Protein AF-0000000080305704 (afdb_homodimer)

Organism: Piscinibacter sakaiensis (NCBI:txid1547922)

Foldseek 3Di:
DVLLVLLQLLQQLLLLLLLLLLLLLLQLLLQLLQAGALLLLLLLLQLLLQLLQCCQVVVDQVVSLVRLLVSLLVLLVVLLCCCAVVVDQSNVSSVVSNVCSLPVQQVVLCVPPVPRSKGDFGDPSNAFFFPPLVVLVVQCPDPDNSVSVSSNPGRHGPSSVVSVVVLVVSLCCLPPDPLNVLSSCSLAPVQVSVVVVHDSSVSSSVSSSSSSNSSSSSSNSCCRPPNRMRDRSSCLCSSVQSVLLCQCLLSRSVSSSVSSSVLSSLLSVLVVCQVPFDPVVVPTDGDDPNVSSCVSVVVVVVCVVPPRDDRDGHPSHSPHDDDDD/DVLLVLLQLLQQLLLLLLLLLLLLLLQLLLQLLQAGALQLLLLLQQLLLQLLQCCQVVVDQVVSLVRLLVSLLVLLVVLLCCCAVVVDQSNVSSVVSNVCSLPVQQVCLCVPPVPRSKGDFGDPSNAFFFPPLVVLVVQCPDPPNSVSCSSNPGRHGPSSVVSVVVLVVSLCCLPPDPLNVLSSCSLAPVQVSVVVPHDSSVSSSVSSSSSSNSSSSSSNSCCRPPNRMRDRSSCLCSSVQSVLLCQCLLSRSVSSSVSSSVLSSLLSVLVVCQPPFDPVVVPTDGDDPNVSSCVSVVVVVVCVVPPRDDRDGHPSHSPHDDDDD

Nearest PDB structures (foldseek):
  5b58-assembly1_B  TM=4.638E-01  e=6.611E-03  Burkholderia cenocepacia J2315
  8e6n-assembly1_A  TM=1.672E-01  e=6.232E-02  Deinococcus radiodurans
  2x79-assembly1_A  TM=1.258E-01  e=1.318E+00  Microbacterium maritypicum
  7xa9-assembly1_B  TM=1.347E-01  e=3.232E+00  Arabidopsis thaliana
  2nq2-assembly1_A  TM=6.054E-01  e=7.126E-05  Haemophilus influenzae

Structure (mmCIF, N/CA/C/O backbone):
data_AF-0000000080305704-model_v1
#
loop_
_entity.id
_entity.type
_entity.pdbx_description
1 polymer 'Putative nucleoside ABC transporter, permease 2 component'
#
loop_
_atom_site.group_PDB
_atom_site.id
_atom_site.type_symbol
_atom_site.label_atom_id
_atom_site.label_alt_id
_atom_site.label_comp_id
_atom_site.label_asym_id
_atom_site.label_entity_id
_atom_site.label_seq_id
_atom_site.pdbx_PDB_ins_code
_atom_site.Cartn_x
_atom_site.Cartn_y
_atom_site.Cartn_z
_atom_site.occupancy
_atom_site.B_iso_or_equiv
_atom_site.auth_seq_id
_atom_site.auth_comp_id
_atom_site.auth_asym_id
_atom_site.auth_atom_id
_atom_site.pdbx_PDB_model_num
ATOM 1 N N . MET A 1 1 ? -8.251 -38.904 7.932 1 53.98 1 MET A N 1
ATOM 2 C CA . MET A 1 1 ? -8.855 -37.586 8.109 1 53.98 1 MET A CA 1
ATOM 3 C C . MET A 1 1 ? -7.79 -36.495 8.1 1 53.98 1 MET A C 1
ATOM 5 O O . MET A 1 1 ? -7.934 -35.486 7.406 1 53.98 1 MET A O 1
ATOM 9 N N . ASP A 1 2 ? -6.71 -36.961 8.618 1 75.29 2 ASP A N 1
ATOM 10 C CA . ASP A 1 2 ? -5.647 -35.976 8.79 1 75.29 2 ASP A CA 1
ATOM 11 C C . ASP A 1 2 ? -4.896 -35.744 7.48 1 75.29 2 ASP A C 1
ATOM 13 O O . ASP A 1 2 ? -4.572 -34.605 7.138 1 75.29 2 ASP A O 1
ATOM 17 N N . GLU A 1 3 ? -4.881 -36.857 6.797 1 76.14 3 GLU A N 1
ATOM 18 C CA . GLU A 1 3 ? -4.158 -36.739 5.534 1 76.14 3 GLU A CA 1
ATOM 19 C C . GLU A 1 3 ? -4.94 -35.903 4.526 1 76.14 3 GLU A C 1
ATOM 21 O O . GLU A 1 3 ? -4.354 -35.133 3.762 1 76.14 3 GLU A O 1
ATOM 26 N N . VAL A 1 4 ? -6.151 -36.173 4.593 1 77.43 4 VAL A N 1
ATOM 27 C CA . VAL A 1 4 ? -7.028 -35.448 3.68 1 77.43 4 VAL A CA 1
ATOM 28 C C . VAL A 1 4 ? -7.005 -33.958 4.015 1 77.43 4 VAL A C 1
ATOM 30 O O . VAL A 1 4 ? -7.009 -33.113 3.117 1 77.43 4 VAL A O 1
ATOM 33 N N . LEU A 1 5 ? -6.973 -33.754 5.243 1 80.57 5 LEU A N 1
ATOM 34 C CA . LEU A 1 5 ? -6.938 -32.363 5.681 1 80.57 5 LEU A CA 1
ATOM 35 C C . LEU A 1 5 ? -5.648 -31.684 5.232 1 80.57 5 LEU A C 1
ATOM 37 O O . LEU A 1 5 ? -5.672 -30.541 4.77 1 80.57 5 LEU A O 1
ATOM 41 N N . VAL A 1 6 ? -4.622 -32.371 5.405 1 81.9 6 VAL A N 1
ATOM 42 C CA . VAL A 1 6 ? -3.328 -31.827 5.007 1 81.9 6 VAL A CA 1
ATOM 43 C C . VAL A 1 6 ? -3.292 -31.636 3.492 1 81.9 6 VAL A C 1
ATOM 45 O O . VAL A 1 6 ? -2.808 -30.613 3.001 1 81.9 6 VAL A O 1
ATOM 48 N N . GLY A 1 7 ? -3.743 -32.631 2.782 1 85.46 7 GLY A N 1
ATOM 49 C CA . GLY A 1 7 ? -3.779 -32.53 1.332 1 85.46 7 GLY A CA 1
ATOM 50 C C . GLY A 1 7 ? -4.62 -31.37 0.835 1 85.46 7 GLY A C 1
ATOM 51 O O . GLY A 1 7 ? -4.237 -30.679 -0.111 1 85.46 7 GLY A O 1
ATOM 52 N N . THR A 1 8 ? -5.702 -31.257 1.476 1 86.2 8 THR A N 1
ATOM 53 C CA . THR A 1 8 ? -6.614 -30.187 1.086 1 86.2 8 THR A CA 1
ATOM 54 C C . THR A 1 8 ? -6.011 -28.821 1.399 1 86.2 8 THR A C 1
ATOM 56 O O . THR A 1 8 ? -6.215 -27.86 0.654 1 86.2 8 THR A O 1
ATOM 59 N N . LEU A 1 9 ? -5.3 -28.733 2.512 1 88.53 9 LEU A N 1
ATOM 60 C CA . LEU A 1 9 ? -4.663 -27.475 2.884 1 88.53 9 LEU A CA 1
ATOM 61 C C . LEU A 1 9 ? -3.547 -27.121 1.907 1 88.53 9 LEU A C 1
ATOM 63 O O . LEU A 1 9 ? -3.391 -25.956 1.532 1 88.53 9 LEU A O 1
ATOM 67 N N . VAL A 1 10 ? -2.796 -28.087 1.522 1 90.92 10 VAL A N 1
ATOM 68 C CA . VAL A 1 10 ? -1.722 -27.865 0.56 1 90.92 10 VAL A CA 1
ATOM 69 C C . VAL A 1 10 ? -2.311 -27.462 -0.79 1 90.92 10 VAL A C 1
ATOM 71 O O . VAL A 1 10 ? -1.799 -26.556 -1.452 1 90.92 10 VAL A O 1
ATOM 74 N N . ALA A 1 11 ? -3.338 -28.127 -1.157 1 90.84 11 ALA A N 1
ATOM 75 C CA . ALA A 1 11 ? -3.994 -27.817 -2.424 1 90.84 11 ALA A CA 1
ATOM 76 C C . ALA A 1 11 ? -4.541 -26.392 -2.425 1 90.84 11 ALA A C 1
ATOM 78 O O . ALA A 1 11 ? -4.412 -25.671 -3.417 1 90.84 11 ALA A O 1
ATOM 79 N N . SER A 1 12 ? -5.153 -26.055 -1.34 1 90.45 12 SER A N 1
ATOM 80 C CA . SER A 1 12 ? -5.693 -24.705 -1.216 1 90.45 12 SER A CA 1
ATOM 81 C C . SER A 1 12 ? -4.581 -23.662 -1.223 1 90.45 12 SER A C 1
ATOM 83 O O . SER A 1 12 ? -4.735 -22.587 -1.807 1 90.45 12 SER A O 1
ATOM 85 N N . THR A 1 13 ? -3.512 -23.941 -0.551 1 93.15 13 THR A N 1
ATOM 86 C CA . THR A 1 13 ? -2.363 -23.043 -0.514 1 93.15 13 THR A CA 1
ATOM 87 C C . THR A 1 13 ? -1.827 -22.791 -1.92 1 93.15 13 THR A C 1
ATOM 89 O O . THR A 1 13 ? -1.554 -21.647 -2.29 1 93.15 13 THR A O 1
ATOM 92 N N . LEU A 1 14 ? -1.713 -23.838 -2.688 1 93.94 14 LEU A N 1
ATOM 93 C CA . LEU A 1 14 ? -1.197 -23.711 -4.047 1 93.94 14 LEU A CA 1
ATOM 94 C C . LEU A 1 14 ? -2.135 -22.874 -4.909 1 93.94 14 LEU A C 1
ATOM 96 O O . LEU A 1 14 ? -1.686 -22.003 -5.658 1 93.94 14 LEU A O 1
ATOM 100 N N . ARG A 1 15 ? -3.378 -23.074 -4.765 1 92.25 15 ARG A N 1
ATOM 101 C CA . ARG A 1 15 ? -4.362 -22.365 -5.577 1 92.25 15 ARG A CA 1
ATOM 102 C C . ARG A 1 15 ? -4.384 -20.879 -5.237 1 92.25 15 ARG A C 1
ATOM 104 O O . ARG A 1 15 ? -4.397 -20.032 -6.133 1 92.25 15 ARG A O 1
ATOM 111 N N . VAL A 1 16 ? -4.342 -20.584 -3.976 1 91.16 16 VAL A N 1
ATOM 112 C CA . VAL A 1 16 ? -4.475 -19.203 -3.523 1 91.16 16 VAL A CA 1
ATOM 113 C C . VAL A 1 16 ? -3.175 -18.445 -3.786 1 91.16 16 VAL A C 1
ATOM 115 O O . VAL A 1 16 ? -3.179 -17.218 -3.909 1 91.16 16 VAL A O 1
ATOM 118 N N . SER A 1 17 ? -2.068 -19.167 -3.974 1 96.45 17 SER A N 1
ATOM 119 C CA . SER A 1 17 ? -0.759 -18.546 -4.149 1 96.45 17 SER A CA 1
ATOM 120 C C . SER A 1 17 ? -0.513 -18.176 -5.608 1 96.45 17 SER A C 1
ATOM 122 O O . SER A 1 17 ? 0.421 -17.434 -5.917 1 96.45 17 SER A O 1
ATOM 124 N N . VAL A 1 18 ? -1.333 -18.604 -6.515 1 97.24 18 VAL A N 1
ATOM 125 C CA . VAL A 1 18 ? -1.077 -18.46 -7.945 1 97.24 18 VAL A CA 1
ATOM 126 C C . VAL A 1 18 ? -0.957 -16.981 -8.302 1 97.24 18 VAL A C 1
ATOM 128 O O . VAL A 1 18 ? 0.049 -16.554 -8.875 1 97.24 18 VAL A O 1
ATOM 131 N N . PRO A 1 19 ? -1.97 -16.153 -7.933 1 97.75 19 PRO A N 1
ATOM 132 C CA . PRO A 1 19 ? -1.82 -14.74 -8.289 1 97.75 19 PRO A CA 1
ATOM 133 C C . PRO A 1 19 ? -0.631 -14.08 -7.594 1 97.75 19 PRO A C 1
ATOM 135 O O . PRO A 1 19 ? -0 -13.184 -8.16 1 97.75 19 PRO A O 1
ATOM 138 N N . LEU A 1 20 ? -0.279 -14.502 -6.436 1 97.64 20 LEU A N 1
ATOM 139 C CA . LEU A 1 20 ? 0.857 -13.956 -5.702 1 97.64 20 LEU A CA 1
ATOM 140 C C . LEU A 1 20 ? 2.17 -14.304 -6.396 1 97.64 20 LEU A C 1
ATOM 142 O O . LEU A 1 20 ? 3.034 -13.442 -6.568 1 97.64 20 LEU A O 1
ATOM 146 N N . ILE A 1 21 ? 2.299 -15.59 -6.747 1 98.73 21 ILE A N 1
ATOM 147 C CA . ILE A 1 21 ? 3.53 -16.07 -7.365 1 98.73 21 ILE A CA 1
ATOM 148 C C . ILE A 1 21 ? 3.774 -15.326 -8.677 1 98.73 21 ILE A C 1
ATOM 150 O O . ILE A 1 21 ? 4.87 -14.812 -8.912 1 98.73 21 ILE A O 1
ATOM 154 N N . LEU A 1 22 ? 2.768 -15.25 -9.524 1 98.85 22 LEU A N 1
ATOM 155 C CA . LEU A 1 22 ? 2.907 -14.623 -10.834 1 98.85 22 LEU A CA 1
ATOM 156 C C . LEU A 1 22 ? 3.191 -13.131 -10.695 1 98.85 22 LEU A C 1
ATOM 158 O O . LEU A 1 22 ? 4.05 -12.59 -11.395 1 98.85 22 LEU A O 1
ATOM 162 N N . CYS A 1 23 ? 2.495 -12.495 -9.797 1 98.62 23 CYS A N 1
ATOM 163 C CA . CYS A 1 23 ? 2.704 -11.068 -9.582 1 98.62 23 CYS A CA 1
ATOM 164 C C . CYS A 1 23 ? 4.068 -10.804 -8.957 1 98.62 23 CYS A C 1
ATOM 166 O O . CYS A 1 23 ? 4.727 -9.816 -9.288 1 98.62 23 CYS A O 1
ATOM 168 N N . ALA A 1 24 ? 4.49 -11.651 -8.022 1 98.63 24 ALA A N 1
ATOM 169 C CA . ALA A 1 24 ? 5.809 -11.507 -7.412 1 98.63 24 ALA A CA 1
ATOM 170 C C . ALA A 1 24 ? 6.914 -11.66 -8.452 1 98.63 24 ALA A C 1
ATOM 172 O O . ALA A 1 24 ? 7.912 -10.935 -8.418 1 98.63 24 ALA A O 1
ATOM 173 N N . LEU A 1 25 ? 6.781 -12.618 -9.317 1 98.89 25 LEU A N 1
ATOM 174 C CA . LEU A 1 25 ? 7.75 -12.807 -10.391 1 98.89 25 LEU A CA 1
ATOM 175 C C . LEU A 1 25 ? 7.788 -11.59 -11.31 1 98.89 25 LEU A C 1
ATOM 177 O O . LEU A 1 25 ? 8.85 -11.222 -11.816 1 98.89 25 LEU A O 1
ATOM 181 N N . ALA A 1 26 ? 6.563 -11.007 -11.578 1 98.86 26 ALA A N 1
ATOM 182 C CA . ALA A 1 26 ? 6.508 -9.762 -12.341 1 98.86 26 ALA A CA 1
ATOM 183 C C . ALA A 1 26 ? 7.356 -8.678 -11.683 1 98.86 26 ALA A C 1
ATOM 185 O O . ALA A 1 26 ? 8.105 -7.969 -12.361 1 98.86 26 ALA A O 1
ATOM 186 N N . GLY A 1 27 ? 7.251 -8.562 -10.407 1 98.31 27 GLY A N 1
ATOM 187 C CA . GLY A 1 27 ? 8.046 -7.601 -9.659 1 98.31 27 GLY A CA 1
ATOM 188 C C . GLY A 1 27 ? 9.533 -7.902 -9.693 1 98.31 27 GLY A C 1
ATOM 189 O O . GLY A 1 27 ? 10.352 -6.991 -9.833 1 98.31 27 GLY A O 1
ATOM 190 N N . VAL A 1 28 ? 9.907 -9.177 -9.584 1 98.56 28 VAL A N 1
ATOM 191 C CA . VAL A 1 28 ? 11.308 -9.583 -9.599 1 98.56 28 VAL A CA 1
ATOM 192 C C . VAL A 1 28 ? 11.961 -9.14 -10.907 1 98.56 28 VAL A C 1
ATOM 194 O O . VAL A 1 28 ? 13.054 -8.57 -10.9 1 98.56 28 VAL A O 1
ATOM 197 N N . LEU A 1 29 ? 11.298 -9.32 -11.968 1 98.62 29 LEU A N 1
ATOM 198 C CA . LEU A 1 29 ? 11.865 -9.024 -13.279 1 98.62 29 LEU A CA 1
ATOM 199 C C . LEU A 1 29 ? 12.094 -7.526 -13.447 1 98.62 29 LEU A C 1
ATOM 201 O O . LEU A 1 29 ? 13.176 -7.101 -13.861 1 98.62 29 LEU A O 1
ATOM 205 N N . CYS A 1 30 ? 11.109 -6.718 -13.12 1 97.59 30 CYS A N 1
ATOM 206 C CA . CYS A 1 30 ? 11.259 -5.291 -13.384 1 97.59 30 CYS A CA 1
ATOM 207 C C . CYS A 1 30 ? 12.187 -4.643 -12.364 1 97.59 30 CYS A C 1
ATOM 209 O O . CYS A 1 30 ? 12.974 -3.759 -12.709 1 97.59 30 CYS A O 1
ATOM 211 N N . GLU A 1 31 ? 12.144 -5.143 -11.131 1 97.14 31 GLU A N 1
ATOM 212 C CA . GLU A 1 31 ? 12.993 -4.508 -10.127 1 97.14 31 GLU A CA 1
ATOM 213 C C . GLU A 1 31 ? 14.447 -4.942 -10.281 1 97.14 31 GLU A C 1
ATOM 215 O O . GLU A 1 31 ? 15.365 -4.169 -9.996 1 97.14 31 GLU A O 1
ATOM 220 N N . ARG A 1 32 ? 14.699 -6.143 -10.764 1 97.82 32 ARG A N 1
ATOM 221 C CA . ARG A 1 32 ? 16.066 -6.562 -11.056 1 97.82 32 ARG A CA 1
ATOM 222 C C . ARG A 1 32 ? 16.663 -5.733 -12.189 1 97.82 32 ARG A C 1
ATOM 224 O O . ARG A 1 32 ? 17.885 -5.627 -12.31 1 97.82 32 ARG A O 1
ATOM 231 N N . ALA A 1 33 ? 15.784 -5.153 -12.991 1 97.78 33 ALA A N 1
ATOM 232 C CA . ALA A 1 33 ? 16.239 -4.294 -14.081 1 97.78 33 ALA A CA 1
ATOM 233 C C . ALA A 1 33 ? 16.415 -2.854 -13.607 1 97.78 33 ALA A C 1
ATOM 235 O O . ALA A 1 33 ? 16.945 -2.014 -14.339 1 97.78 33 ALA A O 1
ATOM 236 N N . GLY A 1 34 ? 15.939 -2.591 -12.409 1 96.48 34 GLY A N 1
ATOM 237 C CA . GLY A 1 34 ? 16.141 -1.266 -11.844 1 96.48 34 GLY A CA 1
ATOM 238 C C . GLY A 1 34 ? 14.881 -0.421 -11.841 1 96.48 34 GLY A C 1
ATOM 239 O O . GLY A 1 34 ? 14.936 0.783 -11.579 1 96.48 34 GLY A O 1
ATOM 240 N N . VAL A 1 35 ? 13.713 -1.021 -12.112 1 96.64 35 VAL A N 1
ATOM 241 C CA . VAL A 1 35 ? 12.469 -0.262 -12.184 1 96.64 35 VAL A CA 1
ATOM 242 C C . VAL A 1 35 ? 11.523 -0.714 -11.073 1 96.64 35 VAL A C 1
ATOM 244 O O . VAL A 1 35 ? 11.148 -1.887 -11.007 1 96.64 35 VAL A O 1
ATOM 247 N N . ILE A 1 36 ? 11.163 0.194 -10.145 1 95.77 36 ILE A N 1
ATOM 248 C CA . ILE A 1 36 ? 10.194 -0.105 -9.095 1 95.77 36 ILE A CA 1
ATOM 249 C C . ILE A 1 36 ? 8.784 -0.104 -9.68 1 95.77 36 ILE A C 1
ATOM 251 O O . ILE A 1 36 ? 8.424 0.789 -10.45 1 95.77 36 ILE A O 1
ATOM 255 N N . ASP A 1 37 ? 8.02 -1.106 -9.395 1 96.43 37 ASP A N 1
ATOM 256 C CA . ASP A 1 37 ? 6.643 -1.126 -9.88 1 96.43 37 ASP A CA 1
ATOM 257 C C . ASP A 1 37 ? 5.661 -1.346 -8.732 1 96.43 37 ASP A C 1
ATOM 259 O O . ASP A 1 37 ? 5.268 -2.481 -8.453 1 96.43 37 ASP A O 1
ATOM 263 N N . LEU A 1 38 ? 5.12 -0.298 -8.163 1 95.7 38 LEU A N 1
ATOM 264 C CA . LEU A 1 38 ? 4.097 -0.394 -7.127 1 95.7 38 LEU A CA 1
ATOM 265 C C . LEU A 1 38 ? 2.708 -0.516 -7.745 1 95.7 38 LEU A C 1
ATOM 267 O O . LEU A 1 38 ? 1.707 -0.568 -7.027 1 95.7 38 LEU A O 1
ATOM 271 N N . GLY A 1 39 ? 2.631 -0.557 -9.06 1 97.29 39 GLY A N 1
ATOM 272 C CA . GLY A 1 39 ? 1.365 -0.662 -9.767 1 97.29 39 GLY A CA 1
ATOM 273 C C . GLY A 1 39 ? 0.908 -2.095 -9.962 1 97.29 39 GLY A C 1
ATOM 274 O O . GLY A 1 39 ? -0.076 -2.349 -10.659 1 97.29 39 GLY A O 1
ATOM 275 N N . LEU A 1 40 ? 1.633 -3.044 -9.359 1 98.42 40 LEU A N 1
ATOM 276 C CA . LEU A 1 40 ? 1.289 -4.456 -9.49 1 98.42 40 LEU A CA 1
ATOM 277 C C . LEU A 1 40 ? -0.179 -4.692 -9.151 1 98.42 40 LEU A C 1
ATOM 279 O O . LEU A 1 40 ? -0.875 -5.423 -9.859 1 98.42 40 LEU A O 1
ATOM 283 N N . GLU A 1 41 ? -0.619 -4.084 -8.08 1 97.2 41 GLU A N 1
ATOM 284 C CA . GLU A 1 41 ? -2.003 -4.197 -7.63 1 97.2 41 GLU A CA 1
ATOM 285 C C . GLU A 1 41 ? -2.974 -3.724 -8.708 1 97.2 41 GLU A C 1
ATOM 287 O O . GLU A 1 41 ? -3.949 -4.412 -9.018 1 97.2 41 GLU A O 1
ATOM 292 N N . GLY A 1 42 ? -2.728 -2.549 -9.271 1 97.71 42 GLY A N 1
ATOM 293 C CA . GLY A 1 42 ? -3.594 -1.978 -10.291 1 97.71 42 GLY A CA 1
ATOM 294 C C . GLY A 1 42 ? -3.573 -2.754 -11.594 1 97.71 42 GLY A C 1
ATOM 295 O O . GLY A 1 42 ? -4.604 -2.894 -12.256 1 97.71 42 GLY A O 1
ATOM 296 N N . LYS A 1 43 ? -2.419 -3.205 -11.991 1 98.68 43 LYS A N 1
ATOM 297 C CA . LYS A 1 43 ? -2.306 -3.989 -13.217 1 98.68 43 LYS A CA 1
ATOM 298 C C . LYS A 1 43 ? -3.056 -5.313 -13.095 1 98.68 43 LYS A C 1
ATOM 300 O O . LYS A 1 43 ? -3.746 -5.73 -14.027 1 98.68 43 LYS A O 1
ATOM 305 N N . MET A 1 44 ? -2.901 -5.94 -11.95 1 98.69 44 MET A N 1
ATOM 306 C CA . MET A 1 44 ? -3.628 -7.184 -11.715 1 98.69 44 MET A CA 1
ATOM 307 C C . MET A 1 44 ? -5.134 -6.953 -11.776 1 98.69 44 MET A C 1
ATOM 309 O O . MET A 1 44 ? -5.861 -7.734 -12.393 1 98.69 44 MET A O 1
ATOM 313 N N . LEU A 1 45 ? -5.62 -5.882 -11.155 1 98.35 45 LEU A N 1
ATOM 314 C CA . LEU A 1 45 ? -7.04 -5.549 -11.118 1 98.35 45 LEU A CA 1
ATOM 315 C C . LEU A 1 45 ? -7.565 -5.252 -12.519 1 98.35 45 LEU A C 1
ATOM 317 O O . LEU A 1 45 ? -8.64 -5.723 -12.896 1 98.35 45 LEU A O 1
ATOM 321 N N . SER A 1 46 ? -6.82 -4.477 -13.276 1 98.63 46 SER A N 1
ATOM 322 C CA . SER A 1 46 ? -7.229 -4.1 -14.625 1 98.63 46 SER A CA 1
ATOM 323 C C . SER A 1 46 ? -7.326 -5.32 -15.534 1 98.63 46 SER A C 1
ATOM 325 O O . SER A 1 46 ? -8.24 -5.417 -16.356 1 98.63 46 SER A O 1
ATOM 327 N N . THR A 1 47 ? -6.385 -6.168 -15.413 1 98.84 47 THR A N 1
ATOM 328 C CA . THR A 1 47 ? -6.353 -7.327 -16.299 1 98.84 47 THR A CA 1
ATOM 329 C C . THR A 1 47 ? -7.417 -8.344 -15.897 1 98.84 47 THR A C 1
ATOM 331 O O . THR A 1 47 ? -7.983 -9.029 -16.751 1 98.84 47 THR A O 1
ATOM 334 N N . ALA A 1 48 ? -7.711 -8.482 -14.568 1 98.78 48 ALA A N 1
ATOM 335 C CA . ALA A 1 48 ? -8.853 -9.284 -14.139 1 98.78 48 ALA A CA 1
ATOM 336 C C . ALA A 1 48 ? -10.147 -8.778 -14.77 1 98.78 48 ALA A C 1
ATOM 338 O O . ALA A 1 48 ? -10.956 -9.568 -15.262 1 98.78 48 ALA A O 1
ATOM 339 N N . PHE A 1 49 ? -10.347 -7.453 -14.765 1 98.75 49 PHE A N 1
ATOM 340 C CA . PHE A 1 49 ? -11.54 -6.855 -15.352 1 98.75 49 PHE A CA 1
ATOM 341 C C . PHE A 1 49 ? -11.602 -7.127 -16.85 1 98.75 49 PHE A C 1
ATOM 343 O O . PHE A 1 49 ? -12.657 -7.481 -17.38 1 98.75 49 PHE A O 1
ATOM 350 N N . ALA A 1 50 ? -10.45 -6.89 -17.518 1 98.72 50 ALA A N 1
ATOM 351 C CA . ALA A 1 50 ? -10.402 -7.088 -18.964 1 98.72 50 ALA A CA 1
ATOM 352 C C . ALA A 1 50 ? -10.755 -8.526 -19.333 1 98.72 50 ALA A C 1
ATOM 354 O O . ALA A 1 50 ? -11.547 -8.762 -20.249 1 98.72 50 ALA A O 1
ATOM 355 N N . ALA A 1 51 ? -10.169 -9.494 -18.675 1 98.37 51 ALA A N 1
ATOM 356 C CA . ALA A 1 51 ? -10.433 -10.905 -18.942 1 98.37 51 ALA A CA 1
ATOM 357 C C . ALA A 1 51 ? -11.9 -11.245 -18.692 1 98.37 51 ALA A C 1
ATOM 359 O O . ALA A 1 51 ? -12.528 -11.94 -19.495 1 98.37 51 ALA A O 1
ATOM 360 N N . ALA A 1 52 ? -12.464 -10.786 -17.552 1 98.37 52 ALA A N 1
ATOM 361 C CA . ALA A 1 52 ? -13.846 -11.086 -17.189 1 98.37 52 ALA A CA 1
ATOM 362 C C . ALA A 1 52 ? -14.823 -10.444 -18.17 1 98.37 52 ALA A C 1
ATOM 364 O O . ALA A 1 52 ? -15.804 -11.069 -18.578 1 98.37 52 ALA A O 1
ATOM 365 N N . ALA A 1 53 ? -14.574 -9.171 -18.504 1 98.18 53 ALA A N 1
ATOM 366 C CA . ALA A 1 53 ? -15.466 -8.444 -19.404 1 98.18 53 ALA A CA 1
ATOM 367 C C . ALA A 1 53 ? -15.502 -9.093 -20.784 1 98.18 53 ALA A C 1
ATOM 369 O O . ALA A 1 53 ? -16.578 -9.334 -21.336 1 98.18 53 ALA A O 1
ATOM 370 N N . VAL A 1 54 ? -14.33 -9.364 -21.312 1 97.97 54 VAL A N 1
ATOM 371 C CA . VAL A 1 54 ? -14.249 -9.936 -22.652 1 97.97 54 VAL A CA 1
ATOM 372 C C . VAL A 1 54 ? -14.762 -11.375 -22.632 1 97.97 54 VAL A C 1
ATOM 374 O O . VAL A 1 54 ? -15.454 -11.807 -23.557 1 97.97 54 VAL A O 1
ATOM 377 N N . GLY A 1 55 ? -14.41 -12.15 -21.609 1 97.11 55 GLY A N 1
ATOM 378 C CA . GLY A 1 55 ? -14.914 -13.508 -21.478 1 97.11 55 GLY A CA 1
ATOM 379 C C . GLY A 1 55 ? -16.426 -13.576 -21.383 1 97.11 55 GLY A C 1
ATOM 380 O O . GLY A 1 55 ? -17.046 -14.494 -21.924 1 97.11 55 GLY A O 1
ATOM 381 N N . ALA A 1 56 ? -16.993 -12.643 -20.67 1 96.5 56 ALA A N 1
ATOM 382 C CA . ALA A 1 56 ? -18.442 -12.623 -20.487 1 96.5 56 ALA A CA 1
ATOM 383 C C . ALA A 1 56 ? -19.157 -12.317 -21.8 1 96.5 56 ALA A C 1
ATOM 385 O O . ALA A 1 56 ? -20.239 -12.848 -22.063 1 96.5 56 ALA A O 1
ATOM 386 N N . VAL A 1 57 ? -18.582 -11.435 -22.596 1 96.4 57 VAL A N 1
ATOM 387 C CA . VAL A 1 57 ? -19.245 -10.974 -23.811 1 96.4 57 VAL A CA 1
ATOM 388 C C . VAL A 1 57 ? -18.976 -11.954 -24.951 1 96.4 57 VAL A C 1
ATOM 390 O O . VAL A 1 57 ? -19.881 -12.283 -25.721 1 96.4 57 VAL A O 1
ATOM 393 N N . THR A 1 58 ? -17.757 -12.47 -25.032 1 96.64 58 THR A N 1
ATOM 394 C CA . THR A 1 58 ? -17.375 -13.261 -26.197 1 96.64 58 THR A CA 1
ATOM 395 C C . THR A 1 58 ? -17.463 -14.753 -25.89 1 96.64 58 THR A C 1
ATOM 397 O O . THR A 1 58 ? -17.458 -15.581 -26.803 1 96.64 58 THR A O 1
ATOM 400 N N . GLN A 1 59 ? -17.439 -15.123 -24.692 1 96.14 59 GLN A N 1
ATOM 401 C CA . GLN A 1 59 ? -17.451 -16.514 -24.25 1 96.14 59 GLN A CA 1
ATOM 402 C C . GLN A 1 59 ? -16.249 -17.277 -24.801 1 96.14 59 GLN A C 1
ATOM 404 O O . GLN A 1 59 ? -16.35 -18.467 -25.107 1 96.14 59 GLN A O 1
ATOM 409 N N . SER A 1 60 ? -15.228 -16.586 -25.053 1 96.8 60 SER A N 1
ATOM 410 C CA . SER A 1 60 ? -14.011 -17.174 -25.605 1 96.8 60 SER A CA 1
ATOM 411 C C . SER A 1 60 ? -12.841 -17.032 -24.638 1 96.8 60 SER A C 1
ATOM 413 O O . SER A 1 60 ? -12.422 -15.917 -24.32 1 96.8 60 SER A O 1
ATOM 415 N N . LEU A 1 61 ? -12.266 -18.15 -24.253 1 95.54 61 LEU A N 1
ATOM 416 C CA . LEU A 1 61 ? -11.134 -18.166 -23.332 1 95.54 61 LEU A CA 1
ATOM 417 C C . LEU A 1 61 ? -9.898 -17.552 -23.98 1 95.54 61 LEU A C 1
ATOM 419 O O . LEU A 1 61 ? -9.236 -16.702 -23.381 1 95.54 61 LEU A O 1
ATOM 423 N N . PRO A 1 62 ? -9.539 -17.893 -25.255 1 96.7 62 PRO A N 1
ATOM 424 C CA . PRO A 1 62 ? -8.349 -17.313 -25.881 1 96.7 62 PRO A CA 1
ATOM 425 C C . PRO A 1 62 ? -8.442 -15.796 -26.031 1 96.7 62 PRO A C 1
ATOM 427 O O . PRO A 1 62 ? -7.445 -15.092 -25.851 1 96.7 62 PRO A O 1
ATOM 430 N N . LEU A 1 63 ? -9.647 -15.294 -26.322 1 97.8 63 LEU A N 1
ATOM 431 C CA . LEU A 1 63 ? -9.804 -13.852 -26.477 1 97.8 63 LEU A CA 1
ATOM 432 C C . LEU A 1 63 ? -9.699 -13.146 -25.13 1 97.8 63 LEU A C 1
ATOM 434 O O . LEU A 1 63 ? -9.137 -12.052 -25.04 1 97.8 63 LEU A O 1
ATOM 438 N N . ALA A 1 64 ? -10.317 -13.748 -24.108 1 97.61 64 ALA A N 1
ATOM 439 C CA . ALA A 1 64 ? -10.207 -13.193 -22.761 1 97.61 64 ALA A CA 1
ATOM 440 C C . ALA A 1 64 ? -8.748 -13.089 -22.327 1 97.61 64 ALA A C 1
ATOM 442 O O . ALA A 1 64 ? -8.324 -12.059 -21.797 1 97.61 64 ALA A O 1
ATOM 443 N N . LEU A 1 65 ? -7.979 -14.114 -22.588 1 97.46 65 LEU A N 1
ATOM 444 C CA . LEU A 1 65 ? -6.571 -14.142 -22.205 1 97.46 65 LEU A CA 1
ATOM 445 C C . LEU A 1 65 ? -5.762 -13.154 -23.039 1 97.46 65 LEU A C 1
ATOM 447 O O . LEU A 1 65 ? -4.884 -12.465 -22.514 1 97.46 65 LEU A O 1
ATOM 451 N N . ALA A 1 66 ? -6.013 -13.08 -24.331 1 98.51 66 ALA A N 1
ATOM 452 C CA . ALA A 1 66 ? -5.287 -12.186 -25.229 1 98.51 66 ALA A CA 1
ATOM 453 C C . ALA A 1 66 ? -5.48 -10.727 -24.825 1 98.51 66 ALA A C 1
ATOM 455 O O . ALA A 1 66 ? -4.526 -9.944 -24.828 1 98.51 66 ALA A O 1
ATOM 456 N N . VAL A 1 67 ? -6.74 -10.367 -24.481 1 98.65 67 VAL A N 1
ATOM 457 C CA . VAL A 1 67 ? -7.023 -8.982 -24.121 1 98.65 67 VAL A CA 1
ATOM 458 C C . VAL A 1 67 ? -6.41 -8.666 -22.758 1 98.65 67 VAL A C 1
ATOM 460 O O . VAL A 1 67 ? -5.909 -7.561 -22.537 1 98.65 67 VAL A O 1
ATOM 463 N N . ALA A 1 68 ? -6.507 -9.605 -21.805 1 98.65 68 ALA A N 1
ATOM 464 C CA . ALA A 1 68 ? -5.85 -9.416 -20.514 1 98.65 68 ALA A CA 1
ATOM 465 C C . ALA A 1 68 ? -4.356 -9.165 -20.691 1 98.65 68 ALA A C 1
ATOM 467 O O . ALA A 1 68 ? -3.791 -8.268 -20.06 1 98.65 68 ALA A O 1
ATOM 468 N N . LEU A 1 69 ? -3.72 -9.991 -21.561 1 98.81 69 LEU A N 1
ATOM 469 C CA . LEU A 1 69 ? -2.294 -9.836 -21.824 1 98.81 69 LEU A CA 1
ATOM 470 C C . LEU A 1 69 ? -2.002 -8.479 -22.456 1 98.81 69 LEU A C 1
ATOM 472 O O . LEU A 1 69 ? -1.041 -7.806 -22.078 1 98.81 69 LEU A O 1
ATOM 476 N N . ALA A 1 70 ? -2.768 -8.07 -23.391 1 98.87 70 ALA A N 1
ATOM 477 C CA . ALA A 1 70 ? -2.59 -6.788 -24.067 1 98.87 70 ALA A CA 1
ATOM 478 C C . ALA A 1 70 ? -2.706 -5.627 -23.083 1 98.87 70 ALA A C 1
ATOM 480 O O . ALA A 1 70 ? -1.913 -4.684 -23.129 1 98.87 70 ALA A O 1
ATOM 481 N N . VAL A 1 71 ? -3.724 -5.667 -22.187 1 98.86 71 VAL A N 1
ATOM 482 C CA . VAL A 1 71 ? -3.947 -4.606 -21.21 1 98.86 71 VAL A CA 1
ATOM 483 C C . VAL A 1 71 ? -2.787 -4.565 -20.218 1 98.86 71 VAL A C 1
ATOM 485 O O . VAL A 1 71 ? -2.299 -3.488 -19.868 1 98.86 71 VAL A O 1
ATOM 488 N N . GLY A 1 72 ? -2.366 -5.761 -19.727 1 98.82 72 GLY A N 1
ATOM 489 C CA . GLY A 1 72 ? -1.238 -5.823 -18.811 1 98.82 72 GLY A CA 1
ATOM 490 C C . GLY A 1 72 ? 0.039 -5.25 -19.396 1 98.82 72 GLY A C 1
ATOM 491 O O . GLY A 1 72 ? 0.722 -4.455 -18.747 1 98.82 72 GLY A O 1
ATOM 492 N N . ILE A 1 73 ? 0.36 -5.609 -20.602 1 98.84 73 ILE A N 1
ATOM 493 C CA . ILE A 1 73 ? 1.561 -5.133 -21.279 1 98.84 73 ILE A CA 1
ATOM 494 C C . ILE A 1 73 ? 1.437 -3.636 -21.557 1 98.84 73 ILE A C 1
ATOM 496 O O . ILE A 1 73 ? 2.397 -2.884 -21.375 1 98.84 73 ILE A O 1
ATOM 500 N N . ALA A 1 74 ? 0.298 -3.182 -21.96 1 98.73 74 ALA A N 1
ATOM 501 C CA . ALA A 1 74 ? 0.075 -1.766 -22.238 1 98.73 74 ALA A CA 1
ATOM 502 C C . ALA A 1 74 ? 0.295 -0.92 -20.987 1 98.73 74 ALA A C 1
ATOM 504 O O . ALA A 1 74 ? 0.913 0.145 -21.051 1 98.73 74 ALA A O 1
ATOM 505 N N . LEU A 1 75 ? -0.264 -1.339 -19.885 1 98.41 75 LEU A N 1
ATOM 506 C CA . LEU A 1 75 ? -0.114 -0.588 -18.643 1 98.41 75 LEU A CA 1
ATOM 507 C C . LEU A 1 75 ? 1.342 -0.575 -18.189 1 98.41 75 LEU A C 1
ATOM 509 O O . LEU A 1 75 ? 1.816 0.421 -17.638 1 98.41 75 LEU A O 1
ATOM 513 N N . SER A 1 76 ? 2.003 -1.695 -18.384 1 98.63 76 SER A N 1
ATOM 514 C CA . SER A 1 76 ? 3.417 -1.74 -18.027 1 98.63 76 SER A CA 1
ATOM 515 C C . SER A 1 76 ? 4.246 -0.841 -18.938 1 98.63 76 SER A C 1
ATOM 517 O O . SER A 1 76 ? 5.23 -0.241 -18.499 1 98.63 76 SER A O 1
ATOM 519 N N . LEU A 1 77 ? 3.916 -0.796 -20.183 1 97.96 77 LEU A N 1
ATOM 520 C CA . LEU A 1 77 ? 4.606 0.099 -21.105 1 97.96 77 LEU A CA 1
ATOM 521 C C . LEU A 1 77 ? 4.33 1.557 -20.756 1 97.96 77 LEU A C 1
ATOM 523 O O . LEU A 1 77 ? 5.195 2.418 -20.935 1 97.96 77 LEU A O 1
ATOM 527 N N . LEU A 1 78 ? 3.135 1.822 -20.304 1 96.82 78 LEU A N 1
ATOM 528 C CA . LEU A 1 78 ? 2.826 3.159 -19.808 1 96.82 78 LEU A CA 1
ATOM 529 C C . LEU A 1 78 ? 3.716 3.518 -18.622 1 96.82 78 LEU A C 1
ATOM 531 O O . LEU A 1 78 ? 4.215 4.642 -18.533 1 96.82 78 LEU A O 1
ATOM 535 N N . HIS A 1 79 ? 3.821 2.572 -17.765 1 96.15 79 HIS A N 1
ATOM 536 C CA . HIS A 1 79 ? 4.722 2.736 -16.63 1 96.15 79 HIS A CA 1
ATOM 537 C C . HIS A 1 79 ? 6.144 3.035 -17.094 1 96.15 79 HIS A C 1
ATOM 539 O O . HIS A 1 79 ? 6.796 3.94 -16.569 1 96.15 79 HIS A O 1
ATOM 545 N N . GLY A 1 80 ? 6.616 2.286 -18.074 1 95.59 80 GLY A N 1
ATOM 546 C CA . GLY A 1 80 ? 7.94 2.5 -18.637 1 95.59 80 GLY A CA 1
ATOM 547 C C . GLY A 1 80 ? 8.08 3.836 -19.341 1 95.59 80 GLY A C 1
ATOM 548 O O . GLY A 1 80 ? 9.094 4.521 -19.187 1 95.59 80 GLY A O 1
ATOM 549 N N . TYR A 1 81 ? 7.135 4.173 -20.065 1 95.02 81 TYR A N 1
ATOM 550 C CA . TYR A 1 81 ? 7.165 5.442 -20.784 1 95.02 81 TYR A CA 1
ATOM 551 C C . TYR A 1 81 ? 7.32 6.612 -19.821 1 95.02 81 TYR A C 1
ATOM 553 O O . TYR A 1 81 ? 8.149 7.499 -20.04 1 95.02 81 TYR A O 1
ATOM 561 N N . ALA A 1 82 ? 6.593 6.526 -18.772 1 92.71 82 ALA A N 1
ATOM 562 C CA . ALA A 1 82 ? 6.577 7.638 -17.824 1 92.71 82 ALA A CA 1
ATOM 563 C C . ALA A 1 82 ? 7.827 7.631 -16.949 1 92.71 82 ALA A C 1
ATOM 565 O O . ALA A 1 82 ? 8.378 8.688 -16.634 1 92.71 82 ALA A O 1
ATOM 566 N N . CYS A 1 83 ? 8.324 6.481 -16.571 1 92.19 83 CYS A N 1
ATOM 567 C CA . CYS A 1 83 ? 9.347 6.411 -15.533 1 92.19 83 CYS A CA 1
ATOM 568 C C . CYS A 1 83 ? 10.721 6.149 -16.139 1 92.19 83 CYS A C 1
ATOM 570 O O . CYS A 1 83 ? 11.735 6.602 -15.605 1 92.19 83 CYS A O 1
ATOM 572 N N . VAL A 1 84 ? 10.752 5.366 -17.199 1 92.43 84 VAL A N 1
ATOM 573 C CA . VAL A 1 84 ? 12.032 5.006 -17.799 1 92.43 84 VAL A CA 1
ATOM 574 C C . VAL A 1 84 ? 12.431 6.055 -18.835 1 92.43 84 VAL A C 1
ATOM 576 O O . VAL A 1 84 ? 13.565 6.539 -18.833 1 92.43 84 VAL A O 1
ATOM 579 N N . SER A 1 85 ? 11.522 6.396 -19.64 1 91.94 85 SER A N 1
ATOM 580 C CA . SER A 1 85 ? 11.826 7.342 -20.709 1 91.94 85 SER A CA 1
ATOM 581 C C . SER A 1 85 ? 11.757 8.781 -20.209 1 91.94 85 SER A C 1
ATOM 583 O O . SER A 1 85 ? 12.601 9.607 -20.562 1 91.94 85 SER A O 1
ATOM 585 N N . HIS A 1 86 ? 10.785 9.096 -19.359 1 89.45 86 HIS A N 1
ATOM 586 C CA . HIS A 1 86 ? 10.587 10.486 -18.964 1 89.45 86 HIS A CA 1
ATOM 587 C C . HIS A 1 86 ? 11.02 10.715 -17.52 1 89.45 86 HIS A C 1
ATOM 589 O O . HIS A 1 86 ? 10.779 11.787 -16.958 1 89.45 86 HIS A O 1
ATOM 595 N N . ARG A 1 87 ? 11.526 9.738 -16.853 1 89.48 87 ARG A N 1
ATOM 596 C CA . ARG A 1 87 ? 12.2 9.815 -15.56 1 89.48 87 ARG A CA 1
ATOM 597 C C . ARG A 1 87 ? 11.242 10.281 -14.47 1 89.48 87 ARG A C 1
ATOM 599 O O . ARG A 1 87 ? 11.621 11.064 -13.596 1 89.48 87 ARG A O 1
ATOM 606 N N . GLY A 1 88 ? 9.958 9.898 -14.689 1 88.07 88 GLY A N 1
ATOM 607 C CA . GLY A 1 88 ? 8.989 10.18 -13.641 1 88.07 88 GLY A CA 1
ATOM 608 C C . GLY A 1 88 ? 9.194 9.337 -12.397 1 88.07 88 GLY A C 1
ATOM 609 O O . GLY A 1 88 ? 9.945 8.36 -12.419 1 88.07 88 GLY A O 1
ATOM 610 N N . ASP A 1 89 ? 8.604 9.796 -11.328 1 90.26 89 ASP A N 1
ATOM 611 C CA . ASP A 1 89 ? 8.692 9.048 -10.077 1 90.26 89 ASP A CA 1
ATOM 612 C C . ASP A 1 89 ? 7.952 7.717 -10.18 1 90.26 89 ASP A C 1
ATOM 614 O O . ASP A 1 89 ? 6.745 7.689 -10.431 1 90.26 89 ASP A O 1
ATOM 618 N N . GLN A 1 90 ? 8.625 6.686 -10.019 1 92.57 90 GLN A N 1
ATOM 619 C CA . GLN A 1 90 ? 8.109 5.34 -10.245 1 92.57 90 GLN A CA 1
ATOM 620 C C . GLN A 1 90 ? 7.085 4.957 -9.181 1 92.57 90 GLN A C 1
ATOM 622 O O . GLN A 1 90 ? 6.12 4.246 -9.469 1 92.57 90 GLN A O 1
ATOM 627 N N . VAL A 1 91 ? 7.242 5.375 -7.981 1 90.22 91 VAL A N 1
ATOM 628 C CA . VAL A 1 91 ? 6.342 5.069 -6.875 1 90.22 91 VAL A CA 1
ATOM 629 C C . VAL A 1 91 ? 4.991 5.742 -7.107 1 90.22 91 VAL A C 1
ATOM 631 O O . VAL A 1 91 ? 3.943 5.103 -6.988 1 90.22 91 VAL A O 1
ATOM 634 N N . VAL A 1 92 ? 5.037 7.001 -7.438 1 89.31 92 VAL A N 1
ATOM 635 C CA . VAL A 1 92 ? 3.828 7.79 -7.652 1 89.31 92 VAL A CA 1
ATOM 636 C C . VAL A 1 92 ? 3.039 7.217 -8.827 1 89.31 92 VAL A C 1
ATOM 638 O O . VAL A 1 92 ? 1.813 7.094 -8.759 1 89.31 92 VAL A O 1
ATOM 641 N N . LEU A 1 93 ? 3.767 6.919 -9.874 1 92.98 93 LEU A N 1
ATOM 642 C CA . LEU A 1 93 ? 3.073 6.386 -11.041 1 92.98 93 LEU A CA 1
ATOM 643 C C . LEU A 1 93 ? 2.414 5.049 -10.718 1 92.98 93 LEU A C 1
ATOM 645 O O . LEU A 1 93 ? 1.284 4.791 -11.14 1 92.98 93 LEU A O 1
ATOM 649 N N . GLY A 1 94 ? 3.15 4.174 -10.093 1 94.99 94 GLY A N 1
ATOM 650 C CA . GLY 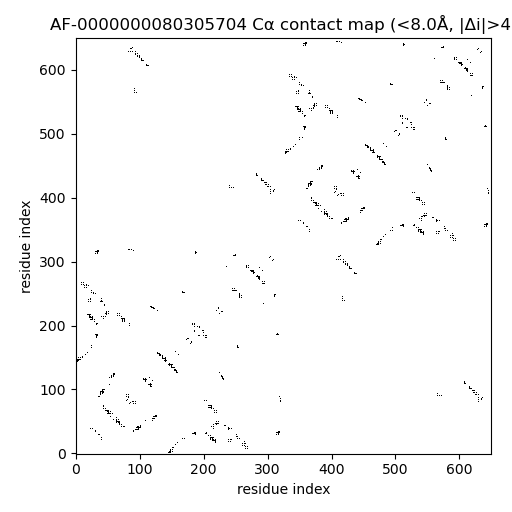A 1 94 ? 2.573 2.895 -9.712 1 94.99 94 GLY A CA 1
ATOM 651 C C . GLY A 1 94 ? 1.291 3.033 -8.912 1 94.99 94 GLY A C 1
ATOM 652 O O . GLY A 1 94 ? 0.305 2.347 -9.187 1 94.99 94 GLY A O 1
ATOM 653 N N . MET A 1 95 ? 1.322 3.92 -7.934 1 92.9 95 MET A N 1
ATOM 654 C CA . MET A 1 95 ? 0.144 4.136 -7.098 1 92.9 95 MET A CA 1
ATOM 655 C C . MET A 1 95 ? -0.988 4.762 -7.905 1 92.9 95 MET A C 1
ATOM 657 O O . MET A 1 95 ? -2.158 4.435 -7.698 1 92.9 95 MET A O 1
ATOM 661 N N . ALA A 1 96 ? -0.632 5.691 -8.772 1 93.05 96 ALA A N 1
ATOM 662 C CA . ALA A 1 96 ? -1.634 6.326 -9.624 1 93.05 96 ALA A CA 1
ATOM 663 C C . ALA A 1 96 ? -2.33 5.298 -10.511 1 93.05 96 ALA A C 1
ATOM 665 O O . ALA A 1 96 ? -3.548 5.355 -10.7 1 93.05 96 ALA A O 1
ATOM 666 N N . ILE A 1 97 ? -1.521 4.403 -11.064 1 96.05 97 ILE A N 1
ATOM 667 C CA . ILE A 1 97 ? -2.09 3.341 -11.887 1 96.05 97 ILE A CA 1
ATOM 668 C C . ILE A 1 97 ? -3.059 2.505 -11.054 1 96.05 97 ILE A C 1
ATOM 670 O O . ILE A 1 97 ? -4.149 2.163 -11.517 1 96.05 97 ILE A O 1
ATOM 674 N N . THR A 1 98 ? -2.697 2.202 -9.899 1 95.74 98 THR A N 1
ATOM 675 C CA . THR A 1 98 ? -3.513 1.367 -9.024 1 95.74 98 THR A CA 1
ATOM 676 C C . THR A 1 98 ? -4.828 2.063 -8.685 1 95.74 98 THR A C 1
ATOM 678 O O .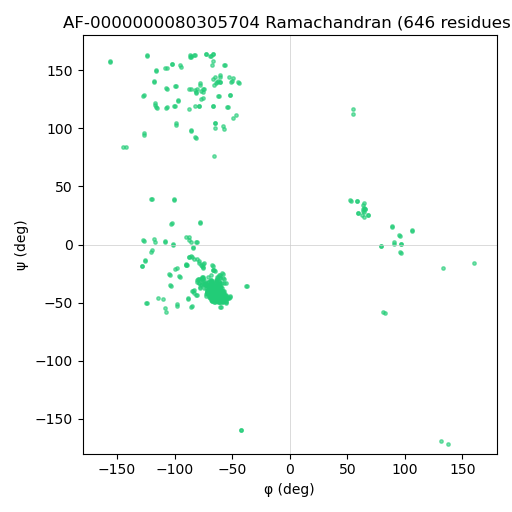 THR A 1 98 ? -5.898 1.46 -8.781 1 95.74 98 THR A O 1
ATOM 681 N N . MET A 1 99 ? -4.784 3.318 -8.291 1 92.12 99 MET A N 1
ATOM 682 C CA . MET A 1 99 ? -5.991 4.043 -7.907 1 92.12 99 MET A CA 1
ATOM 683 C C . MET A 1 99 ? -6.878 4.306 -9.12 1 92.12 99 MET A C 1
ATOM 685 O O . MET A 1 99 ? -8.105 4.305 -9.008 1 92.12 99 MET A O 1
ATOM 689 N N . THR A 1 100 ? -6.292 4.591 -10.27 1 93.53 100 THR A N 1
ATOM 690 C CA . THR A 1 100 ? -7.058 4.747 -11.501 1 93.53 100 THR A CA 1
ATOM 691 C C . THR A 1 100 ? -7.774 3.448 -11.861 1 93.53 100 THR A C 1
ATOM 693 O O . THR A 1 100 ? -8.938 3.467 -12.266 1 93.53 100 THR A O 1
ATOM 696 N N . ALA A 1 101 ? -7.044 2.333 -11.705 1 96.09 101 ALA A N 1
ATOM 697 C CA . ALA A 1 101 ? -7.635 1.029 -11.996 1 96.09 101 ALA A CA 1
ATOM 698 C C . ALA A 1 101 ? -8.827 0.752 -11.085 1 96.09 101 ALA A C 1
ATOM 700 O O . ALA A 1 101 ? -9.853 0.234 -11.535 1 96.09 101 ALA A O 1
ATOM 701 N N . ALA A 1 102 ? -8.742 1.036 -9.837 1 92.69 102 ALA A N 1
ATOM 702 C CA . ALA A 1 102 ? -9.808 0.807 -8.865 1 92.69 102 ALA A CA 1
ATOM 703 C C . ALA A 1 102 ? -11.084 1.541 -9.267 1 92.69 102 ALA A C 1
ATOM 705 O O . ALA A 1 102 ? -12.186 1.004 -9.131 1 92.69 102 ALA A O 1
ATOM 706 N N . GLY A 1 103 ? -10.966 2.769 -9.74 1 90.08 103 GLY A N 1
ATOM 707 C CA . GLY A 1 103 ? -12.121 3.55 -10.153 1 90.08 103 GLY A CA 1
ATOM 708 C C . GLY A 1 103 ? -12.606 3.206 -11.548 1 90.08 103 GLY A C 1
ATOM 709 O O . GLY A 1 103 ? -13.809 3.064 -11.776 1 90.08 103 GLY A O 1
ATOM 710 N N . LEU A 1 104 ? -11.683 3.063 -12.463 1 93.07 104 LEU A N 1
ATOM 711 C CA . LEU A 1 104 ? -12.02 2.877 -13.871 1 93.07 104 LEU A CA 1
ATOM 712 C C . LEU A 1 104 ? -12.719 1.54 -14.091 1 93.07 104 LEU A C 1
ATOM 714 O O . LEU A 1 104 ? -13.644 1.443 -14.901 1 93.07 104 LEU A O 1
ATOM 718 N N . THR A 1 105 ? -12.293 0.493 -13.425 1 95.71 105 THR A N 1
ATOM 719 C CA . THR A 1 105 ? -12.912 -0.814 -13.613 1 95.71 105 THR A CA 1
ATOM 720 C C . THR A 1 105 ? -14.356 -0.805 -13.119 1 95.71 105 THR A C 1
ATOM 722 O O . THR A 1 105 ? -15.235 -1.403 -13.743 1 95.71 105 THR A O 1
ATOM 725 N N . VAL A 1 106 ? -14.647 -0.098 -12.071 1 92.33 106 VAL A N 1
ATOM 726 C CA . VAL A 1 106 ? -16.004 -0.007 -11.543 1 92.33 106 VAL A CA 1
ATOM 727 C C . VAL A 1 106 ? -16.884 0.783 -12.509 1 92.33 106 VAL A C 1
ATOM 729 O O . VAL A 1 106 ? -18.007 0.373 -12.812 1 92.33 106 VAL A O 1
ATOM 732 N N . VAL A 1 107 ? -16.362 1.899 -12.986 1 89.59 107 VAL A N 1
ATOM 733 C CA . VAL A 1 107 ? -17.117 2.769 -13.882 1 89.59 107 VAL A CA 1
ATOM 734 C C . VAL A 1 107 ? -17.444 2.021 -15.172 1 89.59 107 VAL A C 1
ATOM 736 O O . VAL A 1 107 ? -18.575 2.08 -15.661 1 89.59 107 VAL A O 1
ATOM 739 N N . LEU A 1 108 ? -16.465 1.323 -15.716 1 93.23 108 LEU A N 1
ATOM 740 C CA . LEU A 1 108 ? -16.69 0.569 -16.944 1 93.23 108 LEU A CA 1
ATOM 741 C C . LEU A 1 108 ? -17.639 -0.6 -16.698 1 93.23 108 LEU A C 1
ATOM 743 O O . LEU A 1 108 ? -18.467 -0.923 -17.553 1 93.23 108 LEU A O 1
ATOM 747 N N . GLY A 1 109 ? -17.491 -1.245 -15.583 1 93.9 109 GLY A N 1
ATOM 748 C CA . GLY A 1 109 ? -18.415 -2.309 -15.224 1 93.9 109 GLY A CA 1
ATOM 749 C C . GLY A 1 109 ? -19.858 -1.847 -15.153 1 93.9 109 GLY A C 1
ATOM 750 O O . GLY A 1 109 ? -20.757 -2.519 -15.663 1 93.9 109 GLY A O 1
ATOM 751 N N . ILE A 1 110 ? -20.067 -0.756 -14.506 1 90.91 110 ILE A N 1
ATOM 752 C CA . ILE A 1 110 ? -21.405 -0.185 -14.4 1 90.91 110 ILE A CA 1
ATOM 753 C C . ILE A 1 110 ? -21.914 0.197 -15.788 1 90.91 110 ILE A C 1
ATOM 755 O O . ILE A 1 110 ? -23.052 -0.114 -16.147 1 90.91 110 ILE A O 1
ATOM 759 N N . ALA A 1 111 ? -21.08 0.848 -16.533 1 89.12 111 ALA A N 1
ATOM 760 C CA . ALA A 1 111 ? -21.476 1.356 -17.844 1 89.12 111 ALA A CA 1
ATOM 761 C C . ALA A 1 111 ? -21.79 0.212 -18.804 1 89.12 111 ALA A C 1
ATOM 763 O O . ALA A 1 111 ? -22.713 0.31 -19.616 1 89.12 111 ALA A O 1
ATOM 764 N N . TRP A 1 112 ? -21.035 -0.885 -18.691 1 93.65 112 TRP A N 1
ATOM 765 C CA . TRP A 1 112 ? -21.135 -1.929 -19.706 1 93.65 112 TRP A CA 1
ATOM 766 C C . TRP A 1 112 ? -22.095 -3.028 -19.264 1 93.65 112 TRP A C 1
ATOM 768 O O . TRP A 1 112 ? -22.734 -3.675 -20.097 1 93.65 112 TRP A O 1
ATOM 778 N N . PHE A 1 113 ? -22.238 -3.212 -17.957 1 94.81 113 PHE A N 1
ATOM 779 C CA . PHE A 1 113 ? -22.966 -4.406 -17.543 1 94.81 113 PHE A CA 1
ATOM 780 C C . PHE A 1 113 ? -24.077 -4.05 -16.563 1 94.81 113 PHE A C 1
ATOM 782 O O . PHE A 1 113 ? -24.97 -4.861 -16.307 1 94.81 113 PHE A O 1
ATOM 789 N N . GLN A 1 114 ? -24.072 -2.882 -15.9 1 90.82 114 GLN A N 1
ATOM 790 C CA . GLN A 1 114 ? -25.115 -2.399 -15.001 1 90.82 114 GLN A CA 1
ATOM 791 C C . GLN A 1 114 ? -25.347 -3.377 -13.853 1 90.82 114 GLN A C 1
ATOM 793 O O . GLN A 1 114 ? -26.49 -3.713 -13.537 1 90.82 114 GLN A O 1
ATOM 798 N N . LEU A 1 115 ? -24.237 -3.984 -13.359 1 92.41 115 LEU A N 1
ATOM 799 C CA . LEU A 1 115 ? -24.272 -4.921 -12.241 1 92.41 115 LEU A CA 1
ATOM 800 C C . LEU A 1 115 ? -23.415 -4.418 -11.084 1 92.41 115 LEU A C 1
ATOM 802 O O . LEU A 1 115 ? -22.604 -5.167 -10.535 1 92.41 115 LEU A O 1
ATOM 806 N N . GLY A 1 116 ? -23.492 -3.012 -10.874 1 87.37 116 GLY A N 1
ATOM 807 C CA . GLY A 1 116 ? -22.794 -2.45 -9.728 1 87.37 116 GLY A CA 1
ATOM 808 C C . GLY A 1 116 ? -21.284 -2.525 -9.853 1 87.37 116 GLY A C 1
ATOM 809 O O . GLY A 1 116 ? -20.579 -2.661 -8.851 1 87.37 116 GLY A O 1
ATOM 810 N N . GLY A 1 117 ? -20.732 -2.573 -11.024 1 91.58 117 GLY A N 1
ATOM 811 C CA . GLY A 1 117 ? -19.3 -2.633 -11.272 1 91.58 117 GLY A CA 1
ATOM 812 C C . GLY A 1 117 ? -18.792 -4.046 -11.489 1 91.58 117 GLY A C 1
ATOM 813 O O . GLY A 1 117 ? -17.62 -4.245 -11.816 1 91.58 117 GLY A O 1
ATOM 814 N N . GLN A 1 118 ? -19.691 -5.032 -11.297 1 95.59 118 GLN A N 1
ATOM 815 C CA . GLN A 1 118 ? -19.354 -6.432 -11.533 1 95.59 118 GLN A CA 1
ATOM 816 C C . GLN A 1 118 ? -19.572 -6.812 -12.995 1 95.59 118 GLN A C 1
ATOM 818 O O . GLN A 1 118 ? -20.209 -6.07 -13.746 1 95.59 118 GLN A O 1
ATOM 823 N N . THR A 1 119 ? -18.977 -7.878 -13.405 1 97.19 119 THR A N 1
ATOM 824 C CA . THR A 1 119 ? -19.253 -8.456 -14.716 1 97.19 119 THR A CA 1
ATOM 825 C C . THR A 1 119 ? -20.159 -9.677 -14.589 1 97.19 119 THR A C 1
ATOM 827 O O . THR A 1 119 ? -20.29 -10.249 -13.505 1 97.19 119 THR A O 1
ATOM 830 N N . PRO A 1 120 ? -20.893 -9.992 -15.686 1 96.92 120 PRO A N 1
ATOM 831 C CA . PRO A 1 120 ? -21.656 -11.242 -15.648 1 96.92 120 PRO A CA 1
ATOM 832 C C . PRO A 1 120 ? -20.777 -12.462 -15.378 1 96.92 120 PRO A C 1
ATOM 834 O O . PRO A 1 120 ? -19.579 -12.442 -15.674 1 96.92 120 PRO A O 1
ATOM 837 N N . PRO A 1 121 ? -21.405 -13.465 -14.827 1 95.84 121 PRO A N 1
ATOM 838 C CA . PRO A 1 121 ? -20.632 -14.688 -14.599 1 95.84 121 PRO A CA 1
ATOM 839 C C . PRO A 1 121 ? -20.088 -15.292 -15.892 1 95.84 121 PRO A C 1
ATOM 841 O O . PRO A 1 121 ? -20.769 -15.275 -16.92 1 95.84 121 PRO A O 1
ATOM 844 N N . LEU A 1 122 ? -18.87 -15.763 -15.776 1 95.82 122 LEU A N 1
ATOM 845 C CA . LEU A 1 122 ? -18.245 -16.432 -16.912 1 95.82 122 LEU A CA 1
ATOM 846 C C . LEU A 1 122 ? -18.82 -17.831 -17.103 1 95.82 122 LEU A C 1
ATOM 848 O O . LEU A 1 122 ? -19.023 -18.561 -16.13 1 95.82 122 LEU A O 1
ATOM 852 N N . PRO A 1 123 ? -19.139 -18.147 -18.356 1 91.95 123 PRO A N 1
ATOM 853 C CA . PRO A 1 123 ? -19.584 -19.517 -18.621 1 91.95 123 PRO A CA 1
ATOM 854 C C . PRO A 1 123 ? -18.476 -20.548 -18.416 1 91.95 123 PRO A C 1
ATOM 856 O O . PRO A 1 123 ? -17.296 -20.191 -18.374 1 91.95 123 PRO A O 1
ATOM 859 N N . ASP A 1 124 ? -18.843 -21.77 -18.319 1 87.29 124 ASP A N 1
ATOM 860 C CA . ASP A 1 124 ? -17.9 -22.854 -18.062 1 87.29 124 ASP A CA 1
ATOM 861 C C . ASP A 1 124 ? -16.86 -22.954 -19.176 1 87.29 124 ASP A C 1
ATOM 863 O O . ASP A 1 124 ? -15.711 -23.323 -18.928 1 87.29 124 ASP A O 1
ATOM 867 N N . ALA A 1 125 ? -17.209 -22.572 -20.333 1 83.02 125 ALA A N 1
ATOM 868 C CA . ALA A 1 125 ? -16.331 -22.66 -21.497 1 83.02 125 ALA A CA 1
ATOM 869 C C . ALA A 1 125 ? -15.132 -21.728 -21.352 1 83.02 125 ALA A C 1
ATOM 871 O O . ALA A 1 125 ? -14.097 -21.933 -21.991 1 83.02 125 ALA A O 1
ATOM 872 N N . VAL A 1 126 ? -15.3 -20.768 -20.537 1 85.19 126 VAL A N 1
ATOM 873 C CA . VAL A 1 126 ? -14.243 -19.774 -20.382 1 85.19 126 VAL A CA 1
ATOM 874 C C . VAL A 1 126 ? -13.446 -20.06 -19.112 1 85.19 126 VAL A C 1
ATOM 876 O O . VAL A 1 126 ? -12.394 -19.459 -18.883 1 85.19 126 VAL A O 1
ATOM 879 N N . ARG A 1 127 ? -13.79 -21.013 -18.486 1 83.5 127 ARG A N 1
ATOM 880 C CA . ARG A 1 127 ? -13.061 -21.365 -17.271 1 83.5 127 ARG A CA 1
ATOM 881 C C . ARG A 1 127 ? -11.987 -22.408 -17.559 1 83.5 127 ARG A C 1
ATOM 883 O O . ARG A 1 127 ? -12.081 -23.148 -18.54 1 83.5 127 ARG A O 1
ATOM 890 N N . LEU A 1 128 ? -10.969 -22.4 -16.71 1 82.35 128 LEU A N 1
ATOM 891 C CA . LEU A 1 128 ? -9.872 -23.336 -16.928 1 82.35 128 LEU A CA 1
ATOM 892 C C . LEU A 1 128 ? -10.16 -24.677 -16.262 1 82.35 128 LEU A C 1
ATOM 894 O O . LEU A 1 128 ? -10.629 -24.72 -15.122 1 82.35 128 LEU A O 1
ATOM 898 N N . ASP A 1 129 ? -9.933 -25.656 -16.989 1 75.85 129 ASP A N 1
ATOM 899 C CA . ASP A 1 129 ? -10.216 -27.008 -16.515 1 75.85 129 ASP A CA 1
ATOM 900 C C . ASP A 1 129 ? -9.078 -27.535 -15.645 1 75.85 129 ASP A C 1
ATOM 902 O O . ASP A 1 129 ? -7.963 -27.009 -15.686 1 75.85 129 ASP A O 1
ATOM 906 N N . ARG A 1 130 ? -9.425 -28.579 -14.91 1 79.81 130 ARG A N 1
ATOM 907 C CA . ARG A 1 130 ? -8.446 -29.26 -14.069 1 79.81 130 ARG A CA 1
ATOM 908 C C . ARG A 1 130 ? -7.555 -30.178 -14.899 1 79.81 130 ARG A C 1
ATOM 910 O O . ARG A 1 130 ? -8.015 -30.793 -15.863 1 79.81 130 ARG A O 1
ATOM 917 N N . TRP A 1 131 ? -6.288 -30.129 -14.535 1 77.26 131 TRP A N 1
ATOM 918 C CA . TRP A 1 131 ? -5.317 -30.957 -15.243 1 77.26 131 TRP A CA 1
ATOM 919 C C . TRP A 1 131 ? -4.85 -32.115 -14.368 1 77.26 131 TRP A C 1
ATOM 921 O O . TRP A 1 131 ? -4.89 -32.029 -13.139 1 77.26 131 TRP A O 1
ATOM 931 N N . PHE A 1 132 ? -4.428 -33.329 -15.046 1 75.72 132 PHE A N 1
ATOM 932 C CA . PHE A 1 132 ? -3.755 -34.487 -14.469 1 75.72 132 PHE A CA 1
ATOM 933 C C . PHE A 1 132 ? -4.651 -35.182 -13.451 1 75.72 132 PHE A C 1
ATOM 935 O O . PHE A 1 132 ? -4.171 -35.677 -12.429 1 75.72 132 PHE A O 1
ATOM 942 N N . VAL A 1 133 ? -5.856 -35.082 -13.611 1 75.74 133 VAL A N 1
ATOM 943 C CA . VAL A 1 133 ? -6.816 -35.726 -12.72 1 75.74 133 VAL A CA 1
ATOM 944 C C . VAL A 1 133 ? -6.575 -37.233 -12.702 1 75.74 133 VAL A C 1
ATOM 946 O O . VAL A 1 133 ? -6.608 -37.861 -11.641 1 75.74 133 VAL A O 1
ATOM 949 N N . GLY A 1 134 ? -6.338 -37.694 -13.861 1 71.14 134 GLY A N 1
ATOM 950 C CA . GLY A 1 134 ? -6.099 -39.124 -13.972 1 71.14 134 GLY A CA 1
ATOM 951 C C . GLY A 1 134 ? -4.872 -39.584 -13.208 1 71.14 134 GLY A C 1
ATOM 952 O O . GLY A 1 134 ? -4.914 -40.599 -12.51 1 71.14 134 GLY A O 1
ATOM 953 N N . ALA A 1 135 ? -3.817 -38.904 -13.346 1 75.57 135 ALA A N 1
ATOM 954 C CA . ALA A 1 135 ? -2.596 -39.233 -12.615 1 75.57 135 ALA A CA 1
ATOM 955 C C . ALA A 1 135 ? -2.822 -39.156 -11.107 1 75.57 135 ALA A C 1
ATOM 957 O O . ALA A 1 135 ? -2.232 -39.925 -10.345 1 75.57 135 ALA A O 1
ATOM 958 N N . GLY A 1 136 ? -3.591 -38.243 -10.76 1 77.88 136 GLY A N 1
ATOM 959 C CA . GLY A 1 136 ? -3.94 -38.121 -9.353 1 77.88 136 GLY A CA 1
ATOM 960 C C . GLY A 1 136 ? -4.632 -39.352 -8.801 1 77.88 136 GLY A C 1
ATOM 961 O O . GLY A 1 136 ? -4.383 -39.752 -7.662 1 77.88 136 GLY A O 1
ATOM 962 N N . GLU A 1 137 ? -5.481 -39.874 -9.511 1 75.62 137 GLU A N 1
ATOM 963 C CA . GLU A 1 137 ? -6.196 -41.076 -9.093 1 75.62 137 GLU A CA 1
ATOM 964 C C . GLU A 1 137 ? -5.236 -42.245 -8.883 1 75.62 137 GLU A C 1
ATOM 966 O O . GLU A 1 137 ? -5.439 -43.068 -7.989 1 75.62 137 GLU A O 1
ATOM 971 N N . VAL A 1 138 ? -4.242 -42.304 -9.713 1 75.1 138 VAL A N 1
ATOM 972 C CA . VAL A 1 138 ? -3.252 -43.369 -9.59 1 75.1 138 VAL A CA 1
ATOM 973 C C . VAL A 1 138 ? -2.448 -43.182 -8.306 1 75.1 138 VAL A C 1
ATOM 975 O O . VAL A 1 138 ? -2.209 -44.142 -7.57 1 75.1 138 VAL A O 1
ATOM 978 N N . VAL A 1 139 ? -2.102 -42.033 -8.08 1 79.1 139 VAL A N 1
ATOM 979 C CA . VAL A 1 139 ? -1.273 -41.726 -6.918 1 79.1 139 VAL A CA 1
ATOM 980 C C . VAL A 1 139 ? -2.093 -41.889 -5.641 1 79.1 139 VAL A C 1
ATOM 982 O O . VAL A 1 139 ? -1.558 -42.268 -4.596 1 79.1 139 VAL A O 1
ATOM 985 N N . ALA A 1 140 ? -3.289 -41.596 -5.816 1 77.72 140 ALA A N 1
ATOM 986 C CA . ALA A 1 140 ? -4.17 -41.722 -4.657 1 77.72 140 ALA A CA 1
ATOM 987 C C . ALA A 1 140 ? -4.16 -43.148 -4.113 1 77.72 140 ALA A C 1
ATOM 989 O O . ALA A 1 140 ? -4.456 -43.372 -2.937 1 77.72 140 ALA A O 1
ATOM 990 N N . GLY A 1 141 ? -3.88 -43.94 -4.899 1 73.49 141 GLY A N 1
ATOM 991 C CA . GLY A 1 141 ? -3.878 -45.343 -4.516 1 73.49 141 GLY A CA 1
ATOM 992 C C . GLY A 1 141 ? -2.635 -45.749 -3.747 1 73.49 141 GLY A C 1
ATOM 993 O O . GLY A 1 141 ? -2.602 -46.815 -3.128 1 73.49 141 GLY A O 1
ATOM 994 N N . TRP A 1 142 ? -1.668 -44.949 -3.804 1 75.28 142 TRP A N 1
ATOM 995 C CA . TRP A 1 142 ? -0.456 -45.254 -3.051 1 75.28 142 TRP A CA 1
ATOM 996 C C . TRP A 1 142 ? -0.731 -45.247 -1.551 1 75.28 142 TRP A C 1
ATOM 998 O O . TRP A 1 142 ? -1.517 -44.433 -1.061 1 75.28 142 TRP A O 1
ATOM 1008 N N . PRO A 1 143 ? -0.147 -46.204 -0.846 1 73.08 143 PRO A N 1
ATOM 1009 C CA . PRO A 1 143 ? -0.4 -46.31 0.593 1 73.08 143 PRO A CA 1
ATOM 1010 C C . PRO A 1 143 ? 0.169 -45.132 1.38 1 73.08 143 PRO A C 1
ATOM 1012 O O . PRO A 1 143 ? 1.224 -44.6 1.026 1 73.08 143 PRO A O 1
ATOM 1015 N N . LEU A 1 144 ? -0.502 -44.649 2.42 1 68.14 144 LEU A N 1
ATOM 1016 C CA . LEU A 1 144 ? -0.119 -43.727 3.483 1 68.14 144 LEU A CA 1
ATOM 1017 C C . LEU A 1 144 ? -0.241 -42.28 3.017 1 68.14 144 LEU A C 1
ATOM 1019 O O . LEU A 1 144 ? -0.97 -41.488 3.619 1 68.14 144 LEU A O 1
ATOM 1023 N N . VAL A 1 145 ? 0.472 -42.01 1.995 1 73.71 145 VAL A N 1
ATOM 1024 C CA . VAL A 1 145 ? 0.564 -40.586 1.69 1 73.71 145 VAL A CA 1
ATOM 1025 C C . VAL A 1 145 ? -0.042 -40.312 0.315 1 73.71 145 VAL A C 1
ATOM 1027 O O . VAL A 1 145 ? -0.114 -39.16 -0.121 1 73.71 145 VAL A O 1
ATOM 1030 N N . GLY A 1 146 ? -0.582 -41.33 -0.254 1 74.91 146 GLY A N 1
ATOM 1031 C CA . GLY A 1 146 ? -1.048 -41.217 -1.626 1 74.91 146 GLY A CA 1
ATOM 1032 C C . GLY A 1 146 ? -2.222 -40.268 -1.781 1 74.91 146 GLY A C 1
ATOM 1033 O O . GLY A 1 146 ? -2.27 -39.48 -2.728 1 74.91 146 GLY A O 1
ATOM 1034 N N . ARG A 1 147 ? -3.112 -40.454 -0.925 1 78.24 147 ARG A N 1
ATOM 1035 C CA . ARG A 1 147 ? -4.3 -39.61 -1.012 1 78.24 147 ARG A CA 1
ATOM 1036 C C . ARG A 1 147 ? -3.944 -38.142 -0.801 1 78.24 147 ARG A C 1
ATOM 1038 O O . ARG A 1 147 ? -4.448 -37.268 -1.51 1 78.24 147 ARG A O 1
ATOM 1045 N N . ALA A 1 148 ? -3.137 -37.922 0.072 1 82.12 148 ALA A N 1
ATOM 1046 C CA . ALA A 1 148 ? -2.718 -36.554 0.364 1 82.12 148 ALA A CA 1
ATOM 1047 C C . ALA A 1 148 ? -1.962 -35.949 -0.815 1 82.12 148 ALA A C 1
ATOM 1049 O O . ALA A 1 148 ? -2.17 -34.784 -1.163 1 82.12 148 ALA A O 1
ATOM 1050 N N . LEU A 1 149 ? -1.174 -36.714 -1.323 1 82.29 149 LEU A N 1
ATOM 1051 C CA . LEU A 1 149 ? -0.369 -36.258 -2.452 1 82.29 149 LEU A CA 1
ATOM 1052 C C . LEU A 1 149 ? -1.243 -36.012 -3.677 1 82.29 149 LEU A C 1
ATOM 1054 O O . LEU A 1 149 ? -1.01 -35.063 -4.43 1 82.29 149 LEU A O 1
ATOM 1058 N N . SER A 1 150 ? -2.119 -36.894 -3.833 1 81.67 150 SER A N 1
ATOM 1059 C CA . SER A 1 150 ? -3.034 -36.752 -4.961 1 81.67 150 SER A CA 1
ATOM 1060 C C . SER A 1 150 ? -3.823 -35.45 -4.871 1 81.67 150 SER A C 1
ATOM 1062 O O . SER A 1 150 ? -3.914 -34.704 -5.849 1 81.67 150 SER A O 1
ATOM 1064 N N . ILE A 1 151 ? -4.306 -35.193 -3.772 1 80.22 151 ILE A N 1
ATOM 1065 C CA . ILE A 1 151 ? -5.126 -34.005 -3.562 1 80.22 151 ILE A CA 1
ATOM 1066 C C . ILE A 1 151 ? -4.251 -32.756 -3.629 1 80.22 151 ILE A C 1
ATOM 1068 O O . ILE A 1 151 ? -4.668 -31.726 -4.166 1 80.22 151 ILE A O 1
ATOM 1072 N N . ALA A 1 152 ? -3.096 -32.874 -3.154 1 83.48 152 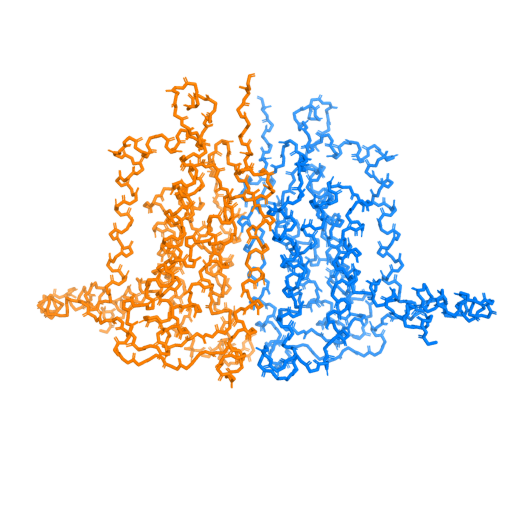ALA A N 1
ATOM 1073 C CA . ALA A 1 152 ? -2.197 -31.734 -2.997 1 83.48 152 ALA A CA 1
ATOM 1074 C C . ALA A 1 152 ? -1.65 -31.277 -4.347 1 83.48 152 ALA A C 1
ATOM 1076 O O . ALA A 1 152 ? -1.479 -30.078 -4.581 1 83.48 152 ALA A O 1
ATOM 1077 N N . PHE A 1 153 ? -1.456 -32.191 -5.213 1 85.88 153 PHE A N 1
ATOM 1078 C CA . PHE A 1 153 ? -0.633 -31.798 -6.351 1 85.88 153 PHE A CA 1
ATOM 1079 C C . PHE A 1 153 ? -1.354 -32.08 -7.664 1 85.88 153 PHE A C 1
ATOM 1081 O O . PHE A 1 153 ? -0.952 -31.583 -8.718 1 85.88 153 PHE A O 1
ATOM 1088 N N . PHE A 1 154 ? -2.402 -32.85 -7.595 1 82.16 154 PHE A N 1
ATOM 1089 C CA . PHE A 1 154 ? -3.066 -33.232 -8.836 1 82.16 154 PHE A CA 1
ATOM 1090 C C . PHE A 1 154 ? -4.484 -32.677 -8.884 1 82.16 154 PHE A C 1
ATOM 1092 O O . PHE A 1 154 ? -5.072 -32.37 -7.845 1 82.16 154 PHE A O 1
ATOM 1099 N N . GLY A 1 155 ? -4.989 -32.383 -10.091 1 83.16 155 GLY A N 1
ATOM 1100 C CA . GLY A 1 155 ? -6.344 -31.884 -10.263 1 83.16 155 GLY A CA 1
ATOM 1101 C C . GLY A 1 155 ? -6.436 -30.371 -10.189 1 83.16 155 GLY A C 1
ATOM 1102 O O . GLY A 1 155 ? -7.517 -29.819 -9.977 1 83.16 155 GLY A O 1
ATOM 1103 N N . HIS A 1 156 ? -5.24 -29.777 -10.319 1 87.89 156 HIS A N 1
ATOM 1104 C CA . HIS A 1 156 ? -5.236 -28.318 -10.34 1 87.89 156 HIS A CA 1
ATOM 1105 C C . HIS A 1 156 ? -5.458 -27.786 -11.751 1 87.89 156 HIS A C 1
ATOM 1107 O O . HIS A 1 156 ? -5.353 -28.535 -12.725 1 87.89 156 HIS A O 1
ATOM 1113 N N . THR A 1 157 ? -5.804 -26.577 -11.786 1 88.43 157 THR A N 1
ATOM 1114 C CA . THR A 1 157 ? -5.969 -25.93 -13.083 1 88.43 157 THR A CA 1
ATOM 1115 C C . THR A 1 157 ? -4.613 -25.668 -13.733 1 88.43 157 THR A C 1
ATOM 1117 O O . THR A 1 157 ? -3.578 -25.726 -13.066 1 88.43 157 THR A O 1
ATOM 1120 N N . ALA A 1 158 ? -4.583 -25.381 -15.048 1 89.64 158 ALA A N 1
ATOM 1121 C CA . ALA A 1 158 ? -3.381 -25.127 -15.837 1 89.64 158 ALA A CA 1
ATOM 1122 C C . ALA A 1 158 ? -2.58 -23.964 -15.257 1 89.64 158 ALA A C 1
ATOM 1124 O O . ALA A 1 158 ? -1.348 -23.959 -15.318 1 89.64 158 ALA A O 1
ATOM 1125 N N . LEU A 1 159 ? -3.261 -23.021 -14.604 1 91.55 159 LEU A N 1
ATOM 1126 C CA . LEU A 1 159 ? -2.585 -21.816 -14.137 1 91.55 159 LEU A CA 1
ATOM 1127 C C . LEU A 1 159 ? -1.753 -22.107 -12.892 1 91.55 159 LEU A C 1
ATOM 1129 O O . LEU A 1 159 ? -0.734 -21.455 -12.655 1 91.55 159 LEU A O 1
ATOM 1133 N N . VAL A 1 160 ? -2.167 -23.084 -12.143 1 92.92 160 VAL A N 1
ATOM 1134 C CA . VAL A 1 160 ? -1.368 -23.474 -10.986 1 92.92 160 VAL A CA 1
ATOM 1135 C C . VAL A 1 160 ? -0.027 -24.037 -11.45 1 92.92 160 VAL A C 1
ATOM 1137 O O . VAL A 1 160 ? 1.028 -23.629 -10.958 1 92.92 160 VAL A O 1
ATOM 1140 N N . TYR A 1 161 ? -0.055 -24.936 -12.421 1 93.82 161 TYR A N 1
ATOM 1141 C CA . TYR A 1 161 ? 1.163 -25.539 -12.951 1 93.82 161 TYR A CA 1
ATOM 1142 C C . TYR A 1 161 ? 2.007 -24.505 -13.687 1 93.82 161 TYR A C 1
ATOM 1144 O O . TYR A 1 161 ? 3.236 -24.514 -13.588 1 93.82 161 TYR A O 1
ATOM 1152 N N . LEU A 1 162 ? 1.323 -23.65 -14.388 1 95.32 162 LEU A N 1
ATOM 1153 C CA . LEU A 1 162 ? 2.026 -22.607 -15.127 1 95.32 162 LEU A CA 1
ATOM 1154 C C . LEU A 1 162 ? 2.77 -21.675 -14.177 1 95.32 162 LEU A C 1
ATOM 1156 O O . LEU A 1 162 ? 3.86 -21.196 -14.498 1 95.32 162 LEU A O 1
ATOM 1160 N N . SER A 1 163 ? 2.098 -21.341 -13.06 1 96.91 163 SER A N 1
ATOM 1161 C CA . SER A 1 163 ? 2.752 -20.463 -12.096 1 96.91 163 SER A CA 1
ATOM 1162 C C . SER A 1 163 ? 4.031 -21.093 -11.553 1 96.91 163 SER A C 1
ATOM 1164 O O . SER A 1 163 ? 5.035 -20.403 -11.36 1 96.91 163 SER A O 1
ATOM 1166 N N . LEU A 1 164 ? 4.063 -22.424 -11.325 1 96.82 164 LEU A N 1
ATOM 1167 C CA . LEU A 1 164 ? 5.249 -23.119 -10.838 1 96.82 164 LEU A CA 1
ATOM 1168 C C . LEU A 1 164 ? 6.311 -23.21 -11.928 1 96.82 164 LEU A C 1
ATOM 1170 O O . LEU A 1 164 ? 7.502 -23.037 -11.656 1 96.82 164 LEU A O 1
ATOM 1174 N N . VAL A 1 165 ? 5.917 -23.453 -13.133 1 97.72 165 VAL A N 1
ATOM 1175 C CA . VAL A 1 165 ? 6.831 -23.496 -14.269 1 97.72 165 VAL A CA 1
ATOM 1176 C C . VAL A 1 165 ? 7.433 -22.113 -14.502 1 97.72 165 VAL A C 1
ATOM 1178 O O . VAL A 1 165 ? 8.6 -21.993 -14.884 1 97.72 165 VAL A O 1
ATOM 1181 N N . ALA A 1 166 ? 6.568 -21.11 -14.264 1 98.63 166 ALA A N 1
ATOM 1182 C CA . ALA A 1 166 ? 7.039 -19.739 -14.442 1 98.63 166 ALA A CA 1
ATOM 1183 C C . ALA A 1 166 ? 8.18 -19.422 -13.479 1 98.63 166 ALA A C 1
ATOM 1185 O O . ALA A 1 166 ? 9.095 -18.667 -13.818 1 98.63 166 ALA A O 1
ATOM 1186 N N . VAL A 1 167 ? 8.096 -19.974 -12.296 1 98.81 167 VAL A N 1
ATOM 1187 C CA . VAL A 1 167 ? 9.176 -19.766 -11.337 1 98.81 167 VAL A CA 1
ATOM 1188 C C . VAL A 1 167 ? 10.481 -20.328 -11.897 1 98.81 167 VAL A C 1
ATOM 1190 O O . VAL A 1 167 ? 11.515 -19.656 -11.872 1 98.81 167 VAL A O 1
ATOM 1193 N N . ALA A 1 168 ? 10.428 -21.571 -12.386 1 98.56 168 ALA A N 1
ATOM 1194 C CA . ALA A 1 168 ? 11.602 -22.207 -12.979 1 98.56 168 ALA A CA 1
ATOM 1195 C C . ALA A 1 168 ? 12.069 -21.448 -14.217 1 98.56 168 ALA A C 1
ATOM 1197 O O . ALA A 1 168 ? 13.272 -21.283 -14.434 1 98.56 168 ALA A O 1
ATOM 1198 N N . ALA A 1 169 ? 11.173 -21.008 -14.999 1 98.69 169 ALA A N 1
ATOM 1199 C CA . ALA A 1 169 ? 11.493 -20.301 -16.237 1 98.69 169 ALA A CA 1
ATOM 1200 C C . ALA A 1 169 ? 12.159 -18.96 -15.945 1 98.69 169 ALA A C 1
ATOM 1202 O O . ALA A 1 169 ? 13.136 -18.59 -16.6 1 98.69 169 ALA A O 1
ATOM 1203 N N . VAL A 1 170 ? 11.6 -18.198 -15.024 1 9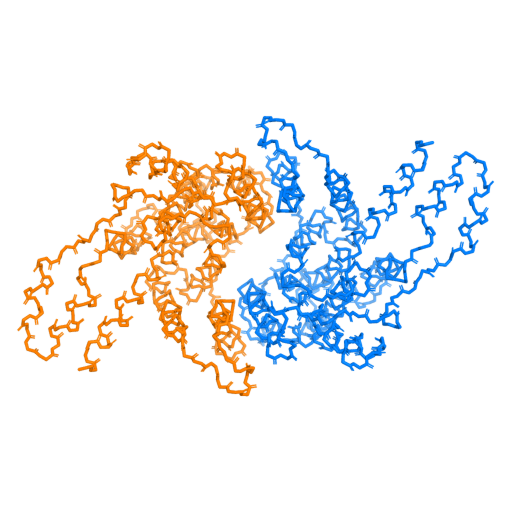8.82 170 VAL A N 1
ATOM 1204 C CA . VAL A 1 170 ? 12.168 -16.897 -14.689 1 98.82 170 VAL A CA 1
ATOM 1205 C C . VAL A 1 170 ? 13.534 -17.083 -14.031 1 98.82 170 VAL A C 1
ATOM 1207 O O . VAL A 1 170 ? 14.455 -16.298 -14.266 1 98.82 170 VAL A O 1
ATOM 1210 N N . TRP A 1 171 ? 13.636 -18.152 -13.158 1 98.65 171 TRP A N 1
ATOM 1211 C CA . TRP A 1 171 ? 14.934 -18.466 -12.57 1 98.65 171 TRP A CA 1
ATOM 1212 C C . TRP A 1 171 ? 15.966 -18.76 -13.654 1 98.65 171 TRP A C 1
ATOM 1214 O O . TRP A 1 171 ? 17.086 -18.246 -13.609 1 98.65 171 TRP A O 1
ATOM 1224 N N . TRP A 1 172 ? 15.611 -19.606 -14.589 1 98.59 172 TRP A N 1
ATOM 1225 C CA . TRP A 1 172 ? 16.501 -19.947 -15.694 1 98.59 172 TRP A CA 1
ATOM 1226 C C . TRP A 1 172 ? 16.835 -18.712 -16.524 1 98.59 172 TRP A C 1
ATOM 1228 O O . TRP A 1 172 ? 17.992 -18.5 -16.895 1 98.59 172 TRP A O 1
ATOM 1238 N N . LEU A 1 173 ? 15.846 -17.887 -16.826 1 98.59 173 LEU A N 1
ATOM 1239 C CA . LEU A 1 173 ? 16.022 -16.677 -17.623 1 98.59 173 LEU A CA 1
ATOM 1240 C C . LEU A 1 173 ? 17.009 -15.726 -16.954 1 98.59 173 LEU A C 1
ATOM 1242 O O . LEU A 1 173 ? 17.904 -15.19 -17.612 1 98.59 173 LEU A O 1
ATOM 1246 N N . LEU A 1 174 ? 16.927 -15.536 -15.661 1 98.29 174 LEU A N 1
ATOM 1247 C CA . LEU A 1 174 ? 17.702 -14.539 -14.93 1 98.29 174 LEU A CA 1
ATOM 1248 C C . LEU A 1 174 ? 19.124 -15.033 -14.682 1 98.29 174 LEU A C 1
ATOM 1250 O O . LEU A 1 174 ? 20.064 -14.236 -14.643 1 98.29 174 LEU A O 1
ATOM 1254 N N . TYR A 1 175 ? 19.297 -16.41 -14.56 1 98.11 175 TYR A N 1
ATOM 1255 C CA . TYR A 1 175 ? 20.58 -16.847 -14.02 1 98.11 175 TYR A CA 1
ATOM 1256 C C . TYR A 1 175 ? 21.314 -17.74 -15.013 1 98.11 175 TYR A C 1
ATOM 1258 O O . TYR A 1 175 ? 22.485 -18.071 -14.812 1 98.11 175 TYR A O 1
ATOM 1266 N N . ARG A 1 176 ? 20.636 -18.061 -16.095 1 98.18 176 ARG A N 1
ATOM 1267 C CA . ARG A 1 176 ? 21.284 -18.992 -17.013 1 98.18 176 ARG A CA 1
ATOM 1268 C C . ARG A 1 176 ? 21.33 -18.423 -18.427 1 98.18 176 ARG A C 1
ATOM 1270 O O . ARG A 1 176 ? 21.799 -19.087 -19.354 1 98.18 176 ARG A O 1
ATOM 1277 N N . THR A 1 177 ? 20.873 -17.193 -18.693 1 98.34 177 THR A N 1
ATOM 1278 C CA . THR A 1 177 ? 20.881 -16.619 -20.034 1 98.34 177 THR A CA 1
ATOM 1279 C C . THR A 1 177 ? 21.641 -15.296 -20.051 1 98.34 177 THR A C 1
ATOM 1281 O O . THR A 1 177 ? 21.853 -14.682 -19.003 1 98.34 177 THR A O 1
ATOM 1284 N N . ARG A 1 178 ? 22.023 -14.868 -21.275 1 97.47 178 ARG A N 1
ATOM 1285 C CA . ARG A 1 178 ? 22.693 -13.585 -21.466 1 97.47 178 ARG A CA 1
ATOM 1286 C C . ARG A 1 178 ? 21.749 -12.425 -21.165 1 97.47 178 ARG A C 1
ATOM 1288 O O . ARG A 1 178 ? 22.169 -11.4 -20.623 1 97.47 178 ARG A O 1
ATOM 1295 N N . PHE A 1 179 ? 20.519 -12.661 -21.517 1 97.82 179 PHE A N 1
ATOM 1296 C CA . PHE A 1 179 ? 19.504 -11.647 -21.257 1 97.82 179 PHE A CA 1
ATOM 1297 C C . PHE A 1 179 ? 19.392 -11.363 -19.764 1 97.82 179 PHE A C 1
ATOM 1299 O O . PHE A 1 179 ? 19.359 -10.203 -19.348 1 97.82 179 PHE A O 1
ATOM 1306 N N . GLY A 1 180 ? 19.367 -12.449 -18.975 1 98.15 180 GLY A N 1
ATOM 1307 C CA . GLY A 1 180 ? 19.261 -12.312 -17.532 1 98.15 180 GLY A CA 1
ATOM 1308 C C . GLY A 1 180 ? 20.466 -11.636 -16.906 1 98.15 180 GLY A C 1
ATOM 1309 O O . GLY A 1 180 ? 20.325 -10.838 -15.978 1 98.15 180 GLY A O 1
ATOM 1310 N N . LEU A 1 181 ? 21.645 -11.926 -17.393 1 97.92 181 LEU A N 1
ATOM 1311 C CA . LEU A 1 181 ? 22.864 -11.298 -16.894 1 97.92 181 LEU A CA 1
ATOM 1312 C C . LEU A 1 181 ? 22.848 -9.796 -17.154 1 97.92 181 LEU A C 1
ATOM 1314 O O . LEU A 1 181 ? 23.163 -9.004 -16.263 1 97.92 181 LEU A O 1
ATOM 1318 N N . ARG A 1 182 ? 22.456 -9.469 -18.359 1 98.11 182 ARG A N 1
ATOM 1319 C CA . ARG A 1 182 ? 22.406 -8.058 -18.727 1 98.11 182 ARG A CA 1
ATOM 1320 C C . ARG A 1 182 ? 21.34 -7.32 -17.924 1 98.11 182 ARG A C 1
ATOM 1322 O O . ARG A 1 182 ? 21.54 -6.17 -17.526 1 98.11 182 ARG A O 1
ATOM 1329 N N . LEU A 1 183 ? 20.275 -7.999 -17.691 1 98.1 183 LEU A N 1
ATOM 1330 C CA . LEU A 1 183 ? 19.171 -7.405 -16.944 1 98.1 183 LEU A CA 1
ATOM 1331 C C . LEU A 1 183 ? 19.58 -7.122 -15.503 1 98.1 183 LEU A C 1
ATOM 1333 O O . LEU A 1 183 ? 19.352 -6.023 -14.993 1 98.1 183 LEU A O 1
ATOM 1337 N N . ARG A 1 184 ? 20.15 -8.075 -14.845 1 97.86 184 ARG A N 1
ATOM 1338 C CA . ARG A 1 184 ? 20.597 -7.911 -13.466 1 97.86 184 ARG A CA 1
ATOM 1339 C C . ARG A 1 184 ? 21.7 -6.862 -13.368 1 97.86 184 ARG A C 1
ATOM 1341 O O . ARG A 1 184 ? 21.749 -6.093 -12.406 1 97.86 184 ARG A O 1
ATOM 1348 N N . ALA A 1 185 ? 22.598 -6.784 -14.363 1 97.55 185 ALA A N 1
ATOM 1349 C CA . ALA A 1 185 ? 23.656 -5.778 -14.398 1 97.55 185 ALA A CA 1
ATOM 1350 C C . ALA A 1 185 ? 23.073 -4.373 -14.52 1 97.55 185 ALA A C 1
ATOM 1352 O O . ALA A 1 185 ? 23.592 -3.425 -13.926 1 97.55 185 ALA A O 1
ATOM 1353 N N . ALA A 1 186 ? 21.972 -4.324 -15.316 1 96.73 186 ALA A N 1
ATOM 1354 C CA . ALA A 1 186 ? 21.322 -3.03 -15.506 1 96.73 186 ALA A CA 1
ATOM 1355 C C . ALA A 1 186 ? 20.737 -2.513 -14.195 1 96.73 186 ALA A C 1
ATOM 1357 O O . ALA A 1 186 ? 20.662 -1.302 -13.976 1 96.73 186 ALA A O 1
ATOM 1358 N N . GLY A 1 187 ? 20.27 -3.445 -13.351 1 96.22 187 GLY A N 1
ATOM 1359 C CA . GLY A 1 187 ? 19.738 -3.055 -12.055 1 96.22 187 GLY A CA 1
ATOM 1360 C C . GLY A 1 187 ? 20.818 -2.723 -11.043 1 96.22 187 GLY A C 1
ATOM 1361 O O . GLY A 1 187 ? 20.563 -2.02 -10.063 1 96.22 187 GLY A O 1
ATOM 1362 N N . GLU A 1 188 ? 22.102 -3.175 -11.307 1 95.95 188 GLU A N 1
ATOM 1363 C CA . GLU A 1 188 ? 23.204 -2.942 -10.378 1 95.95 188 GLU A CA 1
ATOM 1364 C C . GLU A 1 188 ? 24.041 -1.739 -10.805 1 95.95 188 GLU A C 1
ATOM 1366 O O . GLU A 1 188 ? 24.34 -0.864 -9.99 1 95.95 188 GLU A O 1
ATOM 1371 N N . ASN A 1 189 ? 24.477 -1.79 -12.089 1 95.67 189 ASN A N 1
ATOM 1372 C CA . ASN A 1 189 ? 25.32 -0.735 -12.641 1 95.67 189 ASN A CA 1
ATOM 1373 C C . ASN A 1 189 ? 24.965 -0.437 -14.095 1 95.67 189 ASN A C 1
ATOM 1375 O O . ASN A 1 189 ? 25.661 -0.877 -15.011 1 95.67 189 ASN A O 1
ATOM 1379 N N . PRO A 1 190 ? 23.954 0.411 -14.228 1 95.82 190 PRO A N 1
ATOM 1380 C CA . PRO A 1 190 ? 23.514 0.697 -15.596 1 95.82 190 PRO A CA 1
ATOM 1381 C C . PRO A 1 190 ? 24.606 1.348 -16.443 1 95.82 190 PRO A C 1
ATOM 1383 O O . PRO A 1 190 ? 24.655 1.141 -17.658 1 95.82 190 PRO A O 1
ATOM 1386 N N . ALA A 1 191 ? 25.454 2.105 -15.857 1 94.3 191 ALA A N 1
ATOM 1387 C CA . ALA A 1 191 ? 26.532 2.764 -16.59 1 94.3 191 ALA A CA 1
ATOM 1388 C C . ALA A 1 191 ? 27.474 1.74 -17.218 1 94.3 191 ALA A C 1
ATOM 1390 O O . ALA A 1 191 ? 27.935 1.922 -18.347 1 94.3 191 ALA A O 1
ATOM 1391 N N . MET A 1 192 ? 27.785 0.765 -16.501 1 94.91 192 MET A N 1
ATOM 1392 C CA . MET A 1 192 ? 28.666 -0.288 -16.999 1 94.91 192 MET A CA 1
ATOM 1393 C C . MET A 1 192 ? 28.016 -1.038 -18.157 1 94.91 192 MET A C 1
ATOM 1395 O O . MET A 1 192 ? 28.696 -1.429 -19.108 1 94.91 192 MET A O 1
ATOM 1399 N N . VAL A 1 193 ? 26.733 -1.251 -18.064 1 96.03 193 VAL A N 1
ATOM 1400 C CA . VAL A 1 193 ? 25.992 -1.938 -19.116 1 96.03 193 VAL A CA 1
ATOM 1401 C C . VAL A 1 193 ? 26.002 -1.096 -20.39 1 96.03 193 VAL A C 1
ATOM 1403 O O . VAL A 1 193 ? 26.215 -1.62 -21.486 1 96.03 193 VAL A O 1
ATOM 1406 N N . ASP A 1 194 ? 25.795 0.122 -20.224 1 94.55 194 ASP A N 1
ATOM 1407 C CA . ASP A 1 194 ? 25.822 1.036 -21.362 1 94.55 194 ASP A CA 1
ATOM 1408 C C . ASP A 1 194 ? 27.213 1.092 -21.99 1 94.55 194 ASP A C 1
ATOM 1410 O O . ASP A 1 194 ? 27.346 1.144 -23.214 1 94.55 194 ASP A O 1
ATOM 1414 N N . ALA A 1 195 ? 28.196 1.092 -21.244 1 94.66 195 ALA A N 1
ATOM 1415 C CA . ALA A 1 195 ? 29.578 1.123 -21.718 1 94.66 195 ALA A CA 1
ATOM 1416 C C . ALA A 1 195 ? 29.91 -0.131 -22.521 1 94.66 195 ALA A C 1
ATOM 1418 O O . ALA A 1 195 ? 30.746 -0.093 -23.427 1 94.66 195 ALA A O 1
ATOM 1419 N N . ALA A 1 196 ? 29.255 -1.145 -22.211 1 95.91 196 ALA A N 1
ATOM 1420 C CA . ALA A 1 196 ? 29.48 -2.406 -22.913 1 95.91 196 ALA A CA 1
ATOM 1421 C C . ALA A 1 196 ? 28.675 -2.464 -24.208 1 95.91 196 ALA A C 1
ATOM 1423 O O . ALA A 1 196 ? 28.685 -3.48 -24.907 1 95.91 196 ALA A O 1
ATOM 1424 N N . GLY A 1 197 ? 27.866 -1.432 -24.506 1 95.03 197 GLY A N 1
ATOM 1425 C CA . GLY A 1 197 ? 27.168 -1.328 -25.778 1 95.03 197 GLY A CA 1
ATOM 1426 C C . GLY A 1 197 ? 25.751 -1.865 -25.727 1 95.03 197 GLY A C 1
ATOM 1427 O O . GLY A 1 197 ? 25.117 -2.061 -26.766 1 95.03 197 GLY A O 1
ATOM 1428 N N . VAL A 1 198 ? 25.315 -2.169 -24.598 1 96.48 198 VAL A N 1
ATOM 1429 C CA . VAL A 1 198 ? 23.959 -2.688 -24.447 1 96.48 198 VAL A CA 1
ATOM 1430 C C . VAL A 1 198 ? 23.029 -1.571 -23.978 1 96.48 198 VAL A C 1
ATOM 1432 O O . VAL A 1 198 ? 23.381 -0.793 -23.089 1 96.48 198 VAL A O 1
ATOM 1435 N N . SER A 1 199 ? 21.853 -1.5 -24.572 1 96.81 199 SER A N 1
ATOM 1436 C CA . SER A 1 199 ? 20.914 -0.437 -24.227 1 96.81 199 SER A CA 1
ATOM 1437 C C . SER A 1 199 ? 20.185 -0.746 -22.924 1 96.81 199 SER A C 1
ATOM 1439 O O . SER A 1 199 ? 19.41 -1.701 -22.851 1 96.81 199 SER A O 1
ATOM 1441 N N . VAL A 1 200 ? 20.372 0.124 -21.981 1 97.01 200 VAL A N 1
ATOM 1442 C CA . VAL A 1 200 ? 19.705 -0.015 -20.69 1 97.01 200 VAL A CA 1
ATOM 1443 C C . VAL A 1 200 ? 18.201 0.181 -20.863 1 97.01 200 VAL A C 1
ATOM 1445 O O . VAL A 1 200 ? 17.402 -0.545 -20.266 1 97.01 200 VAL A O 1
ATOM 1448 N N . LEU A 1 201 ? 17.805 1.092 -21.745 1 96.46 201 LEU A N 1
ATOM 1449 C CA . LEU A 1 201 ? 16.4 1.385 -22.001 1 96.46 201 LEU A CA 1
ATOM 1450 C C . LEU A 1 201 ? 15.679 0.158 -22.548 1 96.46 201 LEU A C 1
ATOM 1452 O O . LEU A 1 201 ? 14.581 -0.176 -22.096 1 96.46 201 LEU A O 1
ATOM 1456 N N . ARG A 1 202 ? 16.28 -0.495 -23.44 1 97.27 202 ARG A N 1
ATOM 1457 C CA . ARG A 1 202 ? 15.658 -1.662 -24.058 1 97.27 202 ARG A CA 1
ATOM 1458 C C . ARG A 1 202 ? 15.5 -2.796 -23.051 1 97.27 202 ARG A C 1
ATOM 1460 O O . ARG A 1 202 ? 14.496 -3.512 -23.067 1 97.27 202 ARG A O 1
ATOM 1467 N N . LEU A 1 203 ? 16.509 -2.939 -22.217 1 98.02 203 LEU A N 1
ATOM 1468 C CA . LEU A 1 203 ? 16.447 -3.989 -21.206 1 98.02 203 LEU A CA 1
ATOM 1469 C C . LEU A 1 203 ? 15.322 -3.721 -20.212 1 98.02 203 LEU A C 1
ATOM 1471 O O . LEU A 1 203 ? 14.585 -4.638 -19.841 1 98.02 203 LEU A O 1
ATOM 1475 N N . ARG A 1 204 ? 15.154 -2.49 -19.813 1 98.14 204 ARG A N 1
ATOM 1476 C CA . ARG A 1 204 ? 14.119 -2.132 -18.849 1 98.14 204 ARG A CA 1
ATOM 1477 C C . ARG A 1 204 ? 12.729 -2.278 -19.459 1 98.14 204 ARG A C 1
ATOM 1479 O O . ARG A 1 204 ? 11.803 -2.755 -18.799 1 98.14 204 ARG A O 1
ATOM 1486 N N . TYR A 1 205 ? 12.633 -1.919 -20.721 1 98.31 205 TYR A N 1
ATOM 1487 C CA . TYR A 1 205 ? 11.342 -2.086 -21.379 1 98.31 205 TYR A CA 1
ATOM 1488 C C . TYR A 1 205 ? 11.018 -3.562 -21.577 1 98.31 205 TYR A C 1
ATOM 1490 O O . TYR A 1 205 ? 9.857 -3.967 -21.484 1 98.31 205 TYR A O 1
ATOM 1498 N N . ALA A 1 206 ? 12.018 -4.346 -21.887 1 98.62 206 ALA A N 1
ATOM 1499 C CA . ALA A 1 206 ? 11.801 -5.785 -22.009 1 98.62 206 ALA A CA 1
ATOM 1500 C C . ALA A 1 206 ? 11.329 -6.383 -20.686 1 98.62 206 ALA A C 1
ATOM 1502 O O . ALA A 1 206 ? 10.421 -7.217 -20.663 1 98.62 206 ALA A O 1
ATOM 1503 N N . ALA A 1 207 ? 11.972 -5.962 -19.629 1 98.62 207 ALA A N 1
ATOM 1504 C CA . ALA A 1 207 ? 11.567 -6.417 -18.301 1 98.62 207 ALA A CA 1
ATOM 1505 C C . ALA A 1 207 ? 10.129 -6.009 -17.995 1 98.62 207 ALA A C 1
ATOM 1507 O O . ALA A 1 207 ? 9.365 -6.788 -17.42 1 98.62 207 ALA A O 1
ATOM 1508 N N . LEU A 1 208 ? 9.753 -4.841 -18.412 1 98.6 208 LEU A N 1
ATOM 1509 C CA . LEU A 1 208 ? 8.415 -4.323 -18.149 1 98.6 208 LEU A CA 1
ATOM 1510 C C . LEU A 1 208 ? 7.372 -5.063 -18.98 1 98.6 208 LEU A C 1
ATOM 1512 O O . LEU A 1 208 ? 6.241 -5.26 -18.531 1 98.6 208 LEU A O 1
ATOM 1516 N N . MET A 1 209 ? 7.726 -5.455 -20.185 1 98.7 209 MET A N 1
ATOM 1517 C CA . MET A 1 209 ? 6.803 -6.242 -20.997 1 98.7 209 MET A CA 1
ATOM 1518 C C . MET A 1 209 ? 6.529 -7.596 -20.351 1 98.7 209 MET A C 1
ATOM 1520 O O . MET A 1 209 ? 5.383 -8.048 -20.308 1 98.7 209 MET A O 1
ATOM 1524 N N . LEU A 1 210 ? 7.593 -8.21 -19.852 1 98.8 210 LEU A N 1
ATOM 1525 C CA . LEU A 1 210 ? 7.428 -9.477 -19.146 1 98.8 210 LEU A CA 1
ATOM 1526 C C . LEU A 1 210 ? 6.628 -9.283 -17.862 1 98.8 210 LEU A C 1
ATOM 1528 O O . LEU A 1 210 ? 5.795 -10.122 -17.512 1 98.8 210 LEU A O 1
ATOM 1532 N N . ASN A 1 211 ? 6.893 -8.165 -17.176 1 98.73 211 ASN A N 1
ATOM 1533 C CA . ASN A 1 211 ? 6.138 -7.763 -15.995 1 98.73 211 ASN A CA 1
ATOM 1534 C C . ASN A 1 211 ? 4.642 -7.684 -16.285 1 98.73 211 ASN A C 1
ATOM 1536 O O . ASN A 1 211 ? 3.833 -8.27 -15.563 1 98.73 211 ASN A O 1
ATOM 1540 N N . GLY A 1 212 ? 4.292 -6.998 -17.346 1 98.78 212 GLY A N 1
ATOM 1541 C CA . GLY A 1 212 ? 2.896 -6.86 -17.73 1 98.78 212 GLY A CA 1
ATOM 1542 C C . GLY A 1 212 ? 2.232 -8.185 -18.055 1 98.78 212 GLY A C 1
ATOM 1543 O O . GLY A 1 212 ? 1.071 -8.405 -17.705 1 98.78 212 GLY A O 1
ATOM 1544 N N . GLY A 1 213 ? 2.96 -9.018 -18.771 1 98.77 213 GLY A N 1
ATOM 1545 C CA . GLY A 1 213 ? 2.44 -10.335 -19.104 1 98.77 213 GLY A CA 1
ATOM 1546 C C . GLY A 1 213 ? 2.133 -11.181 -17.883 1 98.77 213 GLY A C 1
ATOM 1547 O O . GLY A 1 213 ? 1.082 -11.82 -17.812 1 98.77 213 GLY A O 1
ATOM 1548 N N . LEU A 1 214 ? 3.043 -11.213 -16.96 1 98.86 214 LEU A N 1
ATOM 1549 C CA . LEU A 1 214 ? 2.859 -12.017 -15.757 1 98.86 214 LEU A CA 1
ATOM 1550 C C . LEU A 1 214 ? 1.744 -11.446 -14.887 1 98.86 214 LEU A C 1
ATOM 1552 O O . LEU A 1 214 ? 0.98 -12.197 -14.277 1 98.86 214 LEU A O 1
ATOM 1556 N N . CYS A 1 215 ? 1.584 -10.108 -14.79 1 98.77 215 CYS A N 1
ATOM 1557 C CA . CYS A 1 215 ? 0.484 -9.492 -14.058 1 98.77 215 CYS A CA 1
ATOM 1558 C C . CYS A 1 215 ? -0.859 -9.861 -14.677 1 98.77 215 CYS A C 1
ATOM 1560 O O . CYS A 1 215 ? -1.849 -10.035 -13.965 1 98.77 215 CYS A O 1
ATOM 1562 N N . ALA A 1 216 ? -0.827 -9.893 -16.022 1 98.78 216 ALA A N 1
ATOM 1563 C CA . ALA A 1 216 ? -2.055 -10.255 -16.727 1 98.78 216 ALA A CA 1
ATOM 1564 C C . ALA A 1 216 ? -2.505 -11.665 -16.356 1 98.78 216 ALA A C 1
ATOM 1566 O O . ALA A 1 216 ? -3.696 -11.906 -16.143 1 98.78 216 ALA A O 1
ATOM 1567 N N . LEU A 1 217 ? -1.566 -12.597 -16.286 1 98.31 217 LEU A N 1
ATOM 1568 C CA . LEU A 1 217 ? -1.89 -13.967 -15.903 1 98.31 217 LEU A CA 1
ATOM 1569 C C . LEU A 1 217 ? -2.36 -14.03 -14.453 1 98.31 217 LEU A C 1
ATOM 1571 O O . LEU A 1 217 ? -3.244 -14.82 -14.116 1 98.31 217 LEU A O 1
ATOM 1575 N N . ALA A 1 218 ? -1.755 -13.222 -13.599 1 98.6 218 ALA A N 1
ATOM 1576 C CA . ALA A 1 218 ? -2.186 -13.143 -12.206 1 98.6 218 ALA A CA 1
ATOM 1577 C C . ALA A 1 218 ? -3.633 -12.667 -12.106 1 98.6 218 ALA A C 1
ATOM 1579 O O . ALA A 1 218 ? -4.437 -13.254 -11.378 1 98.6 218 ALA A O 1
ATOM 1580 N N . GLY A 1 219 ? -3.954 -11.62 -12.816 1 98.37 219 GLY A N 1
ATOM 1581 C CA . GLY A 1 219 ? -5.32 -11.119 -12.824 1 98.37 219 GLY A CA 1
ATOM 1582 C C . GLY A 1 219 ? -6.314 -12.104 -13.41 1 98.37 219 GLY A C 1
ATOM 1583 O O . GLY A 1 219 ? -7.415 -12.271 -12.881 1 98.37 219 GLY A O 1
ATOM 1584 N N . ALA A 1 220 ? -5.925 -12.711 -14.508 1 96.87 220 ALA A N 1
ATOM 1585 C CA . ALA A 1 220 ? -6.78 -13.705 -15.153 1 96.87 220 ALA A CA 1
ATOM 1586 C C . ALA A 1 220 ? -7.09 -14.86 -14.205 1 96.87 220 ALA A C 1
ATOM 1588 O O . ALA A 1 220 ? -8.187 -15.422 -14.24 1 96.87 220 ALA A O 1
ATOM 1589 N N . SER A 1 221 ? -6.127 -15.257 -13.402 1 96.35 221 SER A N 1
ATOM 1590 C CA . SER A 1 221 ? -6.329 -16.372 -12.482 1 96.35 221 SER A CA 1
ATOM 1591 C C . SER A 1 221 ? -7.453 -16.076 -11.494 1 96.35 221 SER A C 1
ATOM 1593 O O . SER A 1 221 ? -8.141 -16.991 -11.036 1 96.35 221 SER A O 1
ATOM 1595 N N . LEU A 1 222 ? -7.712 -14.868 -11.209 1 96.23 222 LEU A N 1
ATOM 1596 C CA . LEU A 1 222 ? -8.736 -14.501 -10.237 1 96.23 222 LEU A CA 1
ATOM 1597 C C . LEU A 1 222 ? -10.132 -14.74 -10.8 1 96.23 222 LEU A C 1
ATOM 1599 O O . LEU A 1 222 ? -11.037 -15.158 -10.073 1 96.23 222 LEU A O 1
ATOM 1603 N N . VAL A 1 223 ? -10.271 -14.524 -12.086 1 96.45 223 VAL A N 1
ATOM 1604 C CA . VAL A 1 223 ? -11.622 -14.578 -12.634 1 96.45 223 VAL A CA 1
ATOM 1605 C C . VAL A 1 223 ? -11.82 -15.887 -13.394 1 96.45 223 VAL A C 1
ATOM 1607 O O . VAL A 1 223 ? -12.948 -16.365 -13.536 1 96.45 223 VAL A O 1
ATOM 1610 N N . LEU A 1 224 ? -10.747 -16.473 -13.906 1 93.52 224 LEU A N 1
ATOM 1611 C CA . LEU A 1 224 ? -10.874 -17.687 -14.705 1 93.52 224 LEU A CA 1
ATOM 1612 C C . LEU A 1 224 ? -10.813 -18.928 -13.822 1 93.52 224 LEU A C 1
ATOM 1614 O O . LEU A 1 224 ? -11.204 -20.018 -14.247 1 93.52 224 LEU A O 1
ATOM 1618 N N . VAL A 1 225 ? -10.298 -18.77 -12.597 1 90.55 225 VAL A N 1
ATOM 1619 C CA . VAL A 1 225 ? -10.111 -19.937 -11.741 1 90.55 225 VAL A CA 1
ATOM 1620 C C . VAL A 1 225 ? -10.838 -19.727 -10.415 1 90.55 225 VAL A C 1
ATOM 1622 O O . VAL A 1 225 ? -11.692 -20.531 -10.033 1 90.55 225 VAL A O 1
ATOM 1625 N N . GLN A 1 226 ? -10.644 -18.632 -9.751 1 88.83 226 GLN A N 1
ATOM 1626 C CA . GLN A 1 226 ? -11.101 -18.462 -8.376 1 88.83 226 GLN A CA 1
ATOM 1627 C C . GLN A 1 226 ? -12.556 -18.005 -8.331 1 88.83 226 GLN A C 1
ATOM 1629 O O . GLN A 1 226 ? -13.36 -18.549 -7.571 1 88.83 226 GLN A O 1
ATOM 1634 N N . ASN A 1 227 ? -12.853 -16.929 -9.047 1 90.87 227 ASN A N 1
ATOM 1635 C CA . ASN A 1 227 ? -14.206 -16.386 -9.108 1 90.87 227 ASN A CA 1
ATOM 1636 C C . ASN A 1 227 ? -14.677 -16.214 -10.55 1 90.87 227 ASN A C 1
ATOM 1638 O O . ASN A 1 227 ? -13.988 -15.595 -11.362 1 90.87 227 ASN A O 1
ATOM 1642 N N . PRO A 1 228 ? -15.864 -16.749 -10.903 1 92.94 228 PRO A N 1
ATOM 1643 C CA . PRO A 1 228 ? -16.296 -16.713 -12.303 1 92.94 228 PRO A CA 1
ATOM 1644 C C . PRO A 1 228 ? -16.833 -15.346 -12.719 1 92.94 228 PRO A C 1
ATOM 1646 O O . PRO A 1 228 ? -17.788 -15.264 -13.496 1 92.94 228 PRO A O 1
ATOM 1649 N N . SER A 1 229 ? -16.522 -14.293 -12.017 1 96.66 229 SER A N 1
ATOM 1650 C CA . SER A 1 229 ? -16.882 -12.923 -12.368 1 96.66 229 SER A CA 1
ATOM 1651 C C . SER A 1 229 ? -15.932 -11.919 -11.723 1 96.66 229 SER A C 1
ATOM 1653 O O . SER A 1 229 ? -15.212 -12.255 -10.781 1 96.66 229 SER A O 1
ATOM 1655 N N . PHE A 1 230 ? -15.885 -10.758 -12.334 1 97.63 230 PHE A N 1
ATOM 1656 C CA . PHE A 1 230 ? -15.128 -9.665 -11.734 1 97.63 230 PHE A CA 1
ATOM 1657 C C . PHE A 1 230 ? -15.943 -8.975 -10.647 1 97.63 230 PHE A C 1
ATOM 1659 O O . PHE A 1 230 ? -17.127 -8.69 -10.838 1 97.63 230 PHE A O 1
ATOM 1666 N N . ILE A 1 231 ? -15.371 -8.782 -9.505 1 95.84 231 ILE A N 1
ATOM 1667 C CA . ILE A 1 231 ? -15.925 -7.966 -8.43 1 95.84 231 ILE A CA 1
ATOM 1668 C C . ILE A 1 231 ? -14.996 -6.788 -8.145 1 95.84 231 ILE A C 1
ATOM 1670 O O . ILE A 1 231 ? -13.772 -6.934 -8.171 1 95.84 231 ILE A O 1
ATOM 1674 N N . PRO A 1 232 ? -15.589 -5.628 -7.897 1 92.55 232 PRO A N 1
ATOM 1675 C CA . PRO A 1 232 ? -14.756 -4.459 -7.604 1 92.55 232 PRO A CA 1
ATOM 1676 C C . PRO A 1 232 ? -13.733 -4.724 -6.502 1 92.55 232 PRO A C 1
ATOM 1678 O O . PRO A 1 232 ? -14.081 -5.267 -5.45 1 92.55 232 PRO A O 1
ATOM 1681 N N . ASN A 1 233 ? -12.437 -4.413 -6.757 1 90.19 233 ASN A N 1
ATOM 1682 C CA . ASN A 1 233 ? -11.333 -4.477 -5.806 1 90.19 233 ASN A CA 1
ATOM 1683 C C . ASN A 1 233 ? -11.058 -5.911 -5.361 1 90.19 233 ASN A C 1
ATOM 1685 O O . ASN A 1 233 ? -10.671 -6.147 -4.215 1 90.19 233 ASN A O 1
ATOM 1689 N N . MET A 1 234 ? -11.317 -6.83 -6.241 1 93.98 234 MET A N 1
ATOM 1690 C CA . MET A 1 234 ? -11.201 -8.238 -5.873 1 93.98 234 MET A CA 1
ATOM 1691 C C . MET A 1 234 ? -9.748 -8.609 -5.595 1 93.98 234 MET A C 1
ATOM 1693 O O . MET A 1 234 ? -9.472 -9.649 -4.995 1 93.98 234 MET A O 1
ATOM 1697 N N . THR A 1 235 ? -8.749 -7.797 -6.055 1 94.62 235 THR A N 1
ATOM 1698 C CA . THR A 1 235 ? -7.351 -8.092 -5.763 1 94.62 235 THR A CA 1
ATOM 1699 C C . THR A 1 235 ? -7.064 -7.93 -4.273 1 94.62 235 THR A C 1
ATOM 1701 O O . THR A 1 235 ? -6.173 -8.587 -3.732 1 94.62 235 THR A O 1
ATOM 1704 N N . ALA A 1 236 ? -7.732 -7.025 -3.642 1 90.2 236 ALA A N 1
ATOM 1705 C CA . ALA A 1 236 ? -7.764 -6.901 -2.187 1 90.2 236 ALA A CA 1
ATOM 1706 C C . ALA A 1 236 ? -6.352 -6.842 -1.611 1 90.2 236 ALA A C 1
ATOM 1708 O O . ALA A 1 236 ? -6.054 -7.501 -0.612 1 90.2 236 ALA A O 1
ATOM 1709 N N . GLY A 1 237 ? -5.371 -6.159 -2.3 1 90.85 237 GLY A N 1
ATOM 1710 C CA . GLY A 1 237 ? -4.042 -5.938 -1.753 1 90.85 237 GLY A CA 1
ATOM 1711 C C . GLY A 1 237 ? -3.058 -7.035 -2.114 1 90.85 237 GLY A C 1
ATOM 1712 O O . GLY A 1 237 ? -1.883 -6.967 -1.748 1 90.85 237 GLY A O 1
ATOM 1713 N N . ARG A 1 238 ? -3.447 -7.999 -2.867 1 93.87 238 ARG A N 1
ATOM 1714 C CA . ARG A 1 238 ? -2.575 -9.11 -3.233 1 93.87 238 ARG A CA 1
ATOM 1715 C C . ARG A 1 238 ? -1.35 -8.616 -3.995 1 93.87 238 ARG A C 1
ATOM 1717 O O . ARG A 1 238 ? -0.269 -9.199 -3.888 1 93.87 238 ARG A O 1
ATOM 1724 N N . GLY A 1 239 ? -1.5 -7.613 -4.747 1 95.54 239 GLY A N 1
ATOM 1725 C CA . GLY A 1 239 ? -0.345 -7.035 -5.415 1 95.54 239 GLY A CA 1
ATOM 1726 C C . GLY A 1 239 ? 0.714 -6.536 -4.451 1 95.54 239 GLY A C 1
ATOM 1727 O O . GLY A 1 239 ? 1.911 -6.649 -4.723 1 95.54 239 GLY A O 1
ATOM 1728 N N . TYR A 1 240 ? 0.324 -5.977 -3.377 1 93.76 240 TYR A N 1
ATOM 1729 C CA . TYR A 1 240 ? 1.256 -5.506 -2.359 1 93.76 240 TYR A CA 1
ATOM 1730 C C . TYR A 1 240 ? 1.871 -6.675 -1.599 1 93.76 240 TYR A C 1
ATOM 1732 O O . TYR A 1 240 ? 3.036 -6.62 -1.2 1 93.76 240 TYR A O 1
ATOM 1740 N N . MET A 1 241 ? 1.026 -7.636 -1.4 1 93.72 241 MET A N 1
ATOM 1741 C CA . MET A 1 241 ? 1.555 -8.847 -0.777 1 93.72 241 MET A CA 1
ATOM 1742 C C . MET A 1 241 ? 2.64 -9.475 -1.644 1 93.72 241 MET A C 1
ATOM 1744 O O . MET A 1 241 ? 3.645 -9.969 -1.128 1 93.72 241 MET A O 1
ATOM 1748 N N . ALA A 1 242 ? 2.377 -9.471 -2.902 1 96.74 242 ALA A N 1
ATOM 1749 C CA . ALA A 1 242 ? 3.372 -9.996 -3.835 1 96.74 242 ALA A CA 1
ATOM 1750 C C . ALA A 1 242 ? 4.666 -9.191 -3.767 1 96.74 242 ALA A C 1
ATOM 1752 O O . ALA A 1 242 ? 5.759 -9.752 -3.875 1 96.74 242 ALA A O 1
ATOM 1753 N N . LEU A 1 243 ? 4.512 -7.931 -3.647 1 94.87 243 LEU A N 1
ATOM 1754 C CA . LEU A 1 243 ? 5.678 -7.07 -3.486 1 94.87 243 LEU A CA 1
ATOM 1755 C C . LEU A 1 243 ? 6.463 -7.445 -2.233 1 94.87 243 LEU A C 1
ATOM 1757 O O . LEU A 1 243 ? 7.69 -7.555 -2.274 1 94.87 243 LEU A O 1
ATOM 1761 N N . ALA A 1 244 ? 5.76 -7.638 -1.147 1 93.16 244 ALA A N 1
ATOM 1762 C CA . ALA A 1 244 ? 6.399 -8.056 0.098 1 93.16 244 ALA A CA 1
ATOM 1763 C C . ALA A 1 244 ? 7.1 -9.401 -0.07 1 93.16 244 ALA A C 1
ATOM 1765 O O . ALA A 1 244 ? 8.213 -9.594 0.425 1 93.16 244 ALA A O 1
ATOM 1766 N N . ALA A 1 245 ? 6.422 -10.297 -0.744 1 94.67 245 ALA A N 1
ATOM 1767 C CA . ALA A 1 245 ? 6.994 -11.624 -0.963 1 94.67 245 ALA A CA 1
ATOM 1768 C C . ALA A 1 245 ? 8.288 -11.538 -1.768 1 94.67 245 ALA A C 1
ATOM 1770 O O . ALA A 1 245 ? 9.25 -12.256 -1.487 1 94.67 245 ALA A O 1
ATOM 1771 N N . MET A 1 246 ? 8.264 -10.72 -2.787 1 96.19 246 MET A N 1
ATOM 1772 C CA . MET A 1 246 ? 9.462 -10.536 -3.602 1 96.19 246 MET A CA 1
ATOM 1773 C C . MET A 1 246 ? 10.616 -10.004 -2.76 1 96.19 246 MET A C 1
ATOM 1775 O O . MET A 1 246 ? 11.744 -10.49 -2.867 1 96.19 246 MET A O 1
ATOM 1779 N N . ILE A 1 247 ? 10.343 -9.053 -1.92 1 92.85 247 ILE A N 1
ATOM 1780 C CA . ILE A 1 247 ? 11.373 -8.427 -1.099 1 92.85 247 ILE A CA 1
ATOM 1781 C C . ILE A 1 247 ? 11.872 -9.419 -0.051 1 92.85 247 ILE A C 1
ATOM 1783 O O . ILE A 1 247 ? 13.08 -9.562 0.152 1 92.85 247 ILE A O 1
ATOM 1787 N N . PHE A 1 248 ? 10.928 -10.118 0.576 1 90.98 248 PHE A N 1
ATOM 1788 C CA . PHE A 1 248 ? 11.314 -11.142 1.54 1 90.98 248 PHE A CA 1
ATOM 1789 C C . PHE A 1 248 ? 12.124 -12.242 0.865 1 90.98 248 PHE A C 1
ATOM 1791 O O . PHE A 1 248 ? 13.003 -12.843 1.487 1 90.98 248 PHE A O 1
ATOM 1798 N N . GLY A 1 249 ? 11.779 -12.49 -0.354 1 94.09 249 GLY A N 1
ATOM 1799 C CA . GLY A 1 249 ? 12.492 -13.494 -1.128 1 94.09 249 GLY A CA 1
ATOM 1800 C C . GLY A 1 249 ? 13.79 -12.981 -1.721 1 94.09 249 GLY A C 1
ATOM 1801 O O . GLY A 1 249 ? 14.455 -13.689 -2.48 1 94.09 249 GLY A O 1
ATOM 1802 N N . LYS A 1 250 ? 14.151 -11.73 -1.45 1 94.07 250 LYS A N 1
ATOM 1803 C CA . LYS A 1 250 ? 15.412 -11.106 -1.84 1 94.07 250 LYS A CA 1
ATOM 1804 C C . LYS A 1 250 ? 15.53 -11.009 -3.359 1 94.07 250 LYS A C 1
ATOM 1806 O O . LYS A 1 250 ? 16.594 -11.276 -3.922 1 94.07 250 LYS A O 1
ATOM 1811 N N . TRP A 1 251 ? 14.487 -10.789 -3.975 1 96.45 251 TRP A N 1
ATOM 1812 C CA . TRP A 1 251 ? 14.42 -10.582 -5.418 1 96.45 251 TRP A CA 1
ATOM 1813 C C . TRP A 1 251 ? 14.873 -11.83 -6.168 1 96.45 251 TRP A C 1
ATOM 1815 O O . TRP A 1 251 ? 15.429 -11.736 -7.264 1 96.45 251 TRP A O 1
ATOM 1825 N N . HIS A 1 252 ? 14.777 -12.947 -5.622 1 97.76 252 HIS A N 1
ATOM 1826 C CA . HIS A 1 252 ? 15.045 -14.248 -6.224 1 97.76 252 HIS A CA 1
ATOM 1827 C C . HIS A 1 252 ? 13.752 -15.018 -6.47 1 97.76 252 HIS A C 1
ATOM 1829 O O . HIS A 1 252 ? 12.889 -15.087 -5.591 1 97.76 252 HIS A O 1
ATOM 1835 N N . PRO A 1 253 ? 13.623 -15.583 -7.577 1 98.42 253 PRO A N 1
ATOM 1836 C CA . PRO A 1 253 ? 12.365 -16.255 -7.913 1 98.42 253 PRO A CA 1
ATOM 1837 C C . PRO A 1 253 ? 12.008 -17.365 -6.926 1 98.42 253 PRO A C 1
ATOM 1839 O O . PRO A 1 253 ? 10.845 -17.501 -6.539 1 98.42 253 PRO A O 1
ATOM 1842 N N . VAL A 1 254 ? 12.985 -18.101 -6.528 1 98.23 254 VAL A N 1
ATOM 1843 C CA . VAL A 1 254 ? 12.729 -19.222 -5.63 1 98.23 254 VAL A CA 1
ATOM 1844 C C . VAL A 1 254 ? 12.402 -18.7 -4.232 1 98.23 254 VAL A C 1
ATOM 1846 O O . VAL A 1 254 ? 11.536 -19.247 -3.546 1 98.23 254 VAL A O 1
ATOM 1849 N N . GLY A 1 255 ? 13.148 -17.718 -3.721 1 97.14 255 GLY A N 1
ATOM 1850 C CA . GLY A 1 255 ? 12.81 -17.084 -2.456 1 97.14 255 GLY A CA 1
ATOM 1851 C C . GLY A 1 255 ? 11.422 -16.472 -2.448 1 97.14 255 GLY A C 1
ATOM 1852 O O . GLY A 1 255 ? 10.697 -16.578 -1.457 1 97.14 255 GLY A O 1
ATOM 1853 N N . ALA A 1 256 ? 11.102 -15.84 -3.626 1 97.74 256 ALA A N 1
ATOM 1854 C CA . ALA A 1 256 ? 9.772 -15.25 -3.757 1 97.74 256 ALA A CA 1
ATOM 1855 C C . ALA A 1 256 ? 8.687 -16.32 -3.687 1 97.74 256 ALA A C 1
ATOM 1857 O O . ALA A 1 256 ? 7.627 -16.101 -3.095 1 97.74 256 ALA A O 1
ATOM 1858 N N . LEU A 1 257 ? 8.964 -17.456 -4.292 1 98.3 257 LEU A N 1
ATOM 1859 C CA . LEU A 1 257 ? 8.024 -18.569 -4.219 1 98.3 257 LEU A CA 1
ATOM 1860 C C . LEU A 1 257 ? 7.779 -18.979 -2.771 1 98.3 257 LEU A C 1
ATOM 1862 O O . LEU A 1 257 ? 6.631 -19.169 -2.361 1 98.3 257 LEU A O 1
ATOM 1866 N N . GLY A 1 258 ? 8.882 -19.172 -2.03 1 97.31 258 GLY A N 1
ATOM 1867 C CA . GLY A 1 258 ? 8.746 -19.537 -0.629 1 97.31 258 GLY A CA 1
ATOM 1868 C C . GLY A 1 258 ? 7.89 -18.566 0.16 1 97.31 258 GLY A C 1
ATOM 1869 O O . GLY A 1 258 ? 7.029 -18.98 0.94 1 97.31 258 GLY A O 1
ATOM 1870 N N . ALA A 1 259 ? 8.116 -17.308 -0.047 1 95.21 259 ALA A N 1
ATOM 1871 C CA . ALA A 1 259 ? 7.35 -16.283 0.658 1 95.21 259 ALA A CA 1
ATOM 1872 C C . ALA A 1 259 ? 5.89 -16.287 0.212 1 95.21 259 ALA A C 1
ATOM 1874 O O . ALA A 1 259 ? 4.985 -16.098 1.028 1 95.21 259 ALA A O 1
ATOM 1875 N N . CYS A 1 260 ? 5.626 -16.432 -1.034 1 97.38 260 CYS A N 1
ATOM 1876 C CA . CYS A 1 260 ? 4.263 -16.492 -1.55 1 97.38 260 CYS A CA 1
ATOM 1877 C C . CYS A 1 260 ? 3.506 -17.674 -0.955 1 97.38 260 CYS A C 1
ATOM 1879 O O . CYS A 1 260 ? 2.312 -17.57 -0.667 1 97.38 260 CYS A O 1
ATOM 1881 N N . LEU A 1 261 ? 4.212 -18.841 -0.895 1 96.4 261 LEU A N 1
ATOM 1882 C CA . LEU A 1 261 ? 3.572 -20.016 -0.314 1 96.4 261 LEU A CA 1
ATOM 1883 C C . LEU A 1 261 ? 3.24 -19.784 1.156 1 96.4 261 LEU A C 1
ATOM 1885 O O . LEU A 1 261 ? 2.225 -20.277 1.653 1 96.4 261 LEU A O 1
ATOM 1889 N N . LEU A 1 262 ? 4.097 -19.027 1.876 1 93.31 262 LEU A N 1
ATOM 1890 C CA . LEU A 1 262 ? 3.811 -18.684 3.265 1 93.31 262 LEU A CA 1
ATOM 1891 C C . LEU A 1 262 ? 2.56 -17.817 3.364 1 93.31 262 LEU A C 1
ATOM 1893 O O . LEU A 1 262 ? 1.672 -18.092 4.174 1 93.31 262 LEU A O 1
ATOM 1897 N N . PHE A 1 263 ? 2.478 -16.828 2.526 1 92.82 263 PHE A N 1
ATOM 1898 C CA . PHE A 1 263 ? 1.325 -15.936 2.536 1 92.82 263 PHE A CA 1
ATOM 1899 C C . PHE A 1 263 ? 0.071 -16.665 2.067 1 92.82 263 PHE A C 1
ATOM 1901 O O . PHE A 1 263 ? -1.019 -16.44 2.597 1 92.82 263 PHE A O 1
ATOM 1908 N N . GLY A 1 264 ? 0.285 -17.482 1.042 1 91.9 264 GLY A N 1
ATOM 1909 C CA . GLY A 1 264 ? -0.835 -18.289 0.582 1 91.9 264 GLY A CA 1
ATOM 1910 C C . GLY A 1 264 ? -1.354 -19.246 1.639 1 91.9 264 GLY A C 1
ATOM 1911 O O . GLY A 1 264 ? -2.561 -19.476 1.736 1 91.9 264 GLY A O 1
ATOM 1912 N N . PHE A 1 265 ? -0.473 -19.839 2.389 1 92.27 265 PHE A N 1
ATOM 1913 C CA . PHE A 1 265 ? -0.848 -20.723 3.486 1 92.27 265 PHE A CA 1
ATOM 1914 C C . PHE A 1 265 ? -1.675 -19.974 4.525 1 92.27 265 PHE A C 1
ATOM 1916 O O . PHE A 1 265 ? -2.705 -20.473 4.983 1 92.27 265 PHE A O 1
ATOM 1923 N N . LEU A 1 266 ? -1.235 -18.805 4.817 1 87.56 266 LEU A N 1
ATOM 1924 C CA . LEU A 1 266 ? -1.961 -18.008 5.8 1 87.56 266 LEU A CA 1
ATOM 1925 C C . LEU A 1 266 ? -3.343 -17.629 5.28 1 87.56 266 LEU A C 1
ATOM 1927 O O . LEU A 1 266 ? -4.315 -17.617 6.038 1 87.56 266 LEU A O 1
ATOM 1931 N N . ASP A 1 267 ? -3.396 -17.315 4.054 1 85.6 267 ASP A N 1
ATOM 1932 C CA . ASP A 1 267 ? -4.674 -16.989 3.429 1 85.6 267 ASP A CA 1
ATOM 1933 C C . ASP A 1 267 ? -5.601 -18.203 3.41 1 85.6 267 ASP A C 1
ATOM 1935 O O . ASP A 1 267 ? -6.803 -18.076 3.654 1 85.6 267 ASP A O 1
ATOM 1939 N N . ALA A 1 268 ? -5.053 -19.338 3.064 1 85.71 268 ALA A N 1
ATOM 1940 C CA . ALA A 1 268 ? -5.84 -20.568 3.019 1 85.71 268 ALA A CA 1
ATOM 1941 C C . ALA A 1 268 ? -6.396 -20.914 4.397 1 85.71 268 ALA A C 1
ATOM 1943 O O . ALA A 1 268 ? -7.543 -21.35 4.519 1 85.71 268 ALA A O 1
ATOM 1944 N N . VAL A 1 269 ? -5.583 -20.744 5.366 1 83.03 269 VAL A N 1
ATOM 1945 C CA . VAL A 1 269 ? -6.01 -21.016 6.734 1 83.03 269 VAL A CA 1
ATOM 1946 C C . VAL A 1 269 ? -7.112 -20.038 7.135 1 83.03 269 VAL A C 1
ATOM 1948 O O . VAL A 1 269 ? -8.074 -20.418 7.808 1 83.03 269 VAL A O 1
ATOM 1951 N N . SER A 1 270 ? -6.901 -18.805 6.752 1 77.69 270 SER A N 1
ATOM 1952 C CA . SER A 1 270 ? -7.89 -17.782 7.074 1 77.69 270 SER A CA 1
ATOM 1953 C C . SER A 1 270 ? -9.238 -18.096 6.435 1 77.69 270 SER A C 1
ATOM 1955 O O . SER A 1 270 ? -10.286 -17.9 7.055 1 77.69 270 SER A O 1
ATOM 1957 N N . ILE A 1 271 ? -9.235 -18.532 5.227 1 73.1 271 ILE A N 1
ATOM 1958 C CA . ILE A 1 271 ? -10.457 -18.86 4.5 1 73.1 271 ILE A CA 1
ATOM 1959 C C . ILE A 1 271 ? -11.152 -20.044 5.168 1 73.1 271 ILE A C 1
ATOM 1961 O O . ILE A 1 271 ? -12.382 -20.079 5.259 1 73.1 271 ILE A O 1
ATOM 1965 N N . ARG A 1 272 ? -10.401 -20.913 5.592 1 74.45 272 ARG A N 1
ATOM 1966 C CA . ARG A 1 272 ? -10.975 -22.091 6.234 1 74.45 272 ARG A CA 1
ATOM 1967 C C . ARG A 1 272 ? -11.569 -21.739 7.594 1 74.45 272 ARG A C 1
ATOM 1969 O O . ARG A 1 272 ? -12.498 -22.4 8.061 1 74.45 272 ARG A O 1
ATOM 1976 N N . LEU A 1 273 ? -10.95 -20.76 8.06 1 71.13 273 LEU A N 1
ATOM 1977 C CA . LEU A 1 273 ? -11.447 -20.347 9.369 1 71.13 273 LEU A CA 1
ATOM 1978 C C . LEU A 1 273 ? -12.704 -19.495 9.229 1 71.13 273 LEU A C 1
ATOM 1980 O O . LEU A 1 273 ? -13.401 -19.244 10.214 1 71.13 273 LEU A O 1
ATOM 1984 N N . GLN A 1 274 ? -12.85 -19.134 7.88 1 64.93 274 GLN A N 1
ATOM 1985 C CA . GLN A 1 274 ? -14.072 -18.387 7.602 1 64.93 274 GLN A CA 1
ATOM 1986 C C . GLN A 1 274 ? -15.31 -19.242 7.861 1 64.93 274 GLN A C 1
ATOM 1988 O O . GLN A 1 274 ? -15.394 -20.379 7.393 1 64.93 274 GLN A O 1
ATOM 1993 N N . GLY A 1 275 ? -15.902 -19.082 8.902 1 59.42 275 GLY A N 1
ATOM 1994 C CA . GLY A 1 275 ? -17.06 -19.842 9.345 1 59.42 275 GLY A CA 1
ATOM 1995 C C . GLY A 1 275 ? -16.947 -20.319 10.781 1 59.42 275 GLY A C 1
ATOM 1996 O O . GLY A 1 275 ? -17.918 -20.818 11.354 1 59.42 275 GLY A O 1
ATOM 1997 N N . VAL A 1 276 ? -15.743 -20.27 10.985 1 59.67 276 VAL A N 1
ATOM 1998 C CA . VAL A 1 276 ? -15.59 -20.621 12.393 1 59.67 276 VAL A CA 1
ATOM 1999 C C . VAL A 1 276 ? -15.847 -19.393 13.263 1 59.67 276 VAL A C 1
ATOM 2001 O O . VAL A 1 276 ? -15.447 -18.281 12.912 1 59.67 276 VAL A O 1
ATOM 2004 N N . ALA A 1 277 ? -16.755 -19.51 14.014 1 57.73 277 ALA A N 1
ATOM 2005 C CA . ALA A 1 277 ? -17.206 -18.444 14.904 1 57.73 277 ALA A CA 1
ATOM 2006 C C . ALA A 1 277 ? -16.034 -17.839 15.673 1 57.73 277 ALA A C 1
ATOM 2008 O O . ALA A 1 277 ? -15.16 -18.563 16.155 1 57.73 277 ALA A O 1
ATOM 2009 N N . LEU A 1 278 ? -15.623 -16.57 15.349 1 55.64 278 LEU A N 1
ATOM 2010 C CA . LEU A 1 278 ? -14.641 -15.876 16.175 1 55.64 278 LEU A CA 1
ATOM 2011 C C . LEU A 1 278 ? -14.951 -16.059 17.657 1 55.64 278 LEU A C 1
ATOM 2013 O O . LEU A 1 278 ? -16.114 -16.214 18.037 1 55.64 278 LEU A O 1
ATOM 2017 N N . PRO A 1 279 ? -13.983 -16.274 18.471 1 54.61 279 PRO A N 1
ATOM 2018 C CA . PRO A 1 279 ? -14.29 -16.362 19.9 1 54.61 279 PRO A CA 1
ATOM 2019 C C . PRO A 1 279 ? -15.126 -15.185 20.398 1 54.61 279 PRO A C 1
ATOM 2021 O O . PRO A 1 279 ? -15.079 -14.099 19.814 1 54.61 279 PRO A O 1
ATOM 2024 N N . PRO A 1 280 ? -16.018 -15.36 21.216 1 53.65 280 PRO A N 1
ATOM 2025 C CA . PRO A 1 280 ? -16.869 -14.321 21.798 1 53.65 280 PRO A CA 1
ATOM 2026 C C . PRO A 1 280 ? -16.111 -13.026 22.08 1 53.65 280 PRO A C 1
ATOM 2028 O O . PRO A 1 280 ? -16.68 -11.936 21.974 1 53.65 280 PRO A O 1
ATOM 2031 N N . GLY A 1 281 ? -14.942 -13.182 22.456 1 50.76 281 GLY A N 1
ATOM 2032 C CA . GLY A 1 281 ? -14.213 -11.991 22.862 1 50.76 281 GLY A CA 1
ATOM 2033 C C . GLY A 1 281 ? -13.91 -11.055 21.707 1 50.76 281 GLY A C 1
ATOM 2034 O O . GLY A 1 281 ? -13.562 -9.891 21.919 1 50.76 281 GLY A O 1
ATOM 2035 N N . LEU A 1 282 ? -13.777 -11.635 20.698 1 51.67 282 LEU A N 1
ATOM 2036 C CA . LEU A 1 282 ? -13.455 -10.771 19.568 1 51.67 282 LEU A CA 1
ATOM 2037 C C . LEU A 1 282 ? -14.694 -10.497 18.722 1 51.67 282 LEU A C 1
ATOM 2039 O O . LEU A 1 282 ? -14.594 -10.324 17.505 1 51.67 282 LEU A O 1
ATOM 2043 N N . GLY A 1 283 ? -15.977 -10.272 19.277 1 53.5 283 GLY A N 1
ATOM 2044 C CA . GLY A 1 283 ? -17.231 -9.808 18.707 1 53.5 283 GLY A CA 1
ATOM 2045 C C . GLY A 1 283 ? -18.167 -10.939 18.324 1 53.5 283 GLY A C 1
ATOM 2046 O O . GLY A 1 283 ? -19.344 -10.707 18.036 1 53.5 283 GLY A O 1
ATOM 2047 N N . GLY A 1 284 ? -17.906 -12.314 18.492 1 54.75 284 GLY A N 1
ATOM 2048 C CA . GLY A 1 284 ? -18.927 -13.295 18.161 1 54.75 284 GLY A CA 1
ATOM 2049 C C . GLY A 1 284 ? -19.451 -13.155 16.744 1 54.75 284 GLY A C 1
ATOM 2050 O O . GLY A 1 284 ? -19.271 -12.113 16.109 1 54.75 284 GLY A O 1
ATOM 2051 N N . GLY A 1 285 ? -19.273 -14.217 15.768 1 61.2 285 GLY A N 1
ATOM 2052 C CA . GLY A 1 285 ? -19.81 -14.217 14.417 1 61.2 285 GLY A CA 1
ATOM 2053 C C . GLY A 1 285 ? -18.781 -14.588 13.366 1 61.2 285 GLY A C 1
ATOM 2054 O O . GLY A 1 285 ? -17.681 -15.033 13.697 1 61.2 285 GLY A O 1
ATOM 2055 N N . GLU A 1 286 ? -19.206 -14.361 12.158 1 66.46 286 GLU A N 1
ATOM 2056 C CA . GLU A 1 286 ? -18.372 -14.749 11.024 1 66.46 286 GLU A CA 1
ATOM 2057 C C . GLU A 1 286 ? -17.228 -13.76 10.817 1 66.46 286 GLU A C 1
ATOM 2059 O O . GLU A 1 286 ? -17.391 -12.558 11.037 1 66.46 286 GLU A O 1
ATOM 2064 N N . VAL A 1 287 ? -16.007 -14.206 10.786 1 68.67 287 VAL A N 1
ATOM 2065 C CA . VAL A 1 287 ? -14.825 -13.387 10.536 1 68.67 287 VAL A CA 1
ATOM 2066 C C . VAL A 1 287 ? -15.003 -12.607 9.235 1 68.67 287 VAL A C 1
ATOM 2068 O O . VAL A 1 287 ? -15.229 -13.197 8.176 1 68.67 287 VAL A O 1
ATOM 2071 N N . PRO A 1 288 ? -14.985 -11.259 9.413 1 73.97 288 PRO A N 1
ATOM 2072 C CA . PRO A 1 288 ? -15.085 -10.461 8.189 1 73.97 288 PRO A CA 1
ATOM 2073 C C . PRO A 1 288 ? -13.937 -10.724 7.218 1 73.97 288 PRO A C 1
ATOM 2075 O O . PRO A 1 288 ? -12.813 -11.004 7.645 1 73.97 288 PRO A O 1
ATOM 2078 N N . VAL A 1 289 ? -14.174 -10.703 5.942 1 72.46 289 VAL A N 1
ATOM 2079 C CA . VAL A 1 289 ? -13.227 -10.962 4.863 1 72.46 289 VAL A CA 1
ATOM 2080 C C . VAL A 1 289 ? -12.022 -10.035 4.998 1 72.46 289 VAL A C 1
ATOM 2082 O O . VAL A 1 289 ? -10.888 -10.435 4.722 1 72.46 289 VAL A O 1
ATOM 2085 N N . GLN A 1 290 ? -12.261 -8.806 5.511 1 73.95 290 GLN A N 1
ATOM 2086 C CA . GLN A 1 290 ? -11.183 -7.833 5.656 1 73.95 290 GLN A CA 1
ATOM 2087 C C . GLN A 1 290 ? -10.176 -8.282 6.711 1 73.95 290 GLN A C 1
ATOM 2089 O O . GLN A 1 290 ? -8.974 -8.045 6.57 1 73.95 290 GLN A O 1
ATOM 2094 N N . ALA A 1 291 ? -10.652 -8.947 7.686 1 75.61 291 ALA A N 1
ATOM 2095 C CA . ALA A 1 291 ? -9.754 -9.44 8.728 1 75.61 291 ALA A CA 1
ATOM 2096 C C . ALA A 1 291 ? -8.855 -10.552 8.197 1 75.61 291 ALA A C 1
ATOM 2098 O O . ALA A 1 291 ? -7.67 -10.615 8.532 1 75.61 291 ALA A O 1
ATOM 2099 N N . ILE A 1 292 ? -9.511 -11.287 7.41 1 74.21 292 ILE A N 1
ATOM 2100 C CA . ILE A 1 292 ? -8.774 -12.402 6.824 1 74.21 292 ILE A CA 1
ATOM 2101 C C . ILE A 1 292 ? -7.689 -11.87 5.891 1 74.21 292 ILE A C 1
ATOM 2103 O O . ILE A 1 292 ? -6.554 -12.351 5.91 1 74.21 292 ILE A O 1
ATOM 2107 N N . GLN A 1 293 ? -8.042 -10.821 5.231 1 75.15 293 GLN A N 1
ATOM 2108 C CA . GLN A 1 293 ? -7.127 -10.256 4.245 1 75.15 293 GLN A CA 1
ATOM 2109 C C . GLN A 1 293 ? -5.975 -9.52 4.922 1 75.15 293 GLN A C 1
ATOM 2111 O O . GLN A 1 293 ? -4.922 -9.314 4.315 1 75.15 293 GLN A O 1
ATOM 2116 N N . ALA A 1 294 ? -6.156 -9.233 6.162 1 82.8 294 ALA A N 1
ATOM 2117 C CA . ALA A 1 294 ? -5.147 -8.442 6.862 1 82.8 294 ALA A CA 1
ATOM 2118 C C . ALA A 1 294 ? -4.095 -9.34 7.506 1 82.8 294 ALA A C 1
ATOM 2120 O O . ALA A 1 294 ? -3 -8.883 7.84 1 82.8 294 ALA A O 1
ATOM 2121 N N . LEU A 1 295 ? -4.34 -10.569 7.668 1 83.96 295 LEU A N 1
ATOM 2122 C CA . LEU A 1 295 ? -3.515 -11.467 8.467 1 83.96 295 LEU A CA 1
ATOM 2123 C C . LEU A 1 295 ? -2.096 -11.54 7.912 1 83.96 295 LEU A C 1
ATOM 2125 O O . LEU A 1 295 ? -1.125 -11.41 8.661 1 83.96 295 LEU A O 1
ATOM 2129 N N . PRO A 1 296 ? -1.993 -11.682 6.612 1 82.05 296 PRO A N 1
ATOM 2130 C CA . PRO A 1 296 ? -0.629 -11.74 6.083 1 82.05 296 PRO A CA 1
ATOM 2131 C C . PRO A 1 296 ? 0.144 -10.442 6.3 1 82.05 296 PRO A C 1
ATOM 2133 O O . PRO A 1 296 ? 1.36 -10.47 6.508 1 82.05 296 PRO A O 1
ATOM 2136 N N . TYR A 1 297 ? -0.47 -9.48 6.297 1 85.98 297 TYR A N 1
ATOM 2137 C CA . TYR A 1 297 ? 0.182 -8.183 6.434 1 85.98 297 TYR A CA 1
ATOM 2138 C C . TYR A 1 297 ? 0.535 -7.901 7.89 1 85.98 297 TYR A C 1
ATOM 2140 O O . TYR A 1 297 ? 1.536 -7.24 8.176 1 85.98 297 TYR A O 1
ATOM 2148 N N . VAL A 1 298 ? -0.366 -8.424 8.771 1 88.24 298 VAL A N 1
ATOM 2149 C CA . VAL A 1 298 ? -0.005 -8.355 10.184 1 88.24 298 VAL A CA 1
ATOM 2150 C C . VAL A 1 298 ? 1.298 -9.115 10.422 1 88.24 298 VAL A C 1
ATOM 2152 O O . VAL A 1 298 ? 2.173 -8.646 11.153 1 88.24 298 VAL A O 1
ATOM 2155 N N . LEU A 1 299 ? 1.417 -10.213 9.764 1 84.17 299 LEU A N 1
ATOM 2156 C CA . LEU A 1 299 ? 2.642 -10.998 9.871 1 84.17 299 LEU A CA 1
ATOM 2157 C C . LEU A 1 299 ? 3.836 -10.22 9.327 1 84.17 299 LEU A C 1
ATOM 2159 O O . LEU A 1 299 ? 4.932 -10.285 9.887 1 84.17 299 LEU A O 1
ATOM 2163 N N . THR A 1 300 ? 3.583 -9.554 8.206 1 84.39 300 THR A N 1
ATOM 2164 C CA . THR A 1 300 ? 4.652 -8.756 7.614 1 84.39 300 THR A CA 1
ATOM 2165 C C . THR A 1 300 ? 5.113 -7.668 8.58 1 84.39 300 THR A C 1
ATOM 2167 O O . THR A 1 300 ? 6.313 -7.441 8.741 1 84.39 300 THR A O 1
ATOM 2170 N N . VAL A 1 301 ? 4.274 -7.052 9.238 1 88.17 301 VAL A N 1
ATOM 2171 C CA . VAL A 1 301 ? 4.599 -6.004 10.201 1 88.17 301 VAL A CA 1
ATOM 2172 C C . VAL A 1 301 ? 5.404 -6.595 11.355 1 88.17 301 VAL A C 1
ATOM 2174 O O . VAL A 1 301 ? 6.422 -6.031 11.763 1 88.17 301 VAL A O 1
ATOM 2177 N N . VAL A 1 302 ? 4.96 -7.704 11.79 1 86.67 302 VAL A N 1
ATOM 2178 C CA . VAL A 1 302 ? 5.599 -8.348 12.932 1 86.67 302 VAL A CA 1
ATOM 2179 C C . VAL A 1 302 ? 6.994 -8.83 12.54 1 86.67 302 VAL A C 1
ATOM 2181 O O . VAL A 1 302 ? 7.953 -8.656 13.296 1 86.67 302 VAL A O 1
ATOM 2184 N N . LEU A 1 303 ? 7.076 -9.417 11.369 1 83.52 303 LEU A N 1
ATOM 2185 C CA . LEU A 1 303 ? 8.357 -9.946 10.915 1 83.52 303 LEU A CA 1
ATOM 2186 C C . LEU A 1 303 ? 9.369 -8.822 10.715 1 83.52 303 LEU A C 1
ATOM 2188 O O . LEU A 1 303 ? 10.539 -8.963 11.078 1 83.52 303 LEU A O 1
ATOM 2192 N N . LEU A 1 304 ? 8.949 -7.746 10.16 1 82.47 304 LEU A N 1
ATOM 2193 C CA . LEU A 1 304 ? 9.87 -6.645 9.896 1 82.47 304 LEU A CA 1
ATOM 2194 C C . LEU A 1 304 ? 10.224 -5.912 11.185 1 82.47 304 LEU A C 1
ATOM 2196 O O . LEU A 1 304 ? 11.33 -5.384 11.32 1 82.47 304 LEU A O 1
ATOM 2200 N N . ALA A 1 305 ? 9.306 -5.886 12.116 1 80.52 305 ALA A N 1
ATOM 2201 C CA . ALA A 1 305 ? 9.562 -5.233 13.397 1 80.52 305 ALA A CA 1
ATOM 2202 C C . ALA A 1 305 ? 10.452 -6.098 14.285 1 80.52 305 ALA A C 1
ATOM 2204 O O . ALA A 1 305 ? 11.078 -5.598 15.222 1 80.52 305 ALA A O 1
ATOM 2205 N N . GLY A 1 306 ? 10.458 -7.387 14.194 1 69.39 306 GLY A N 1
ATOM 2206 C CA . GLY A 1 306 ? 11.176 -8.274 15.096 1 69.39 306 GLY A CA 1
ATOM 2207 C C . GLY A 1 306 ? 12.394 -8.915 14.457 1 69.39 306 GLY A C 1
ATOM 2208 O O . GLY A 1 306 ? 13.419 -9.104 15.116 1 69.39 306 GLY A O 1
ATOM 2209 N N . PHE A 1 307 ? 12.164 -9.636 13.371 1 61.29 307 PHE A N 1
ATOM 2210 C CA . PHE A 1 307 ? 13.093 -10.676 12.945 1 61.29 307 PHE A CA 1
ATOM 2211 C C . PHE A 1 307 ? 13.823 -10.262 11.673 1 61.29 307 PHE A C 1
ATOM 2213 O O . PHE A 1 307 ? 14.894 -10.79 11.366 1 61.29 307 PHE A O 1
ATOM 2220 N N . ILE A 1 308 ? 13.018 -9.719 10.594 1 57.71 308 ILE A N 1
ATOM 2221 C CA . ILE A 1 308 ? 13.548 -9.979 9.259 1 57.71 308 ILE A CA 1
ATOM 2222 C C . ILE A 1 308 ? 14.563 -8.9 8.888 1 57.71 308 ILE A C 1
ATOM 2224 O O . ILE A 1 308 ? 14.337 -7.714 9.139 1 57.71 308 ILE A O 1
ATOM 2228 N N . GLY A 1 309 ? 15.702 -9.353 9.109 1 57.66 309 GLY A N 1
ATOM 2229 C CA . GLY A 1 309 ? 16.945 -8.675 8.782 1 57.66 309 GLY A CA 1
ATOM 2230 C C . GLY A 1 309 ? 16.923 -8.013 7.417 1 57.66 309 GLY A C 1
ATOM 2231 O O . GLY A 1 309 ? 15.886 -7.989 6.75 1 57.66 309 GLY A O 1
ATOM 2232 N N . ARG A 1 310 ? 18.162 -7.721 6.813 1 62.85 310 ARG A N 1
ATOM 2233 C CA . ARG A 1 310 ? 18.734 -6.835 5.805 1 62.85 310 ARG A CA 1
ATOM 2234 C C . ARG A 1 310 ? 18.52 -7.392 4.401 1 62.85 310 ARG A C 1
ATOM 2236 O O . ARG A 1 310 ? 18.82 -8.559 4.139 1 62.85 310 ARG A O 1
ATOM 2243 N N . SER A 1 311 ? 17.46 -7.046 3.663 1 69.9 311 SER A N 1
ATOM 2244 C CA . SER A 1 311 ? 17.441 -7.343 2.235 1 69.9 311 SER A CA 1
ATOM 2245 C C . SER A 1 311 ? 18.199 -6.284 1.44 1 69.9 311 SER A C 1
ATOM 2247 O O . SER A 1 311 ? 18.202 -5.108 1.809 1 69.9 311 SER A O 1
ATOM 2249 N N . ARG A 1 312 ? 19.11 -6.847 0.466 1 78.16 312 ARG A N 1
ATOM 2250 C CA . ARG A 1 312 ? 19.843 -5.903 -0.372 1 78.16 312 ARG A CA 1
ATOM 2251 C C . ARG A 1 312 ? 19.175 -5.747 -1.734 1 78.16 312 ARG A C 1
ATOM 2253 O O . ARG A 1 312 ? 19.211 -6.665 -2.557 1 78.16 312 ARG A O 1
ATOM 2260 N N . ALA A 1 313 ? 18.494 -4.666 -1.886 1 85.99 313 ALA A N 1
ATOM 2261 C CA . ALA A 1 313 ? 17.867 -4.329 -3.162 1 85.99 313 ALA A CA 1
ATOM 2262 C C . ALA A 1 313 ? 18.918 -4.043 -4.231 1 85.99 313 ALA A C 1
ATOM 2264 O O . ALA A 1 313 ? 20.072 -3.746 -3.912 1 85.99 313 ALA A O 1
ATOM 2265 N N . PRO A 1 314 ? 18.54 -4.167 -5.504 1 85.84 314 PRO A N 1
ATOM 2266 C CA . PRO A 1 314 ? 19.46 -3.706 -6.546 1 85.84 314 PRO A CA 1
ATOM 2267 C C . PRO A 1 314 ? 19.921 -2.266 -6.331 1 85.84 314 PRO A C 1
ATOM 2269 O O . PRO A 1 314 ? 19.127 -1.414 -5.923 1 85.84 314 PRO A O 1
ATOM 2272 N N . ALA A 1 315 ? 21.131 -2.013 -6.659 1 86.6 315 ALA A N 1
ATOM 2273 C CA . ALA A 1 315 ? 21.771 -0.758 -6.271 1 86.6 315 ALA A CA 1
ATOM 2274 C C . ALA A 1 315 ? 21.153 0.424 -7.011 1 86.6 315 ALA A C 1
ATOM 2276 O O . ALA A 1 315 ? 21.09 1.535 -6.478 1 86.6 315 ALA A O 1
ATOM 2277 N N . ALA A 1 316 ? 20.712 0.193 -8.203 1 86.45 316 ALA A N 1
ATOM 2278 C CA . ALA A 1 316 ? 20.194 1.295 -9.011 1 86.45 316 ALA A CA 1
ATOM 2279 C C . ALA A 1 316 ? 18.668 1.289 -9.032 1 86.45 316 ALA A C 1
ATOM 2281 O O . ALA A 1 316 ? 18.051 1.9 -9.907 1 86.45 316 ALA A O 1
ATOM 2282 N N . LEU A 1 317 ? 18.073 0.604 -8.083 1 88.89 317 LEU A N 1
ATOM 2283 C CA . LEU A 1 317 ? 16.621 0.463 -8.056 1 88.89 317 LEU A CA 1
ATOM 2284 C C . LEU A 1 317 ? 15.946 1.82 -7.889 1 88.89 317 LEU A C 1
ATOM 2286 O O . LEU A 1 317 ? 16.291 2.583 -6.985 1 88.89 317 LEU A O 1
ATOM 2290 N N . GLY A 1 318 ? 14.963 2.111 -8.838 1 84.57 318 GLY A N 1
ATOM 2291 C CA . GLY A 1 318 ? 14.15 3.312 -8.74 1 84.57 318 GLY A CA 1
ATOM 2292 C C . GLY A 1 318 ? 14.862 4.557 -9.234 1 84.57 318 GLY A C 1
ATOM 2293 O O . GLY A 1 318 ? 14.302 5.655 -9.197 1 84.57 318 GLY A O 1
ATOM 2294 N N . ARG A 1 319 ? 16.142 4.459 -9.681 1 80.34 319 ARG A N 1
ATOM 2295 C CA . ARG A 1 319 ? 16.905 5.608 -10.157 1 80.34 319 ARG A CA 1
ATOM 2296 C C . ARG A 1 319 ? 16.847 5.712 -11.678 1 80.34 319 ARG A C 1
ATOM 2298 O O . ARG A 1 319 ? 17.163 4.752 -12.383 1 80.34 319 ARG A O 1
ATOM 2305 N N . PRO A 1 320 ? 16.389 6.845 -12.133 1 76.86 320 PRO A N 1
ATOM 2306 C CA . PRO A 1 320 ? 16.426 7.022 -13.587 1 76.86 320 PRO A CA 1
ATOM 2307 C C . PRO A 1 320 ? 17.845 6.987 -14.149 1 76.86 320 PRO A C 1
ATOM 2309 O O . PRO A 1 320 ? 18.779 7.48 -13.51 1 76.86 320 PRO A O 1
ATOM 2312 N N . TYR A 1 321 ? 18.027 6.362 -15.297 1 79.56 321 TYR A N 1
ATOM 2313 C CA . TYR A 1 321 ? 19.342 6.308 -15.926 1 79.56 321 TYR A CA 1
ATOM 2314 C C . TYR A 1 321 ? 19.456 7.34 -17.042 1 79.56 321 TYR A C 1
ATOM 2316 O O . TYR A 1 321 ? 18.589 7.416 -17.915 1 79.56 321 TYR A O 1
ATOM 2324 N N . LEU A 1 322 ? 20.352 8.208 -16.902 1 75.9 322 LEU A N 1
ATOM 2325 C CA . LEU A 1 322 ? 20.687 9.173 -17.942 1 75.9 322 LEU A CA 1
ATOM 2326 C C . LEU A 1 322 ? 22.027 8.834 -18.588 1 75.9 322 LEU A C 1
ATOM 2328 O O . LEU A 1 322 ? 23.037 8.692 -17.895 1 75.9 322 LEU A O 1
ATOM 2332 N N . LYS A 1 323 ? 21.916 8.555 -19.874 1 73.06 323 LYS A N 1
ATOM 2333 C CA . LYS A 1 323 ? 23.165 8.316 -20.59 1 73.06 323 LYS A CA 1
ATOM 2334 C C . LYS A 1 323 ? 24.027 9.575 -20.628 1 73.06 323 LYS A C 1
ATOM 2336 O O . LYS A 1 323 ? 23.529 10.666 -20.912 1 73.06 323 LYS A O 1
ATOM 2341 N N . GLU A 1 324 ? 24.947 9.57 -19.892 1 58.7 324 GLU A N 1
ATOM 2342 C CA . GLU A 1 324 ? 25.855 10.705 -20.024 1 58.7 324 GLU A CA 1
ATOM 2343 C C . GLU A 1 324 ? 26.403 10.811 -21.444 1 58.7 324 GLU A C 1
ATOM 2345 O O . GLU A 1 324 ? 26.858 9.817 -22.015 1 58.7 324 GLU A O 1
ATOM 2350 N N . ARG A 1 325 ? 25.851 11.646 -22.22 1 45.94 325 ARG A N 1
ATOM 2351 C CA . ARG A 1 325 ? 26.507 11.911 -23.497 1 45.94 325 ARG A CA 1
ATOM 2352 C C . ARG A 1 325 ? 27.92 12.443 -23.285 1 45.94 325 ARG A C 1
ATOM 2354 O O . ARG A 1 325 ? 28.2 13.095 -22.277 1 45.94 325 ARG A O 1
ATOM 2361 N N . MET B 1 1 ? -24.736 34.9 -8.832 1 53.85 1 MET B N 1
ATOM 2362 C CA . MET B 1 1 ? -24.822 33.447 -8.942 1 53.85 1 MET B CA 1
ATOM 2363 C C . MET B 1 1 ? -23.446 32.837 -9.181 1 53.85 1 MET B C 1
ATOM 2365 O O . MET B 1 1 ? -23.068 31.868 -8.52 1 53.85 1 MET B O 1
ATOM 2369 N N . ASP B 1 2 ? -22.64 33.639 -9.955 1 74.57 2 ASP B N 1
ATOM 2370 C CA . ASP B 1 2 ? -21.327 33.132 -10.341 1 74.57 2 ASP B CA 1
ATOM 2371 C C . ASP B 1 2 ? -20.328 33.267 -9.194 1 74.57 2 ASP B C 1
ATOM 2373 O O . ASP B 1 2 ? -19.539 32.354 -8.94 1 74.57 2 ASP B O 1
ATOM 2377 N N . GLU B 1 3 ? -20.56 34.378 -8.414 1 75.57 3 GLU B N 1
ATOM 2378 C CA . GLU B 1 3 ? -19.629 34.589 -7.31 1 75.57 3 GLU B CA 1
ATOM 2379 C C . GLU B 1 3 ? -19.837 33.555 -6.207 1 75.57 3 GLU B C 1
ATOM 2381 O O . GLU B 1 3 ? -18.872 33.083 -5.602 1 75.57 3 GLU B O 1
ATOM 2386 N N . VAL B 1 4 ? -21.111 33.294 -6.056 1 76.76 4 VAL B N 1
ATOM 2387 C CA . VAL B 1 4 ? -21.461 32.321 -5.026 1 76.76 4 VAL B CA 1
ATOM 2388 C C . VAL B 1 4 ? -20.931 30.943 -5.415 1 76.76 4 VAL B C 1
ATOM 2390 O O . VAL B 1 4 ? -20.435 30.199 -4.566 1 76.76 4 VAL B O 1
ATOM 2393 N N . LEU B 1 5 ? -21.04 30.722 -6.676 1 80.15 5 LEU B N 1
ATOM 2394 C CA . LEU B 1 5 ? -20.554 29.435 -7.163 1 80.15 5 LEU B CA 1
ATOM 2395 C C . LEU B 1 5 ? -19.044 29.321 -6.984 1 80.15 5 LEU B C 1
ATOM 2397 O O . LEU B 1 5 ? -18.542 28.278 -6.559 1 80.15 5 LEU B O 1
ATOM 2401 N N . VAL B 1 6 ? -18.41 30.357 -7.298 1 81.7 6 VAL B N 1
ATOM 2402 C CA . VAL B 1 6 ? -16.958 30.366 -7.163 1 81.7 6 VAL B CA 1
ATOM 2403 C C . VAL B 1 6 ? -16.575 30.254 -5.688 1 81.7 6 VAL B C 1
ATOM 2405 O O . VAL B 1 6 ? -15.664 29.503 -5.332 1 81.7 6 VAL B O 1
ATOM 2408 N N . GLY B 1 7 ? -17.22 31.031 -4.849 1 84.71 7 GLY B N 1
ATOM 2409 C CA . GLY B 1 7 ? -16.951 30.977 -3.421 1 84.71 7 GLY B CA 1
ATOM 2410 C C . GLY B 1 7 ? -17.178 29.601 -2.823 1 84.71 7 GLY B C 1
ATOM 2411 O O . GLY B 1 7 ? -16.38 29.134 -2.007 1 84.71 7 GLY B O 1
ATOM 2412 N N . THR B 1 8 ? -18.232 29.047 -3.294 1 85.68 8 THR B N 1
ATOM 2413 C CA . THR B 1 8 ? -18.577 27.725 -2.782 1 85.68 8 THR B CA 1
ATOM 2414 C C . THR B 1 8 ? -17.565 26.683 -3.25 1 85.68 8 THR B C 1
ATOM 2416 O O . THR B 1 8 ? -17.24 25.751 -2.512 1 85.68 8 THR B O 1
ATOM 2419 N N . LEU B 1 9 ? -17.11 26.84 -4.44 1 88.13 9 LEU B N 1
ATOM 2420 C CA . LEU B 1 9 ? -16.119 25.909 -4.969 1 88.13 9 LEU B CA 1
ATOM 2421 C C . LEU B 1 9 ? -14.794 26.046 -4.227 1 88.13 9 LEU B C 1
ATOM 2423 O O . LEU B 1 9 ? -14.14 25.045 -3.924 1 88.13 9 LEU B O 1
ATOM 2427 N N . VAL B 1 10 ? -14.395 27.243 -3.975 1 90.63 10 VAL B N 1
ATOM 2428 C CA . VAL B 1 10 ? -13.159 27.483 -3.238 1 90.63 10 VAL B CA 1
ATOM 2429 C C . VAL B 1 10 ? -13.289 26.935 -1.818 1 90.63 10 VAL B C 1
ATOM 2431 O O . VAL B 1 10 ? -12.364 26.301 -1.304 1 90.63 10 VAL B O 1
ATOM 2434 N N . ALA B 1 11 ? -14.424 27.16 -1.236 1 90.46 11 ALA B N 1
ATOM 2435 C CA . ALA B 1 11 ? -14.666 26.668 0.117 1 90.46 11 ALA B CA 1
ATOM 2436 C C . ALA B 1 11 ? -14.613 25.143 0.164 1 90.46 11 ALA B C 1
ATOM 2438 O O . ALA B 1 11 ? -14.026 24.564 1.081 1 90.46 11 ALA B O 1
ATOM 2439 N N . SER B 1 12 ? -15.235 24.574 -0.806 1 90.16 12 SER B N 1
ATOM 2440 C CA . SER B 1 12 ? -15.23 23.117 -0.882 1 90.16 12 SER B CA 1
ATOM 2441 C C . SER B 1 12 ? -13.822 22.581 -1.118 1 90.16 12 SER B C 1
ATOM 2443 O O . SER B 1 12 ? -13.44 21.554 -0.553 1 90.16 12 SER B O 1
ATOM 2445 N N . THR B 1 13 ? -13.098 23.212 -1.948 1 92.9 13 THR B N 1
ATOM 2446 C CA . THR B 1 13 ? -11.721 22.821 -2.228 1 92.9 13 THR B CA 1
ATOM 2447 C C . THR B 1 13 ? -10.882 22.844 -0.954 1 92.9 13 THR B C 1
ATOM 2449 O O . THR B 1 13 ? -10.135 21.902 -0.679 1 92.9 13 THR B O 1
ATOM 2452 N N . LEU B 1 14 ? -11.025 23.896 -0.199 1 93.77 14 LEU B N 1
ATOM 2453 C CA . LEU B 1 14 ? -10.258 24.023 1.035 1 93.77 14 LEU B CA 1
ATOM 2454 C C . LEU B 1 14 ? -10.629 22.922 2.022 1 93.77 14 LEU B C 1
ATOM 2456 O O . LEU B 1 14 ? -9.751 22.31 2.635 1 93.77 14 LEU B O 1
ATOM 2460 N N . ARG B 1 15 ? -11.863 22.629 2.114 1 92.15 15 ARG B N 1
ATOM 2461 C CA . ARG B 1 15 ? -12.335 21.628 3.066 1 92.15 15 ARG B CA 1
ATOM 2462 C C . ARG B 1 15 ? -11.848 20.235 2.683 1 92.15 15 ARG B C 1
ATOM 2464 O O . ARG B 1 15 ? -11.366 19.484 3.534 1 92.15 15 ARG B O 1
ATOM 2471 N N . VAL B 1 16 ? -11.935 19.939 1.442 1 91 16 VAL B N 1
ATOM 2472 C CA . VAL B 1 16 ? -11.606 18.597 0.975 1 91 16 VAL B CA 1
ATOM 2473 C C . VAL B 1 16 ? -10.09 18.409 0.967 1 91 16 VAL B C 1
ATOM 2475 O O . VAL B 1 16 ? -9.598 17.281 1.043 1 91 16 VAL B O 1
ATOM 2478 N N .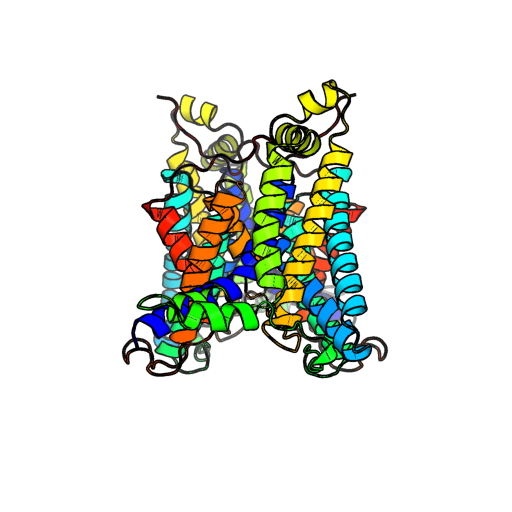 SER B 1 17 ? -9.34 19.492 0.958 1 96.42 17 SER B N 1
ATOM 2479 C CA . SER B 1 17 ? -7.885 19.424 0.868 1 96.42 17 SER B CA 1
ATOM 2480 C C . SER B 1 17 ? -7.255 19.231 2.243 1 96.42 17 SER B C 1
ATOM 2482 O O . SER B 1 17 ? -6.065 18.925 2.349 1 96.42 17 SER B O 1
ATOM 2484 N N . VAL B 1 18 ? -7.991 19.366 3.307 1 97.19 18 VAL B N 1
ATOM 2485 C CA . VAL B 1 18 ? -7.442 19.382 4.659 1 97.19 18 VAL B CA 1
ATOM 2486 C C . VAL B 1 18 ? -6.703 18.074 4.933 1 97.19 18 VAL B C 1
ATOM 2488 O O . VAL B 1 18 ? -5.522 18.084 5.288 1 97.19 18 VAL B O 1
ATOM 2491 N N . PRO B 1 19 ? -7.375 16.904 4.728 1 97.71 19 PRO B N 1
ATOM 2492 C CA . PRO B 1 19 ? -6.633 15.67 4.996 1 97.71 19 PRO B CA 1
ATOM 2493 C C . PRO B 1 19 ? -5.433 15.49 4.069 1 97.71 19 PRO B C 1
ATOM 2495 O O . PRO B 1 19 ? -4.413 14.927 4.475 1 97.71 19 PRO B O 1
ATOM 2498 N N . LEU B 1 20 ? -5.496 15.96 2.887 1 97.61 20 LEU B N 1
ATOM 2499 C CA . LEU B 1 20 ? -4.393 15.861 1.938 1 97.61 20 LEU B CA 1
ATOM 2500 C C . LEU B 1 20 ? -3.208 16.706 2.391 1 97.61 20 LEU B C 1
ATOM 2502 O O . LEU B 1 20 ? -2.066 16.241 2.377 1 97.61 20 LEU B O 1
ATOM 2506 N N . ILE B 1 21 ? -3.507 17.978 2.752 1 98.71 21 ILE B N 1
ATOM 2507 C CA . ILE B 1 21 ? -2.46 18.912 3.151 1 98.71 21 ILE B CA 1
ATOM 2508 C C . ILE B 1 21 ? -1.717 18.364 4.368 1 98.71 21 ILE B C 1
ATOM 2510 O O . ILE B 1 21 ? -0.485 18.306 4.377 1 98.71 21 ILE B O 1
ATOM 2514 N N . LEU B 1 22 ? -2.465 17.929 5.374 1 98.84 22 LEU B N 1
ATOM 2515 C CA . LEU B 1 22 ? -1.86 17.449 6.612 1 98.84 22 LEU B CA 1
ATOM 2516 C C . LEU B 1 22 ? -1.059 16.175 6.367 1 98.84 22 LEU B C 1
ATOM 2518 O O . LEU B 1 22 ? 0.061 16.035 6.865 1 98.84 22 LEU B O 1
ATOM 2522 N N . CYS B 1 23 ? -1.588 15.293 5.616 1 98.61 23 CYS B N 1
ATOM 2523 C CA . CYS B 1 23 ? -0.892 14.048 5.312 1 98.61 23 CYS B CA 1
ATOM 2524 C C . CYS B 1 23 ? 0.332 14.306 4.441 1 98.61 23 CYS B C 1
ATOM 2526 O O . CYS B 1 23 ? 1.368 13.661 4.612 1 98.61 23 CYS B O 1
ATOM 2528 N N . ALA B 1 24 ? 0.199 15.207 3.442 1 98.63 24 ALA B N 1
ATOM 2529 C CA . ALA B 1 24 ? 1.34 15.55 2.598 1 98.63 24 ALA B CA 1
ATOM 2530 C C . ALA B 1 24 ? 2.474 16.149 3.426 1 98.63 24 ALA B C 1
ATOM 2532 O O . ALA B 1 24 ? 3.647 15.85 3.191 1 98.63 24 ALA B O 1
ATOM 2533 N N . LEU B 1 25 ? 2.147 17.027 4.358 1 98.89 25 LEU B N 1
ATOM 2534 C CA . LEU B 1 25 ? 3.151 17.61 5.241 1 98.89 25 LEU B CA 1
ATOM 2535 C C . LEU B 1 25 ? 3.819 16.533 6.09 1 98.89 25 LEU B C 1
ATOM 2537 O O . LEU B 1 25 ? 5.017 16.614 6.373 1 98.89 25 LEU B O 1
ATOM 2541 N N . ALA B 1 26 ? 2.975 15.537 6.526 1 98.86 26 ALA B N 1
ATOM 2542 C CA . ALA B 1 26 ? 3.541 14.395 7.239 1 98.86 26 ALA B CA 1
ATOM 2543 C C . ALA B 1 26 ? 4.601 13.693 6.395 1 98.86 26 ALA B C 1
ATOM 2545 O O . ALA B 1 26 ? 5.678 13.356 6.894 1 98.86 26 ALA B O 1
ATOM 2546 N N . GLY B 1 27 ? 4.326 13.482 5.207 1 98.3 27 GLY B N 1
ATOM 2547 C CA . GLY B 1 27 ? 5.277 12.872 4.292 1 98.3 27 GLY B CA 1
ATOM 2548 C C . GLY B 1 27 ? 6.516 13.718 4.068 1 98.3 27 GLY B C 1
ATOM 2549 O O . GLY B 1 27 ? 7.633 13.196 4.032 1 98.3 27 GLY B O 1
ATOM 2550 N N . VAL B 1 28 ? 6.339 15.056 3.89 1 98.57 28 VAL B N 1
ATOM 2551 C CA . VAL B 1 28 ? 7.458 15.965 3.664 1 98.57 28 VAL B CA 1
ATOM 2552 C C . VAL B 1 28 ? 8.458 15.851 4.813 1 98.57 28 VAL B C 1
ATOM 2554 O O . VAL B 1 28 ? 9.664 15.733 4.585 1 98.57 28 VAL B O 1
ATOM 2557 N N . LEU B 1 29 ? 7.972 15.788 6.009 1 98.62 29 LEU B N 1
ATOM 2558 C CA . LEU B 1 29 ? 8.843 15.78 7.18 1 98.62 29 LEU B CA 1
ATOM 2559 C C . LEU B 1 29 ? 9.652 14.49 7.248 1 98.62 29 LEU B C 1
ATOM 2561 O O . LEU B 1 29 ? 10.871 14.525 7.427 1 98.62 29 LEU B O 1
ATOM 2565 N N . CYS B 1 30 ? 9.015 13.367 7.057 1 97.63 30 CYS B N 1
ATOM 2566 C CA . CYS B 1 30 ? 9.747 12.118 7.236 1 97.63 30 CYS B CA 1
ATOM 2567 C C . CYS B 1 30 ? 10.647 11.837 6.039 1 97.63 30 CYS B C 1
ATOM 2569 O O . CYS B 1 30 ? 11.761 11.336 6.198 1 97.63 30 CYS B O 1
ATOM 2571 N N . GLU B 1 31 ? 10.192 12.221 4.86 1 97.15 31 GLU B N 1
ATOM 2572 C CA . GLU B 1 31 ? 11.02 11.925 3.695 1 97.15 31 GLU B CA 1
ATOM 2573 C C . GLU B 1 31 ? 12.201 12.886 3.599 1 97.15 31 GLU B C 1
ATOM 2575 O O . GLU B 1 31 ? 13.274 12.513 3.118 1 97.15 31 GLU B O 1
ATOM 2580 N N . ARG B 1 32 ? 12.06 14.115 4.062 1 97.83 32 ARG B N 1
ATOM 2581 C CA . ARG B 1 32 ? 13.194 15.032 4.117 1 97.83 32 ARG B CA 1
ATOM 2582 C C . ARG B 1 32 ? 14.258 14.53 5.088 1 97.83 32 ARG B C 1
ATOM 2584 O O . ARG B 1 32 ? 15.428 14.902 4.981 1 97.83 32 ARG B O 1
ATOM 2591 N N . ALA B 1 33 ? 13.817 13.707 6.005 1 97.78 33 ALA B N 1
ATOM 2592 C CA . ALA B 1 33 ? 14.757 13.124 6.959 1 97.78 33 ALA B CA 1
ATOM 2593 C C . ALA B 1 33 ? 15.376 11.843 6.407 1 97.78 33 ALA B C 1
ATOM 2595 O O . ALA B 1 33 ? 16.31 11.294 6.996 1 97.78 33 ALA B O 1
ATOM 2596 N N . GLY B 1 34 ? 14.842 11.354 5.317 1 96.49 34 GLY B N 1
ATOM 2597 C CA . GLY B 1 34 ? 15.423 10.185 4.675 1 96.49 34 GLY B CA 1
ATOM 2598 C C . GLY B 1 34 ? 14.602 8.925 4.875 1 96.49 34 GLY B C 1
ATOM 2599 O O . GLY B 1 34 ? 15.064 7.823 4.573 1 96.49 34 GLY B O 1
ATOM 2600 N N . VAL B 1 35 ? 13.362 9.06 5.364 1 96.64 35 VAL B N 1
ATOM 2601 C CA . VAL B 1 35 ? 12.537 7.888 5.638 1 96.64 35 VAL B CA 1
ATOM 2602 C C . VAL B 1 35 ? 11.302 7.904 4.739 1 96.64 35 VAL B C 1
ATOM 2604 O O . VAL B 1 35 ? 10.502 8.841 4.788 1 96.64 35 VAL B O 1
ATOM 2607 N N . ILE B 1 36 ? 11.152 6.891 3.888 1 95.81 36 ILE B N 1
ATOM 2608 C CA . ILE B 1 36 ? 9.965 6.761 3.05 1 95.81 36 ILE B CA 1
ATOM 2609 C C . ILE B 1 36 ? 8.799 6.238 3.885 1 95.81 36 ILE B C 1
ATOM 2611 O O . ILE B 1 36 ? 8.96 5.299 4.668 1 95.81 36 ILE B O 1
ATOM 2615 N N . ASP B 1 37 ? 7.681 6.871 3.76 1 96.39 37 ASP B N 1
ATOM 2616 C CA . ASP B 1 37 ? 6.517 6.383 4.492 1 96.39 37 ASP B CA 1
ATOM 2617 C C . ASP B 1 37 ? 5.329 6.169 3.556 1 96.39 37 ASP B C 1
ATOM 2619 O O . ASP B 1 37 ? 4.484 7.053 3.405 1 96.39 37 ASP B O 1
ATOM 2623 N N . LEU B 1 38 ? 5.132 4.949 3.089 1 95.64 38 LEU B N 1
ATOM 2624 C CA . LEU B 1 38 ? 3.979 4.605 2.264 1 95.64 38 LEU B CA 1
ATOM 2625 C C . LEU B 1 38 ? 2.789 4.21 3.131 1 95.64 38 LEU B C 1
ATOM 2627 O O . LEU B 1 38 ? 1.731 3.846 2.612 1 95.64 38 LEU B O 1
ATOM 2631 N N . GLY B 1 39 ? 2.945 4.32 4.421 1 97.28 39 GLY B N 1
ATOM 2632 C CA . GLY B 1 39 ? 1.888 3.96 5.353 1 97.28 39 GLY B CA 1
ATOM 2633 C C . GLY B 1 39 ? 0.963 5.117 5.681 1 97.28 39 GLY B C 1
ATOM 2634 O O . GLY B 1 39 ? 0.11 5.005 6.564 1 97.28 39 GLY B O 1
ATOM 2635 N N . LEU B 1 40 ? 1.145 6.219 5.005 1 98.42 40 LEU B N 1
ATOM 2636 C CA . LEU B 1 40 ? 0.321 7.398 5.247 1 98.42 40 LEU B CA 1
ATOM 2637 C C . LEU B 1 40 ? -1.162 7.047 5.189 1 98.42 40 LEU B C 1
ATOM 2639 O O . LEU B 1 40 ? -1.943 7.488 6.035 1 98.42 40 LEU B O 1
ATOM 2643 N N . GLU B 1 41 ? -1.522 6.283 4.194 1 97.19 41 GLU B N 1
ATOM 2644 C CA . GLU B 1 41 ? -2.902 5.845 4.009 1 97.19 41 GLU B CA 1
ATOM 2645 C C . GLU B 1 41 ? -3.404 5.074 5.227 1 97.19 41 GLU B C 1
ATOM 2647 O O . GLU B 1 41 ? -4.492 5.35 5.737 1 97.19 41 GLU B O 1
ATOM 2652 N N . GLY B 1 42 ? -2.632 4.114 5.69 1 97.72 42 GLY B N 1
ATOM 2653 C CA . GLY B 1 42 ? -3.015 3.295 6.829 1 97.72 42 GLY B CA 1
ATOM 2654 C C . GLY B 1 42 ? -3.053 4.067 8.134 1 97.72 42 GLY B C 1
ATOM 2655 O O . GLY B 1 42 ? -3.919 3.828 8.978 1 97.72 42 GLY B O 1
ATOM 2656 N N . LYS B 1 43 ? -2.102 4.937 8.326 1 98.68 43 LYS B N 1
ATOM 2657 C CA . LYS B 1 43 ? -2.074 5.749 9.539 1 98.68 43 LYS B CA 1
ATOM 2658 C C . LYS B 1 43 ? -3.281 6.68 9.605 1 98.68 43 LYS B C 1
ATOM 2660 O O . LYS B 1 43 ? -3.897 6.833 10.662 1 98.68 43 LYS B O 1
ATOM 2665 N N . MET B 1 44 ? -3.591 7.271 8.469 1 98.68 44 MET B N 1
ATOM 2666 C CA . MET B 1 44 ? -4.769 8.131 8.417 1 98.68 44 MET B CA 1
ATOM 2667 C C . MET B 1 44 ? -6.033 7.343 8.745 1 98.68 44 MET B C 1
ATOM 2669 O O . MET B 1 44 ? -6.876 7.806 9.515 1 98.68 44 MET B O 1
ATOM 2673 N N . LEU B 1 45 ? -6.17 6.147 8.199 1 98.36 45 LEU B N 1
ATOM 2674 C CA . LEU B 1 45 ? -7.336 5.296 8.411 1 98.36 45 LEU B CA 1
ATOM 2675 C C . LEU B 1 45 ? -7.441 4.872 9.872 1 98.36 45 LEU B C 1
ATOM 2677 O O . LEU B 1 45 ? -8.524 4.915 10.459 1 98.36 45 LEU B O 1
ATOM 2681 N N . SER B 1 46 ? -6.333 4.465 10.441 1 98.63 46 SER B N 1
ATOM 2682 C CA . SER B 1 46 ? -6.311 4.013 11.828 1 98.63 46 SER B CA 1
ATOM 2683 C C . SER B 1 46 ? -6.699 5.136 12.783 1 98.63 46 SER B C 1
ATOM 2685 O O . SER B 1 46 ? -7.414 4.908 13.761 1 98.63 46 SER B O 1
ATOM 2687 N N . THR B 1 47 ? -6.194 6.267 12.515 1 98.84 47 THR B N 1
ATOM 2688 C CA . THR B 1 47 ? -6.445 7.38 13.423 1 98.84 47 THR B CA 1
ATOM 2689 C C . THR B 1 47 ? -7.872 7.898 13.263 1 98.84 47 THR B C 1
ATOM 2691 O O . THR B 1 47 ? -8.488 8.347 14.232 1 98.84 47 THR B O 1
ATOM 2694 N N . ALA B 1 48 ? -8.429 7.865 12.016 1 98.78 48 ALA B N 1
ATOM 2695 C CA . ALA B 1 48 ? -9.849 8.152 11.834 1 98.78 48 ALA B CA 1
ATOM 2696 C C . ALA B 1 48 ? -10.711 7.212 12.673 1 98.78 48 ALA B C 1
ATOM 2698 O O . ALA B 1 48 ? -11.647 7.651 13.344 1 98.78 48 ALA B O 1
ATOM 2699 N N . PHE B 1 49 ? -10.38 5.917 12.663 1 98.75 49 PHE B N 1
ATOM 2700 C CA . PHE B 1 49 ? -11.124 4.93 13.437 1 98.75 49 PHE B CA 1
ATOM 2701 C C . PHE B 1 49 ? -11.006 5.212 14.93 1 98.75 49 PHE B C 1
ATOM 2703 O O . PHE B 1 49 ? -12 5.16 15.657 1 98.75 49 PHE B O 1
ATOM 2710 N N . ALA B 1 50 ? -9.759 5.457 15.363 1 98.73 50 ALA B N 1
ATOM 2711 C CA . ALA B 1 50 ? -9.524 5.711 16.782 1 98.73 50 ALA B CA 1
ATOM 2712 C C . ALA B 1 50 ? -10.329 6.915 17.264 1 98.73 50 ALA B C 1
ATOM 2714 O O . ALA B 1 50 ? -10.98 6.857 18.31 1 98.73 50 ALA B O 1
ATOM 2715 N N . ALA B 1 51 ? -10.289 7.995 16.537 1 98.37 51 ALA B N 1
ATOM 2716 C CA . ALA B 1 51 ? -11.019 9.206 16.902 1 98.37 51 ALA B CA 1
ATOM 2717 C C . ALA B 1 51 ? -12.523 8.95 16.938 1 98.37 51 ALA B C 1
ATOM 2719 O O . ALA B 1 51 ? -13.209 9.371 17.873 1 98.37 51 ALA B O 1
ATOM 2720 N N . ALA B 1 52 ? -13.058 8.283 15.906 1 98.38 52 ALA B N 1
ATOM 2721 C CA . ALA B 1 52 ? -14.491 8.016 15.815 1 98.38 52 ALA B CA 1
ATOM 2722 C C . ALA B 1 52 ? -14.948 7.086 16.934 1 98.38 52 ALA B C 1
ATOM 2724 O O . ALA B 1 52 ? -15.996 7.307 17.545 1 98.38 52 ALA B O 1
ATOM 2725 N N . ALA B 1 53 ? -14.179 6.015 17.173 1 98.2 53 ALA B N 1
ATOM 2726 C CA . ALA B 1 53 ? -14.543 5.035 18.194 1 98.2 53 ALA B CA 1
ATOM 2727 C C . ALA B 1 53 ? -14.57 5.671 19.58 1 98.2 53 ALA B C 1
ATOM 2729 O O . ALA B 1 53 ? -15.538 5.507 20.326 1 98.2 53 ALA B O 1
ATOM 2730 N N . VAL B 1 54 ? -13.511 6.384 19.893 1 97.98 54 VAL B N 1
ATOM 2731 C CA . VAL B 1 54 ? -13.41 6.993 21.215 1 97.98 54 VAL B CA 1
ATOM 2732 C C . VAL B 1 54 ? -14.431 8.122 21.343 1 97.98 54 VAL B C 1
ATOM 2734 O O . VAL B 1 54 ? -15.052 8.289 22.396 1 97.98 54 VAL B O 1
ATOM 2737 N N . GLY B 1 55 ? -14.596 8.919 20.295 1 97.13 55 GLY B N 1
ATOM 2738 C CA . GLY B 1 55 ? -15.595 9.976 20.311 1 97.13 55 GLY B CA 1
ATOM 2739 C C . GLY B 1 55 ? -17.009 9.457 20.497 1 97.13 55 GLY B C 1
ATOM 2740 O O . GLY B 1 55 ? -17.819 10.082 21.185 1 97.13 55 GLY B O 1
ATOM 2741 N N . ALA B 1 56 ? -17.278 8.363 19.882 1 96.58 56 ALA B N 1
ATOM 2742 C CA . ALA B 1 56 ? -18.616 7.783 19.967 1 96.58 56 ALA B CA 1
ATOM 2743 C C . ALA B 1 56 ? -18.904 7.272 21.376 1 96.58 56 ALA B C 1
ATOM 2745 O O . ALA B 1 56 ? -20.036 7.364 21.857 1 96.58 56 ALA B O 1
ATOM 2746 N N . VAL B 1 57 ? -17.924 6.705 21.992 1 96.47 57 VAL B N 1
ATOM 2747 C CA . VAL B 1 57 ? -18.123 6.069 23.29 1 96.47 57 VAL B CA 1
ATOM 2748 C C . VAL B 1 57 ? -18.046 7.118 24.397 1 96.47 57 VAL B C 1
ATOM 2750 O O . VAL B 1 57 ? -18.853 7.107 25.329 1 96.47 57 VAL B O 1
ATOM 2753 N N . THR B 1 58 ? -17.098 8.039 24.291 1 96.7 58 THR B N 1
ATOM 2754 C CA . THR B 1 58 ? -16.842 8.958 25.395 1 96.7 58 THR B CA 1
ATOM 2755 C C . THR B 1 58 ? -17.551 10.289 25.166 1 96.7 58 THR B C 1
ATOM 2757 O O . THR B 1 58 ? -17.683 11.095 26.09 1 96.7 58 THR B O 1
ATOM 2760 N N . GLN B 1 59 ? -17.905 10.601 23.992 1 96.22 59 GLN B N 1
ATOM 2761 C CA . GLN B 1 59 ? -18.529 11.864 23.612 1 96.22 59 GLN B CA 1
ATOM 2762 C C . GLN B 1 59 ? -17.633 13.048 23.966 1 96.22 59 GLN B C 1
ATOM 2764 O O . GLN B 1 59 ? -18.125 14.116 24.337 1 96.22 59 GLN B O 1
ATOM 2769 N N . SER B 1 60 ? -16.373 12.828 24.001 1 96.81 60 SER B N 1
ATOM 2770 C CA . SER B 1 60 ? -15.396 13.855 24.345 1 96.81 60 SER B CA 1
ATOM 2771 C C . SER B 1 60 ? -14.458 14.14 23.177 1 96.81 60 SER B C 1
ATOM 2773 O O . SER B 1 60 ? -13.693 13.268 22.761 1 96.81 60 SER B O 1
ATOM 2775 N N . LEU B 1 61 ? -14.457 15.377 22.729 1 95.57 61 LEU B N 1
ATOM 2776 C CA . LEU B 1 61 ? -13.606 15.793 21.619 1 95.57 61 LEU B CA 1
ATOM 2777 C C . LEU B 1 61 ? -12.133 15.724 22.008 1 95.57 61 LEU B C 1
ATOM 2779 O O . LEU B 1 61 ? -11.317 15.167 21.271 1 95.57 61 LEU B O 1
ATOM 2783 N N . PRO B 1 62 ? -11.703 16.228 23.215 1 96.74 62 PRO B N 1
ATOM 2784 C CA . PRO B 1 62 ? -10.288 16.169 23.588 1 96.74 62 PRO B CA 1
ATOM 2785 C C . PRO B 1 62 ? -9.764 14.739 23.693 1 96.74 62 PRO B C 1
ATOM 2787 O O . PRO B 1 62 ? -8.626 14.464 23.302 1 96.74 62 PRO B O 1
ATOM 2790 N N . LEU B 1 63 ? -10.612 13.826 24.172 1 97.81 63 LEU B N 1
ATOM 2791 C CA . LEU B 1 63 ? -10.172 12.44 24.297 1 97.81 63 LEU B CA 1
ATOM 2792 C C . LEU B 1 63 ? -10.055 11.782 22.926 1 97.81 63 LEU B C 1
ATOM 2794 O O . LEU B 1 63 ? -9.145 10.984 22.691 1 97.81 63 LEU B O 1
ATOM 2798 N N . ALA B 1 64 ? -11.037 12.055 22.07 1 97.62 64 ALA B N 1
ATOM 2799 C CA . ALA B 1 64 ? -10.974 11.538 20.706 1 97.62 64 ALA B CA 1
ATOM 2800 C C . ALA B 1 64 ? -9.693 11.985 20.008 1 97.62 64 ALA B C 1
ATOM 2802 O O . ALA B 1 64 ? -9.007 11.177 19.377 1 97.62 64 ALA B O 1
ATOM 2803 N N . LEU B 1 65 ? -9.341 13.243 20.159 1 97.47 65 LEU B N 1
ATOM 2804 C CA . LEU B 1 65 ? -8.147 13.793 19.526 1 97.47 65 LEU B CA 1
ATOM 2805 C C . LEU B 1 65 ? -6.883 13.22 20.158 1 97.47 65 LEU B C 1
ATOM 2807 O O . LEU B 1 65 ? -5.924 12.895 19.454 1 97.47 65 LEU B O 1
ATOM 2811 N N . ALA B 1 66 ? -6.855 13.1 21.468 1 98.51 66 ALA B N 1
ATOM 2812 C CA . ALA B 1 66 ? -5.689 12.584 22.181 1 98.51 66 ALA B CA 1
ATOM 2813 C C . ALA B 1 66 ? -5.38 11.149 21.761 1 98.51 66 ALA B C 1
ATOM 2815 O O . ALA B 1 66 ? -4.218 10.794 21.551 1 98.51 66 ALA B O 1
ATOM 2816 N N . VAL B 1 67 ? -6.43 10.342 21.651 1 98.65 67 VAL B N 1
ATOM 2817 C CA . VAL B 1 67 ? -6.223 8.942 21.296 1 98.65 67 VAL B CA 1
ATOM 2818 C C . VAL B 1 67 ? -5.799 8.837 19.833 1 98.65 67 VAL B C 1
ATOM 2820 O O . VAL B 1 67 ? -4.962 8.002 19.481 1 98.65 67 VAL B O 1
ATOM 2823 N N . ALA B 1 68 ? -6.443 9.612 18.944 1 98.65 68 ALA B N 1
ATOM 2824 C CA . ALA B 1 68 ? -6.011 9.642 17.549 1 98.65 68 ALA B CA 1
ATOM 2825 C C . ALA B 1 68 ? -4.528 9.987 17.442 1 98.65 68 ALA B C 1
ATOM 2827 O O . ALA B 1 68 ? -3.789 9.349 16.689 1 98.65 68 ALA B O 1
ATOM 2828 N N . LEU B 1 69 ? -4.099 11.047 18.212 1 98.81 69 LEU B N 1
ATOM 2829 C CA . LEU B 1 69 ? -2.699 11.456 18.202 1 98.81 69 LEU B CA 1
ATOM 2830 C C . LEU B 1 69 ? -1.802 10.338 18.721 1 98.81 69 LEU B C 1
ATOM 2832 O O . LEU B 1 69 ? -0.744 10.068 18.148 1 98.81 69 LEU B O 1
ATOM 2836 N N . ALA B 1 70 ? -2.183 9.681 19.758 1 98.87 70 ALA B N 1
ATOM 2837 C CA . ALA B 1 70 ? -1.407 8.589 20.34 1 98.87 70 ALA B CA 1
ATOM 2838 C C . ALA B 1 70 ? -1.25 7.439 19.349 1 98.87 70 ALA B C 1
ATOM 2840 O O . ALA B 1 70 ? -0.161 6.878 19.208 1 98.87 70 ALA B O 1
ATOM 2841 N N . VAL B 1 71 ? -2.333 7.075 18.668 1 98.87 71 VAL B N 1
ATOM 2842 C CA . VAL B 1 71 ? -2.309 5.975 17.71 1 98.87 71 VAL B CA 1
ATOM 2843 C C . VAL B 1 71 ? -1.426 6.346 16.52 1 98.87 71 VAL B C 1
ATOM 2845 O O . VAL B 1 71 ? -0.632 5.527 16.05 1 98.87 71 VAL B O 1
ATOM 2848 N N . GLY B 1 72 ? -1.612 7.559 15.998 1 98.82 72 GLY B N 1
ATOM 2849 C CA . GLY B 1 72 ? -0.783 8.014 14.894 1 98.82 72 GLY B CA 1
ATOM 2850 C C . GLY B 1 72 ? 0.7 7.991 15.213 1 98.82 72 GLY B C 1
ATOM 2851 O O . GLY B 1 72 ? 1.502 7.487 14.424 1 98.82 72 GLY B O 1
ATOM 2852 N N . ILE B 1 73 ? 1.082 8.534 16.362 1 98.85 73 ILE B N 1
ATOM 2853 C CA . ILE B 1 73 ? 2.477 8.575 16.787 1 98.85 73 ILE B CA 1
ATOM 2854 C C . ILE B 1 73 ? 2.985 7.156 17.027 1 98.85 73 ILE B C 1
ATOM 2856 O O . ILE B 1 73 ? 4.106 6.816 16.64 1 98.85 73 ILE B O 1
ATOM 2860 N N . ALA B 1 74 ? 2.189 6.3 17.603 1 98.74 74 ALA B N 1
ATOM 2861 C CA . ALA B 1 74 ? 2.581 4.917 17.864 1 98.74 74 ALA B CA 1
ATOM 2862 C C . ALA B 1 74 ? 2.873 4.175 16.564 1 98.74 74 ALA B C 1
ATOM 2864 O O . ALA B 1 74 ? 3.857 3.436 16.471 1 98.74 74 ALA B O 1
ATOM 2865 N N . LEU B 1 75 ? 2.016 4.301 15.614 1 98.43 75 LEU B N 1
ATOM 2866 C CA . LEU B 1 75 ? 2.212 3.621 14.338 1 98.43 75 LEU B CA 1
ATOM 2867 C C . LEU B 1 75 ? 3.452 4.15 13.626 1 98.43 75 LEU B C 1
ATOM 2869 O O . LEU B 1 75 ? 4.163 3.391 12.962 1 98.43 75 LEU B O 1
ATOM 2873 N N . SER B 1 76 ? 3.653 5.443 13.717 1 98.65 76 SER B N 1
ATOM 2874 C CA . SER B 1 76 ? 4.852 6.011 13.109 1 98.65 76 SER B CA 1
ATOM 2875 C C . SER B 1 76 ? 6.113 5.53 13.819 1 98.65 76 SER B C 1
ATOM 2877 O O . SER B 1 76 ? 7.152 5.333 13.185 1 98.65 76 SER B O 1
ATOM 2879 N N . LEU B 1 77 ? 6.039 5.412 15.124 1 97.99 77 LEU B N 1
ATOM 2880 C CA . LEU B 1 77 ? 7.178 4.885 15.867 1 97.99 77 LEU B CA 1
ATOM 2881 C C . LEU B 1 77 ? 7.421 3.419 15.522 1 97.99 77 LEU B C 1
ATOM 2883 O O . LEU B 1 77 ? 8.566 2.962 15.504 1 97.99 77 LEU B O 1
ATOM 2887 N N . LEU B 1 78 ? 6.375 2.716 15.283 1 96.89 78 LEU B N 1
ATOM 2888 C CA . LEU B 1 78 ? 6.517 1.345 14.804 1 96.89 78 LEU B CA 1
ATOM 2889 C C . LEU B 1 78 ? 7.245 1.31 13.464 1 96.89 78 LEU B C 1
ATOM 2891 O O . LEU B 1 78 ? 8.113 0.461 13.247 1 96.89 78 LEU B O 1
ATOM 2895 N N . HIS B 1 79 ? 6.819 2.159 12.622 1 96.26 79 HIS B N 1
ATOM 2896 C CA . HIS B 1 79 ? 7.494 2.307 11.338 1 96.26 79 HIS B CA 1
ATOM 2897 C C . HIS B 1 79 ? 8.98 2.592 11.526 1 96.26 79 HIS B C 1
ATOM 2899 O O . HIS B 1 79 ? 9.822 1.986 10.859 1 96.26 79 HIS B O 1
ATOM 2905 N N . GLY B 1 80 ? 9.294 3.54 12.444 1 95.67 80 GLY B N 1
ATOM 2906 C CA . GLY B 1 80 ? 10.678 3.869 12.747 1 95.67 80 GLY B CA 1
ATOM 2907 C C . GLY B 1 80 ? 11.444 2.715 13.366 1 95.67 80 GLY B C 1
ATOM 2908 O O . GLY B 1 80 ? 12.593 2.459 13.002 1 95.67 80 GLY B O 1
ATOM 2909 N N . TYR B 1 81 ? 10.848 2.05 14.22 1 95.08 81 TYR B N 1
ATOM 2910 C CA . TYR B 1 81 ? 11.492 0.917 14.876 1 95.08 81 TYR B CA 1
ATOM 2911 C C . TYR B 1 81 ? 11.904 -0.14 13.859 1 95.08 81 TYR B C 1
ATOM 2913 O O . TYR B 1 81 ? 13.034 -0.634 13.891 1 95.08 81 TYR B O 1
ATOM 2921 N N . ALA B 1 82 ? 11.032 -0.377 12.98 1 92.83 82 ALA B N 1
ATOM 2922 C CA . ALA B 1 82 ? 11.271 -1.444 12.012 1 92.83 82 ALA B CA 1
ATOM 2923 C C . ALA B 1 82 ? 12.242 -0.991 10.925 1 92.83 82 ALA B C 1
ATOM 2925 O O . ALA B 1 82 ? 13.09 -1.768 10.479 1 92.83 82 ALA B O 1
ATOM 2926 N N . CYS B 1 83 ? 12.176 0.237 10.486 1 92.31 83 CYS B N 1
ATOM 2927 C CA . CYS B 1 83 ? 12.887 0.655 9.284 1 92.31 83 CYS B CA 1
ATOM 2928 C C . CYS B 1 83 ? 14.144 1.441 9.638 1 92.31 83 CYS B C 1
ATOM 2930 O O . CYS B 1 83 ? 15.141 1.385 8.916 1 92.31 83 CYS B O 1
ATOM 2932 N N . VAL B 1 84 ? 14.056 2.227 10.718 1 92.51 84 VAL B N 1
ATOM 2933 C CA . VAL B 1 84 ? 15.188 3.071 11.085 1 92.51 84 VAL B CA 1
ATOM 2934 C C . VAL B 1 84 ? 16.139 2.295 11.992 1 92.51 84 VAL B C 1
ATOM 2936 O O . VAL B 1 84 ? 17.352 2.288 11.769 1 92.51 84 VAL B O 1
ATOM 2939 N N . SER B 1 85 ? 15.6 1.661 12.907 1 92.03 85 SER B N 1
ATOM 2940 C CA . SER B 1 85 ? 16.432 0.946 13.869 1 92.03 85 SER B CA 1
ATOM 2941 C C . SER B 1 85 ? 16.83 -0.428 13.34 1 92.03 85 SER B C 1
ATOM 2943 O O . SER B 1 85 ? 17.974 -0.856 13.507 1 92.03 85 SER B O 1
ATOM 2945 N N . HIS B 1 86 ? 15.916 -1.121 12.685 1 89.56 86 HIS B N 1
ATOM 2946 C CA . HIS B 1 86 ? 16.198 -2.496 12.286 1 89.56 86 HIS B CA 1
ATOM 2947 C C . HIS B 1 86 ? 16.407 -2.6 10.779 1 89.56 86 HIS B C 1
ATOM 2949 O O . HIS B 1 86 ? 16.485 -3.703 10.233 1 89.56 86 HIS B O 1
ATOM 2955 N N . ARG B 1 87 ? 16.379 -1.531 10.062 1 89.75 87 ARG B N 1
ATOM 2956 C CA . ARG B 1 87 ? 16.78 -1.395 8.666 1 89.75 87 ARG B CA 1
ATOM 2957 C C . ARG B 1 87 ? 15.886 -2.229 7.755 1 89.75 87 ARG B C 1
ATOM 2959 O O . ARG B 1 87 ? 16.363 -2.838 6.795 1 89.75 87 ARG B O 1
ATOM 2966 N N . GLY B 1 88 ? 14.616 -2.371 8.216 1 88.3 88 GLY B N 1
ATOM 2967 C CA . GLY B 1 88 ? 13.647 -3.033 7.357 1 88.3 88 GLY B CA 1
ATOM 2968 C C . GLY B 1 88 ? 13.286 -2.221 6.128 1 88.3 88 GLY B C 1
ATOM 2969 O O . GLY B 1 88 ? 13.603 -1.033 6.047 1 88.3 88 GLY B O 1
ATOM 2970 N N . ASP B 1 89 ? 12.727 -2.889 5.178 1 90.41 89 ASP B N 1
ATOM 2971 C CA . ASP B 1 89 ? 12.291 -2.21 3.961 1 90.41 89 ASP B CA 1
ATOM 2972 C C . ASP B 1 89 ? 11.133 -1.257 4.249 1 90.41 89 ASP B C 1
ATOM 2974 O O . ASP B 1 89 ? 10.076 -1.681 4.721 1 90.41 89 ASP B O 1
ATOM 2978 N N . GLN B 1 90 ? 11.323 -0.064 4.006 1 92.68 90 GLN B N 1
ATOM 2979 C CA . GLN B 1 90 ? 10.387 0.992 4.376 1 92.68 90 GLN B CA 1
ATOM 2980 C C . GLN B 1 90 ? 9.115 0.919 3.535 1 92.68 90 GLN B C 1
ATOM 2982 O O . GLN B 1 90 ? 8.024 1.218 4.024 1 92.68 90 GLN B O 1
ATOM 2987 N N . VAL B 1 91 ? 9.194 0.539 2.307 1 90.28 91 VAL B N 1
ATOM 2988 C CA . VAL B 1 91 ? 8.058 0.439 1.398 1 90.28 91 VAL B CA 1
ATOM 2989 C C . VAL B 1 91 ? 7.133 -0.689 1.848 1 90.28 91 VAL B C 1
ATOM 2991 O O . VAL B 1 91 ? 5.918 -0.502 1.951 1 90.28 91 VAL B O 1
ATOM 2994 N N . VAL B 1 92 ? 7.716 -1.794 2.118 1 89.46 92 VAL B N 1
ATOM 2995 C CA . VAL B 1 92 ? 6.959 -2.976 2.517 1 89.46 92 VAL B CA 1
ATOM 2996 C C . VAL B 1 92 ? 6.242 -2.709 3.838 1 89.46 92 VAL B C 1
ATOM 2998 O O . VAL B 1 92 ? 5.072 -3.064 4 1 89.46 92 VAL B O 1
ATOM 3001 N N . LEU B 1 93 ? 6.976 -2.147 4.748 1 93.09 93 LEU B N 1
ATOM 3002 C CA . LEU B 1 93 ? 6.362 -1.876 6.043 1 93.09 93 LEU B CA 1
ATOM 3003 C C . LEU B 1 93 ? 5.198 -0.902 5.9 1 93.09 93 LEU B C 1
ATOM 3005 O O . LEU B 1 93 ? 4.154 -1.078 6.532 1 93.09 93 LEU B O 1
ATOM 3009 N N . GLY B 1 94 ? 5.424 0.169 5.181 1 95.04 94 GLY B N 1
ATOM 3010 C CA . GLY B 1 94 ? 4.344 1.117 4.958 1 95.04 94 GLY B CA 1
ATOM 3011 C C . GLY B 1 94 ? 3.088 0.471 4.403 1 95.04 94 GLY B C 1
ATOM 3012 O O . GLY B 1 94 ? 1.984 0.738 4.882 1 95.04 94 GLY B O 1
ATOM 3013 N N . MET B 1 95 ? 3.266 -0.373 3.411 1 93.05 95 MET B N 1
ATOM 3014 C CA . MET B 1 95 ? 2.128 -1.053 2.799 1 93.05 95 MET B CA 1
ATOM 3015 C C . MET B 1 95 ? 1.49 -2.034 3.776 1 93.05 95 MET B C 1
ATOM 3017 O O . MET B 1 95 ? 0.267 -2.188 3.799 1 93.05 95 MET B O 1
ATOM 3021 N N . ALA B 1 96 ? 2.334 -2.707 4.521 1 93.2 96 ALA B N 1
ATOM 3022 C CA . ALA B 1 96 ? 1.822 -3.645 5.517 1 93.2 96 ALA B CA 1
ATOM 3023 C C . ALA B 1 96 ? 0.962 -2.93 6.554 1 93.2 96 ALA B C 1
ATOM 3025 O O . ALA B 1 96 ? -0.086 -3.439 6.96 1 93.2 96 ALA B O 1
ATOM 3026 N N . ILE B 1 97 ? 1.455 -1.793 6.984 1 96.13 97 ILE B N 1
ATOM 3027 C CA . ILE B 1 97 ? 0.686 -1.001 7.938 1 96.13 97 ILE B CA 1
ATOM 3028 C C . ILE B 1 97 ? -0.665 -0.63 7.331 1 96.13 97 ILE B C 1
ATOM 3030 O O . ILE B 1 97 ? -1.698 -0.717 7.999 1 96.13 97 ILE B O 1
ATOM 3034 N N . THR B 1 98 ? -0.662 -0.235 6.14 1 95.85 98 THR B N 1
ATOM 3035 C CA . THR B 1 98 ? -1.881 0.192 5.462 1 95.85 98 THR B CA 1
ATOM 3036 C C . THR B 1 98 ? -2.869 -0.965 5.345 1 95.85 98 THR B C 1
ATOM 3038 O O . THR B 1 98 ? -4.051 -0.813 5.659 1 95.85 98 THR B O 1
ATOM 3041 N N . MET B 1 99 ? -2.416 -2.137 4.914 1 92.31 99 MET B N 1
ATOM 3042 C CA . MET B 1 99 ? -3.303 -3.283 4.729 1 92.31 99 MET B CA 1
ATOM 3043 C C . MET B 1 99 ? -3.779 -3.824 6.073 1 92.31 99 MET B C 1
ATOM 3045 O O . MET B 1 99 ? -4.91 -4.298 6.191 1 92.31 99 MET B O 1
ATOM 3049 N N . THR B 1 100 ? -2.954 -3.808 7.064 1 93.62 100 THR B N 1
ATOM 3050 C CA . THR B 1 100 ? -3.359 -4.201 8.409 1 93.62 100 THR B CA 1
ATOM 3051 C C . THR B 1 100 ? -4.436 -3.263 8.946 1 93.62 100 THR B C 1
ATOM 3053 O O . THR B 1 100 ? -5.409 -3.711 9.557 1 93.62 100 THR B O 1
ATOM 3056 N N . ALA B 1 101 ? -4.205 -1.984 8.701 1 96.13 101 ALA B N 1
ATOM 3057 C CA . ALA B 1 101 ? -5.184 -0.994 9.144 1 96.13 101 ALA B CA 1
ATOM 3058 C C . ALA B 1 101 ? -6.538 -1.226 8.479 1 96.13 101 ALA B C 1
ATOM 3060 O O . ALA B 1 101 ? -7.581 -1.127 9.129 1 96.13 101 ALA B O 1
ATOM 3061 N N . ALA B 1 102 ? -6.594 -1.482 7.239 1 92.74 102 ALA B N 1
ATOM 3062 C CA . ALA B 1 102 ? -7.827 -1.714 6.491 1 92.74 102 ALA B CA 1
ATOM 3063 C C . ALA B 1 102 ? -8.625 -2.868 7.092 1 92.74 102 ALA B C 1
ATOM 3065 O O . ALA B 1 102 ? -9.852 -2.797 7.191 1 92.74 102 ALA B O 1
ATOM 3066 N N . GLY B 1 103 ? -7.945 -3.957 7.475 1 90.15 103 GLY B N 1
ATOM 3067 C CA . GLY B 1 103 ? -8.616 -5.106 8.061 1 90.15 103 GLY B CA 1
ATOM 3068 C C . GLY B 1 103 ? -8.934 -4.924 9.533 1 90.15 103 GLY B C 1
ATOM 3069 O O . GLY B 1 103 ? -10.038 -5.245 9.979 1 90.15 103 GLY B O 1
ATOM 3070 N N . LEU B 1 104 ? -7.997 -4.399 10.268 1 93.13 104 LEU B N 1
ATOM 3071 C CA . LEU B 1 104 ? -8.118 -4.307 11.719 1 93.13 104 LEU B CA 1
ATOM 3072 C C . LEU B 1 104 ? -9.222 -3.331 12.111 1 93.13 104 LEU B C 1
ATOM 3074 O O . LEU B 1 104 ? -9.947 -3.565 13.081 1 93.13 104 LEU B O 1
ATOM 3078 N N . THR B 1 105 ? -9.346 -2.225 11.411 1 95.77 105 THR B N 1
ATOM 3079 C CA . THR B 1 105 ? -10.374 -1.25 11.758 1 95.77 105 THR B CA 1
ATOM 3080 C C . THR B 1 105 ? -11.767 -1.83 11.536 1 95.77 105 THR B C 1
ATOM 3082 O O . THR B 1 105 ? -12.678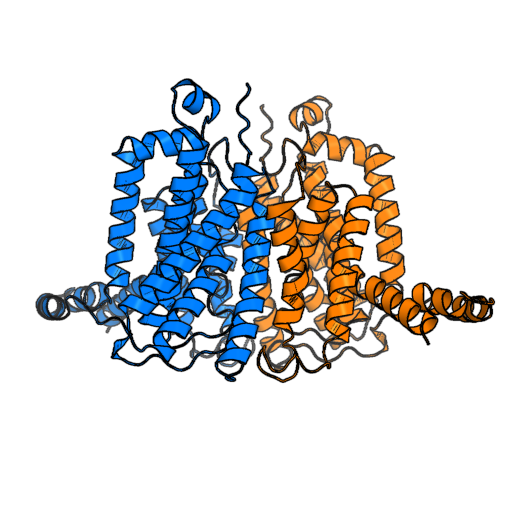 -1.594 12.334 1 95.77 105 THR B O 1
ATOM 3085 N N . VAL B 1 106 ? -11.96 -2.629 10.541 1 92.44 106 VAL B N 1
ATOM 3086 C CA . VAL B 1 106 ? -13.251 -3.251 10.268 1 92.44 106 VAL B CA 1
ATOM 3087 C C . VAL B 1 106 ? -13.567 -4.282 11.349 1 92.44 106 VAL B C 1
ATOM 3089 O O . VAL B 1 106 ? -14.683 -4.321 11.872 1 92.44 106 VAL B O 1
ATOM 3092 N N . VAL B 1 107 ? -12.58 -5.105 11.68 1 89.63 107 VAL B N 1
ATOM 3093 C CA . VAL B 1 107 ? -12.768 -6.164 12.666 1 89.63 107 VAL B CA 1
ATOM 3094 C C . VAL B 1 107 ? -13.115 -5.553 14.022 1 89.63 107 VAL B C 1
ATOM 3096 O O . VAL B 1 107 ? -14.029 -6.02 14.705 1 89.63 107 VAL B O 1
ATOM 3099 N N . LEU B 1 108 ? -12.384 -4.516 14.409 1 93.31 108 LEU B N 1
ATOM 3100 C CA . LEU B 1 108 ? -12.654 -3.862 15.685 1 93.31 108 LEU B CA 1
ATOM 3101 C C . LEU B 1 108 ? -14.005 -3.156 15.659 1 93.31 108 LEU B C 1
ATOM 3103 O O . LEU B 1 108 ? -14.724 -3.146 16.661 1 93.31 108 LEU B O 1
ATOM 3107 N N . GLY B 1 109 ? -14.322 -2.542 14.538 1 94.01 109 GLY B N 1
ATOM 3108 C CA . GLY B 1 109 ? -15.631 -1.925 14.394 1 94.01 109 GLY B CA 1
ATOM 3109 C C . GLY B 1 109 ? -16.775 -2.905 14.57 1 94.01 109 GLY B C 1
ATOM 3110 O O . GLY B 1 109 ? -17.751 -2.61 15.264 1 94.01 109 GLY B O 1
ATOM 3111 N N . ILE B 1 110 ? -16.658 -4.023 13.946 1 91.07 110 ILE B N 1
ATOM 3112 C CA . ILE B 1 110 ? -17.672 -5.064 14.07 1 91.07 110 ILE B CA 1
ATOM 3113 C C . ILE B 1 110 ? -17.73 -5.56 15.513 1 91.07 110 ILE B C 1
ATOM 3115 O O . ILE B 1 110 ? -18.813 -5.686 16.09 1 91.07 110 ILE B O 1
ATOM 3119 N N . ALA B 1 111 ? -16.6 -5.808 16.068 1 89.38 111 ALA B N 1
ATOM 3120 C CA . ALA B 1 111 ? -16.524 -6.378 17.41 1 89.38 111 ALA B CA 1
ATOM 3121 C C . ALA B 1 111 ? -17.071 -5.404 18.451 1 89.38 111 ALA B C 1
ATOM 3123 O O . ALA B 1 111 ? -17.728 -5.816 19.41 1 89.38 111 ALA B O 1
ATOM 3124 N N . TRP B 1 112 ? -16.813 -4.122 18.238 1 93.8 112 TRP B N 1
ATOM 3125 C CA . TRP B 1 112 ? -17.116 -3.158 19.291 1 93.8 112 TRP B CA 1
ATOM 3126 C C . TRP B 1 112 ? -18.487 -2.527 19.072 1 93.8 112 TRP B C 1
ATOM 3128 O O . TRP B 1 112 ? -19.159 -2.139 20.031 1 93.8 112 TRP B O 1
ATOM 3138 N N . PHE B 1 113 ? -18.93 -2.452 17.821 1 94.95 113 PHE B N 1
ATOM 3139 C CA . PHE B 1 113 ? -20.122 -1.644 17.59 1 94.95 113 PHE B CA 1
ATOM 3140 C C . PHE B 1 113 ? -21.172 -2.435 16.819 1 94.95 113 PHE B C 1
ATOM 3142 O O . PHE B 1 113 ? -22.336 -2.035 16.757 1 94.95 113 PHE B O 1
ATOM 3149 N N . GLN B 1 114 ? -20.835 -3.542 16.123 1 90.96 114 GLN B N 1
ATOM 3150 C CA . GLN B 1 114 ? -21.762 -4.419 15.415 1 90.96 114 GLN B CA 1
ATOM 3151 C C . GLN B 1 114 ? -22.558 -3.647 14.366 1 90.96 114 GLN B C 1
ATOM 3153 O O . GLN B 1 114 ? -23.78 -3.786 14.281 1 90.96 114 GLN B O 1
ATOM 3158 N N . LEU B 1 115 ? -21.884 -2.676 13.703 1 92.39 115 LEU B N 1
ATOM 3159 C CA . LEU B 1 115 ? -22.478 -1.865 12.647 1 92.39 115 LEU B CA 1
ATOM 3160 C C . LEU B 1 115 ? -21.723 -2.044 11.334 1 92.39 115 LEU B C 1
ATOM 3162 O O . LEU B 1 115 ? -21.37 -1.061 10.677 1 92.39 115 LEU B O 1
ATOM 3166 N N . GLY B 1 116 ? -21.302 -3.376 11.087 1 87.42 116 GLY B N 1
ATOM 3167 C CA . GLY B 1 116 ? -20.663 -3.67 9.814 1 87.42 116 GLY B CA 1
ATOM 3168 C C . GLY B 1 116 ? -19.301 -3.02 9.666 1 87.42 116 GLY B C 1
ATOM 3169 O O . GLY B 1 116 ? -18.896 -2.658 8.559 1 87.42 116 GLY B O 1
ATOM 3170 N N . GLY B 1 117 ? -18.601 -2.714 10.722 1 91.75 117 GLY B N 1
ATOM 3171 C CA . GLY B 1 117 ? -17.283 -2.099 10.706 1 91.75 117 GLY B CA 1
ATOM 3172 C C . GLY B 1 117 ? -17.325 -0.593 10.879 1 91.75 117 GLY B C 1
ATOM 3173 O O . GLY B 1 117 ? -16.281 0.054 10.994 1 91.75 117 GLY B O 1
ATOM 3174 N N . GLN B 1 118 ? -18.553 -0.046 10.874 1 95.6 118 GLN B N 1
ATOM 3175 C CA . GLN B 1 118 ? -18.742 1.384 11.095 1 95.6 118 GLN B CA 1
ATOM 3176 C C . GLN B 1 118 ? -18.817 1.705 12.585 1 95.6 118 GLN B C 1
ATOM 3178 O O . GLN B 1 118 ? -18.975 0.805 13.412 1 95.6 118 GLN B O 1
ATOM 3183 N N . THR B 1 119 ? -18.602 2.938 12.923 1 97.21 119 THR B N 1
ATOM 3184 C CA . THR B 1 119 ? -18.833 3.412 14.284 1 97.21 119 THR B CA 1
ATOM 3185 C C . THR B 1 119 ? -20.143 4.189 14.371 1 97.21 119 THR B C 1
ATOM 3187 O O . THR B 1 119 ? -20.677 4.632 13.352 1 97.21 119 THR B O 1
ATOM 3190 N N . PRO B 1 120 ? -20.722 4.223 15.583 1 96.93 120 PRO B N 1
ATOM 3191 C CA . PRO B 1 120 ? -21.896 5.087 15.734 1 96.93 120 PRO B CA 1
ATOM 3192 C C . PRO B 1 120 ? -21.612 6.539 15.355 1 96.93 120 PRO B C 1
ATOM 3194 O O . PRO B 1 120 ? -20.465 6.985 15.423 1 96.93 120 PRO B O 1
ATOM 3197 N N . PRO B 1 121 ? -22.657 7.213 14.962 1 96.11 121 PRO B N 1
ATOM 3198 C CA . PRO B 1 121 ? -22.464 8.63 14.644 1 96.11 121 PRO B CA 1
ATOM 3199 C C . PRO B 1 121 ? -21.969 9.441 15.839 1 96.11 121 PRO B C 1
ATOM 3201 O O . PRO B 1 121 ? -22.39 9.196 16.973 1 96.11 121 PRO B O 1
ATOM 3204 N N . LEU B 1 122 ? -21.071 10.325 15.53 1 95.82 122 LEU B N 1
ATOM 3205 C CA . LEU B 1 122 ? -20.556 11.221 16.559 1 95.82 122 LEU B CA 1
ATOM 3206 C C . LEU B 1 122 ? -21.579 12.298 16.905 1 95.82 122 LEU B C 1
ATOM 3208 O O . LEU B 1 122 ? -22.222 12.858 16.014 1 95.82 122 LEU B O 1
ATOM 3212 N N . PRO B 1 123 ? -21.764 12.502 18.206 1 91.92 123 PRO B N 1
ATOM 3213 C CA . PRO B 1 123 ? -22.644 13.606 18.597 1 91.92 123 PRO B CA 1
ATOM 3214 C C . PRO B 1 123 ? -22.073 14.974 18.229 1 91.92 123 PRO B C 1
ATOM 3216 O O . PRO B 1 123 ? -20.875 15.095 17.96 1 91.92 123 PRO B O 1
ATOM 3219 N N . ASP B 1 124 ? -22.862 15.988 18.225 1 87.32 124 ASP B N 1
ATOM 3220 C CA . ASP B 1 124 ? -22.47 17.34 17.84 1 87.32 124 ASP B CA 1
ATOM 3221 C C . ASP B 1 124 ? -21.364 17.872 18.748 1 87.32 124 ASP B C 1
ATOM 3223 O O . ASP B 1 124 ? -20.514 18.651 18.31 1 87.32 124 ASP B O 1
ATOM 3227 N N . ALA B 1 125 ? -21.34 17.394 19.958 1 83.43 125 ALA B N 1
ATOM 3228 C CA . ALA B 1 125 ? -20.367 17.856 20.945 1 83.43 125 ALA B CA 1
ATOM 3229 C C . ALA B 1 125 ? -18.95 17.453 20.549 1 83.43 125 ALA B C 1
ATOM 3231 O O . ALA B 1 125 ? -17.976 18.06 21.001 1 83.43 125 ALA B O 1
ATOM 3232 N N . VAL B 1 126 ? -18.864 16.47 19.739 1 85.46 126 VAL B N 1
ATOM 3233 C CA . VAL B 1 126 ? -17.555 15.954 19.353 1 85.46 126 VAL B CA 1
ATOM 3234 C C . VAL B 1 126 ? -17.18 16.478 17.969 1 85.46 126 VAL B C 1
ATOM 3236 O O . VAL B 1 126 ? -16.041 16.314 17.524 1 85.46 126 VAL B O 1
ATOM 3239 N N . ARG B 1 127 ? -17.989 17.201 17.436 1 83.66 127 ARG B N 1
ATOM 3240 C CA . ARG B 1 127 ? -17.688 17.762 16.122 1 83.66 127 ARG B CA 1
ATOM 3241 C C . ARG B 1 127 ? -17.065 19.148 16.248 1 83.66 127 ARG B C 1
ATOM 3243 O O . ARG B 1 127 ? -17.245 19.825 17.262 1 83.66 127 ARG B O 1
ATOM 3250 N N . LEU B 1 128 ? -16.271 19.488 15.237 1 82.78 128 LEU B N 1
ATOM 3251 C CA . LEU B 1 128 ? -15.596 20.78 15.287 1 82.78 128 LEU B CA 1
ATOM 3252 C C . LEU B 1 128 ? -16.494 21.884 14.738 1 82.78 128 LEU B C 1
ATOM 3254 O O . LEU B 1 128 ? -17.145 21.704 13.706 1 82.78 128 LEU B O 1
ATOM 3258 N N . ASP B 1 129 ? -16.524 22.933 15.453 1 75.34 129 ASP B N 1
ATOM 3259 C CA . ASP B 1 129 ? -17.38 24.057 15.088 1 75.34 129 ASP B CA 1
ATOM 3260 C C . ASP B 1 129 ? -16.704 24.945 14.045 1 75.34 129 ASP B C 1
ATOM 3262 O O . ASP B 1 129 ? -15.493 24.852 13.834 1 75.34 129 ASP B O 1
ATOM 3266 N N . ARG B 1 130 ? -17.528 25.761 13.415 1 79.34 130 ARG B N 1
ATOM 3267 C CA . ARG B 1 130 ? -17.063 26.744 12.442 1 79.34 130 ARG B CA 1
ATOM 3268 C C . ARG B 1 130 ? -16.461 27.96 13.137 1 79.34 130 ARG B C 1
ATOM 3270 O O . ARG B 1 130 ? -16.937 28.376 14.195 1 79.34 130 ARG B O 1
ATOM 3277 N N . TRP B 1 131 ? -15.392 28.334 12.563 1 76.31 131 TRP B N 1
ATOM 3278 C CA . TRP B 1 131 ? -14.701 29.494 13.116 1 76.31 131 TRP B CA 1
ATOM 3279 C C . TRP B 1 131 ? -14.883 30.714 12.22 1 76.31 131 TRP B C 1
ATOM 3281 O O . TRP B 1 131 ? -15.116 30.579 11.016 1 76.31 131 TRP B O 1
ATOM 3291 N N . PHE B 1 132 ? -14.828 32.047 12.845 1 75.59 132 PHE B N 1
ATOM 3292 C CA . PHE B 1 132 ? -14.77 33.354 12.202 1 75.59 132 PHE B CA 1
ATOM 3293 C C . PHE B 1 132 ? -16.035 33.617 11.394 1 75.59 132 PHE B C 1
ATOM 3295 O O . PHE B 1 132 ? -15.98 34.236 10.329 1 75.59 132 PHE B O 1
ATOM 3302 N N . VAL B 1 133 ? -17.108 33.053 11.802 1 75.35 133 VAL B N 1
ATOM 3303 C CA . VAL B 1 133 ? -18.389 33.248 11.131 1 75.35 133 VAL B CA 1
ATOM 3304 C C . VAL B 1 133 ? -18.749 34.732 11.125 1 75.35 133 VAL B C 1
ATOM 3306 O O . VAL B 1 133 ? -19.206 35.262 10.11 1 75.35 133 VAL B O 1
ATOM 3309 N N . GLY B 1 134 ? -18.455 35.327 12.217 1 71.43 134 GLY B N 1
ATOM 3310 C CA . GLY B 1 134 ? -18.764 36.743 12.339 1 71.43 134 GLY B CA 1
ATOM 3311 C C . GLY B 1 134 ? -17.973 37.611 11.379 1 71.43 134 GLY B C 1
ATOM 3312 O O . GLY B 1 134 ? -18.532 38.498 10.73 1 71.43 134 GLY B O 1
ATOM 3313 N N . ALA B 1 135 ? -16.71 37.374 11.294 1 75 135 ALA B N 1
ATOM 3314 C CA . ALA B 1 135 ? -15.865 38.119 10.365 1 75 135 ALA B CA 1
ATOM 3315 C C . ALA B 1 135 ? -16.319 37.91 8.923 1 75 135 ALA B C 1
ATOM 3317 O O . ALA B 1 135 ? -16.223 38.821 8.098 1 75 135 ALA B O 1
ATOM 3318 N N . GLY B 1 136 ? -16.784 36.715 8.663 1 76.44 136 GLY B N 1
ATOM 3319 C CA . GLY B 1 136 ? -17.308 36.416 7.34 1 76.44 136 GLY B CA 1
ATOM 3320 C C . GLY B 1 136 ? -18.507 37.267 6.968 1 76.44 136 GLY B C 1
ATOM 3321 O O . GLY B 1 136 ? -18.629 37.711 5.824 1 76.44 136 GLY B O 1
ATOM 3322 N N . GLU B 1 137 ? -19.345 37.502 7.873 1 75.56 137 GLU B N 1
ATOM 3323 C CA . GLU B 1 137 ? -20.531 38.321 7.639 1 75.56 137 GLU B CA 1
ATOM 3324 C C . GLU B 1 137 ? -20.15 39.758 7.294 1 75.56 137 GLU B C 1
ATOM 3326 O O . GLU B 1 137 ? -20.809 40.4 6.473 1 75.56 137 GLU B O 1
ATOM 3331 N N . VAL B 1 138 ? -19.08 40.218 7.919 1 74.92 138 VAL B N 1
ATOM 3332 C CA . VAL B 1 138 ? -18.617 41.577 7.657 1 74.92 138 VAL B CA 1
ATOM 3333 C C . VAL B 1 138 ? -18.059 41.669 6.239 1 74.92 138 VAL B C 1
ATOM 3335 O O . VAL B 1 138 ? -18.35 42.621 5.511 1 74.92 138 VAL B O 1
ATOM 3338 N N . VAL B 1 139 ? -17.329 40.721 5.895 1 78.51 139 VAL B N 1
ATOM 3339 C CA . VAL B 1 139 ? -16.677 40.716 4.59 1 78.51 139 VAL B CA 1
ATOM 3340 C C . VAL B 1 139 ? -17.717 40.502 3.493 1 78.51 139 VAL B C 1
ATOM 3342 O O . VAL B 1 139 ? -17.569 41.012 2.38 1 78.51 139 VAL B O 1
ATOM 3345 N N . ALA B 1 140 ? -18.723 39.753 3.864 1 77.05 140 ALA B N 1
ATOM 3346 C CA . ALA B 1 140 ? -19.783 39.49 2.894 1 77.05 140 ALA B CA 1
ATOM 3347 C C . ALA B 1 140 ? -20.419 40.79 2.41 1 77.05 140 ALA B C 1
ATOM 3349 O O . ALA B 1 140 ? -21.003 40.836 1.325 1 77.05 140 ALA B O 1
ATOM 3350 N N . GLY B 1 141 ? -20.315 41.749 3.214 1 73.44 141 GLY B N 1
ATOM 3351 C CA . GLY B 1 141 ? -20.92 43.032 2.894 1 73.44 141 GLY B CA 1
ATOM 3352 C C . GLY B 1 141 ? -20.101 43.85 1.914 1 73.44 141 GLY B C 1
ATOM 3353 O O . GLY B 1 141 ? -20.585 44.846 1.373 1 73.44 141 GLY B O 1
ATOM 3354 N N . TRP B 1 142 ? -18.867 43.428 1.742 1 75.32 142 TRP B N 1
ATOM 3355 C CA . TRP B 1 142 ? -18.033 44.146 0.784 1 75.32 142 TRP B CA 1
ATOM 3356 C C . TRP B 1 142 ? -18.571 43.983 -0.634 1 75.32 142 TRP B C 1
ATOM 3358 O O . TRP B 1 142 ? -19.073 42.916 -0.996 1 75.32 142 TRP B O 1
ATOM 3368 N N . PRO B 1 143 ? -18.59 45.075 -1.423 1 73.07 143 PRO B N 1
ATOM 3369 C CA . PRO B 1 143 ? -19.142 45.018 -2.779 1 73.07 143 PRO B CA 1
ATOM 3370 C C . PRO B 1 143 ? -18.333 44.114 -3.707 1 73.07 143 PRO B C 1
ATOM 3372 O O . PRO B 1 143 ? -17.108 44.037 -3.586 1 73.07 143 PRO B O 1
ATOM 3375 N N . LEU B 1 144 ? -18.926 43.326 -4.698 1 68 144 LEU B N 1
ATOM 3376 C CA . LEU B 1 144 ? -18.43 42.578 -5.848 1 68 144 LEU B CA 1
ATOM 3377 C C . LEU B 1 144 ? -17.886 41.219 -5.419 1 68 144 LEU B C 1
ATOM 3379 O O . LEU B 1 144 ? -18.366 40.181 -5.877 1 68 144 LEU B O 1
ATOM 3383 N N . VAL B 1 145 ? -16.869 41.278 -4.498 1 74 145 VAL B N 1
ATOM 3384 C CA . VAL B 1 145 ? -16.177 40.017 -4.254 1 74 145 VAL B CA 1
ATOM 3385 C C . VAL B 1 145 ? -16.379 39.59 -2.802 1 74 145 VAL B C 1
ATOM 3387 O O . VAL B 1 145 ? -15.894 38.535 -2.385 1 74 145 VAL B O 1
ATOM 3390 N N . GLY B 1 146 ? -17.131 40.361 -2.067 1 74.56 146 GLY B N 1
ATOM 3391 C CA . GLY B 1 146 ? -17.259 40.123 -0.638 1 74.56 146 GLY B CA 1
ATOM 3392 C C . GLY B 1 146 ? -17.927 38.801 -0.31 1 74.56 146 GLY B C 1
ATOM 3393 O O . GLY B 1 146 ? -17.476 38.076 0.579 1 74.56 146 GLY B O 1
ATOM 3394 N N . ARG B 1 147 ? -19.007 38.569 -1.01 1 76.9 147 ARG B N 1
ATOM 3395 C CA . ARG B 1 147 ? -19.739 37.337 -0.736 1 76.9 147 ARG B CA 1
ATOM 3396 C C . ARG B 1 147 ? -18.893 36.112 -1.069 1 76.9 147 ARG B C 1
ATOM 3398 O O . ARG B 1 147 ? -18.864 35.145 -0.306 1 76.9 147 ARG B O 1
ATOM 3405 N N . ALA B 1 148 ? -18.206 36.194 -2.115 1 81.36 148 ALA B N 1
ATOM 3406 C CA . ALA B 1 148 ? -17.352 35.085 -2.532 1 81.36 148 ALA B CA 1
ATOM 3407 C C . ALA B 1 148 ? -16.218 34.861 -1.535 1 81.36 148 ALA B C 1
ATOM 3409 O O . ALA B 1 148 ? -15.908 33.721 -1.184 1 81.36 148 ALA B O 1
ATOM 3410 N N . LEU B 1 149 ? -15.679 35.933 -1.111 1 81.63 149 LEU B N 1
ATOM 3411 C CA . LEU B 1 149 ? -14.569 35.86 -0.167 1 81.63 149 LEU B CA 1
ATOM 3412 C C . LEU B 1 149 ? -15.041 35.34 1.187 1 81.63 149 LEU B C 1
ATOM 3414 O O . LEU B 1 149 ? -14.333 34.572 1.842 1 81.63 149 LEU B O 1
ATOM 3418 N N . SER B 1 150 ? -16.186 35.809 1.53 1 81.19 150 SER B N 1
ATOM 3419 C CA . SER B 1 150 ? -16.755 35.366 2.798 1 81.19 150 SER B CA 1
ATOM 3420 C C . SER B 1 150 ? -16.983 33.858 2.805 1 81.19 150 SER B C 1
ATOM 3422 O O . SER B 1 150 ? -16.588 33.169 3.747 1 81.19 150 SER B O 1
ATOM 3424 N N . ILE B 1 151 ? -17.507 33.403 1.792 1 79.55 151 ILE B N 1
ATOM 3425 C CA . ILE B 1 151 ? -17.832 31.985 1.688 1 79.55 151 ILE B CA 1
ATOM 3426 C C . ILE B 1 151 ? -16.549 31.17 1.545 1 79.55 151 ILE B C 1
ATOM 3428 O O . ILE B 1 151 ? -16.423 30.09 2.127 1 79.55 151 ILE B O 1
ATOM 3432 N N . ALA B 1 152 ? -15.641 31.699 0.857 1 83.02 152 ALA B N 1
ATOM 3433 C CA . ALA B 1 152 ? -14.418 30.986 0.498 1 83.02 152 ALA B CA 1
ATOM 3434 C C . ALA B 1 152 ? -13.503 30.823 1.708 1 83.02 152 ALA B C 1
ATOM 3436 O O . ALA B 1 152 ? -12.866 29.78 1.876 1 83.02 152 ALA B O 1
ATOM 3437 N N . PHE B 1 153 ? -13.489 31.793 2.593 1 85.48 153 PHE B N 1
ATOM 3438 C CA . PHE B 1 153 ? -12.388 31.786 3.549 1 85.48 153 PHE B CA 1
ATOM 3439 C C . PHE B 1 153 ? -12.912 31.815 4.979 1 85.48 153 PHE B C 1
ATOM 3441 O O . PHE B 1 153 ? -12.164 31.558 5.925 1 85.48 153 PHE B O 1
ATOM 3448 N N . PHE B 1 154 ? -14.184 32.12 5.099 1 81.88 154 PHE B N 1
ATOM 3449 C CA . PHE B 1 154 ? -14.705 32.26 6.453 1 81.88 154 PHE B CA 1
ATOM 3450 C C . PHE B 1 154 ? -15.768 31.205 6.737 1 81.88 154 PHE B C 1
ATOM 3452 O O . PHE B 1 154 ? -16.361 30.649 5.811 1 81.88 154 PHE B O 1
ATOM 3459 N N . GLY B 1 155 ? -15.901 30.791 8.018 1 82.74 155 GLY B N 1
ATOM 3460 C CA . GLY B 1 155 ? -16.905 29.817 8.414 1 82.74 155 GLY B CA 1
ATOM 3461 C C . GLY B 1 155 ? -16.424 28.383 8.3 1 82.74 155 GLY B C 1
ATOM 3462 O O . GLY B 1 155 ? -17.232 27.454 8.237 1 82.74 155 GLY B O 1
ATOM 3463 N N . HIS B 1 156 ? -15.088 28.284 8.167 1 87.68 156 HIS B N 1
ATOM 3464 C CA . HIS B 1 156 ? -14.524 26.94 8.13 1 87.68 156 HIS B CA 1
ATOM 3465 C C . HIS B 1 156 ? -14.264 26.413 9.538 1 87.68 156 HIS B C 1
ATOM 3467 O O . HIS B 1 156 ? -14.271 27.18 10.503 1 87.68 156 HIS B O 1
ATOM 3473 N N . THR B 1 157 ? -14.114 25.185 9.614 1 88.21 157 THR B N 1
ATOM 3474 C CA . THR B 1 157 ? -13.777 24.566 10.891 1 88.21 157 THR B CA 1
ATOM 3475 C C . THR B 1 157 ? -12.331 24.867 11.274 1 88.21 157 THR B C 1
ATOM 3477 O O . THR B 1 157 ? -11.538 25.297 10.435 1 88.21 157 THR B O 1
ATOM 3480 N N . ALA B 1 158 ? -11.957 24.668 12.521 1 89.47 158 ALA B N 1
ATOM 3481 C CA . ALA B 1 158 ? -10.626 24.922 13.067 1 89.47 158 ALA B CA 1
ATOM 3482 C C . ALA B 1 158 ? -9.562 24.135 12.306 1 89.47 158 ALA B C 1
ATOM 3484 O O . ALA B 1 158 ? -8.434 24.606 12.139 1 89.47 158 ALA B O 1
ATOM 3485 N N . LEU B 1 159 ? -9.931 22.987 11.77 1 91.58 159 LEU B N 1
ATOM 3486 C CA . LEU B 1 159 ? -8.942 22.117 11.14 1 91.58 159 LEU B CA 1
ATOM 3487 C C . LEU B 1 159 ? -8.528 22.663 9.778 1 91.58 159 LEU B C 1
ATOM 3489 O O . LEU B 1 159 ? -7.4 22.442 9.333 1 91.58 159 LEU B O 1
ATOM 3493 N N . VAL B 1 160 ? -9.434 23.369 9.138 1 92.84 160 VAL B N 1
ATOM 3494 C CA . VAL B 1 160 ? -9.069 23.995 7.872 1 92.84 160 VAL B CA 1
ATOM 3495 C C . VAL B 1 160 ? -7.985 25.045 8.107 1 92.84 160 VAL B C 1
ATOM 3497 O O . VAL B 1 160 ? -6.958 25.049 7.424 1 92.84 160 VAL B O 1
ATOM 3500 N N . TYR B 1 161 ? -8.156 25.912 9.101 1 93.59 161 TYR B N 1
ATOM 3501 C CA . TYR B 1 161 ? -7.185 26.952 9.425 1 93.59 161 TYR B CA 1
ATOM 3502 C C . TYR B 1 161 ? -5.892 26.345 9.955 1 93.59 161 TYR B C 1
ATOM 3504 O O . TYR B 1 161 ? -4.799 26.814 9.629 1 93.59 161 TYR B O 1
ATOM 3512 N N . LEU B 1 162 ? -6.065 25.304 10.739 1 95.23 162 LEU B N 1
ATOM 3513 C CA . LEU B 1 162 ? -4.893 24.636 11.297 1 95.23 162 LEU B CA 1
ATOM 3514 C C . LEU B 1 162 ? -4.037 24.027 10.191 1 95.23 162 LEU B C 1
ATOM 3516 O O . LEU B 1 162 ? -2.808 24.017 10.286 1 95.23 162 LEU B O 1
ATOM 3520 N N . SER B 1 163 ? -4.715 23.42 9.21 1 96.89 163 SER B N 1
ATOM 3521 C CA . SER B 1 163 ? -3.963 22.825 8.11 1 96.89 163 SER B CA 1
ATOM 3522 C C . SER B 1 163 ? -3.145 23.877 7.368 1 96.89 163 SER B C 1
ATOM 3524 O O . SER B 1 163 ? -2.008 23.617 6.967 1 96.89 163 SER B O 1
ATOM 3526 N N . LEU B 1 164 ? -3.684 25.121 7.172 1 96.76 164 LEU B N 1
ATOM 3527 C CA . LEU B 1 164 ? -2.964 26.199 6.502 1 96.76 164 LEU B CA 1
ATOM 3528 C C . LEU B 1 164 ? -1.835 26.726 7.381 1 96.76 164 LEU B C 1
ATOM 3530 O O . LEU B 1 164 ? -0.737 26.999 6.891 1 96.76 164 LEU B O 1
ATOM 3534 N N . VAL B 1 165 ? -2.066 26.837 8.657 1 97.68 165 VAL B N 1
ATOM 3535 C CA . VAL B 1 165 ? -1.045 27.268 9.607 1 97.68 165 VAL B CA 1
ATOM 3536 C C . VAL B 1 165 ? 0.071 26.228 9.673 1 97.68 165 VAL B C 1
ATOM 3538 O O . VAL B 1 165 ? 1.244 26.576 9.827 1 97.68 165 VAL B O 1
ATOM 3541 N N . ALA B 1 166 ? -0.352 24.965 9.556 1 98.6 166 ALA B N 1
ATOM 3542 C CA . ALA B 1 166 ? 0.632 23.886 9.593 1 98.6 166 ALA B CA 1
ATOM 3543 C C . ALA B 1 166 ? 1.607 23.993 8.424 1 98.6 166 ALA B C 1
ATOM 3545 O O . ALA B 1 166 ? 2.788 23.667 8.561 1 98.6 166 ALA B O 1
ATOM 3546 N N . VAL B 1 167 ? 1.078 24.413 7.301 1 98.81 167 VAL B N 1
ATOM 3547 C CA . VAL B 1 167 ? 1.96 24.597 6.152 1 98.81 167 VAL B CA 1
ATOM 3548 C C . VAL B 1 167 ? 3.033 25.632 6.485 1 98.81 167 VAL B C 1
ATOM 3550 O O . VAL B 1 167 ? 4.222 25.398 6.255 1 98.81 167 VAL B O 1
ATOM 3553 N N . ALA B 1 168 ? 2.615 26.79 7.01 1 98.55 168 ALA B N 1
ATOM 3554 C CA . ALA B 1 168 ? 3.547 27.844 7.4 1 98.55 168 ALA B CA 1
ATOM 3555 C C . ALA B 1 168 ? 4.487 27.365 8.502 1 98.55 168 ALA B C 1
ATOM 3557 O O . ALA B 1 168 ? 5.682 27.669 8.483 1 98.55 168 ALA B O 1
ATOM 3558 N N . ALA B 1 169 ? 3.973 26.646 9.419 1 98.69 169 ALA B N 1
ATOM 3559 C CA . ALA B 1 169 ? 4.761 26.161 10.549 1 98.69 169 ALA B CA 1
ATOM 3560 C C . ALA B 1 169 ? 5.82 25.163 10.092 1 98.69 169 ALA B C 1
ATOM 3562 O O . ALA B 1 169 ? 6.969 25.22 10.536 1 98.69 169 ALA B O 1
ATOM 3563 N N . VAL B 1 170 ? 5.446 24.214 9.272 1 98.82 170 VAL B N 1
ATOM 3564 C CA . VAL B 1 170 ? 6.396 23.217 8.789 1 98.82 170 VAL B CA 1
ATOM 3565 C C . VAL B 1 170 ? 7.441 23.886 7.9 1 98.82 170 VAL B C 1
ATOM 3567 O O . VAL B 1 170 ? 8.62 23.525 7.937 1 98.82 170 VAL B O 1
ATOM 3570 N N . TRP B 1 171 ? 6.944 24.871 7.058 1 98.65 171 TRP B N 1
ATOM 3571 C CA . TRP B 1 171 ? 7.895 25.633 6.255 1 98.65 171 TRP B CA 1
ATOM 3572 C C . TRP B 1 171 ? 8.918 26.335 7.142 1 98.65 171 TRP B C 1
ATOM 3574 O O . TRP B 1 171 ? 10.121 26.275 6.879 1 98.65 171 TRP B O 1
ATOM 3584 N N . TRP B 1 172 ? 8.452 27.018 8.158 1 98.59 172 TRP B N 1
ATOM 3585 C CA . TRP B 1 172 ? 9.331 27.71 9.095 1 98.59 172 TRP B CA 1
ATOM 3586 C C . TRP B 1 172 ? 10.255 26.725 9.804 1 98.59 172 TRP B C 1
ATOM 3588 O O . TRP B 1 172 ? 11.452 26.982 9.947 1 98.59 172 TRP B O 1
ATOM 3598 N N . LEU B 1 173 ? 9.741 25.604 10.237 1 98.58 173 LEU B N 1
ATOM 3599 C CA . LEU B 1 173 ? 10.508 24.582 10.94 1 98.58 173 LEU B CA 1
ATOM 3600 C C . LEU B 1 173 ? 11.642 24.056 10.067 1 98.58 173 LEU B C 1
ATOM 3602 O O . LEU B 1 173 ? 12.778 23.927 10.528 1 98.58 173 LEU B O 1
ATOM 3606 N N . LEU B 1 174 ? 11.403 23.793 8.816 1 98.29 174 LEU B N 1
ATOM 3607 C CA . LEU B 1 174 ? 12.351 23.141 7.919 1 98.29 174 LEU B CA 1
ATOM 3608 C C . LEU B 1 174 ? 13.407 24.129 7.434 1 98.29 174 LEU B C 1
ATOM 3610 O O . LEU B 1 174 ? 14.555 23.748 7.194 1 98.29 174 LEU B O 1
ATOM 3614 N N . TYR B 1 175 ? 13 25.474 7.328 1 98.1 175 TYR B N 1
ATOM 3615 C CA . TYR B 1 175 ? 13.9 26.346 6.581 1 98.1 175 TYR B CA 1
ATOM 3616 C C . TYR B 1 175 ? 14.408 27.484 7.457 1 98.1 175 TYR B C 1
ATOM 3618 O O . TYR B 1 175 ? 15.305 28.231 7.058 1 98.1 175 TYR B O 1
ATOM 3626 N N . ARG B 1 176 ? 13.885 27.547 8.665 1 98.16 176 ARG B N 1
ATOM 3627 C CA . ARG B 1 176 ? 14.288 28.686 9.484 1 98.16 176 ARG B CA 1
ATOM 3628 C C . ARG B 1 176 ? 14.803 28.227 10.844 1 98.16 176 ARG B C 1
ATOM 3630 O O . ARG B 1 176 ? 15.143 29.052 11.695 1 98.16 176 ARG B O 1
ATOM 3637 N N . THR B 1 177 ? 14.9 26.944 11.108 1 98.32 177 THR B N 1
ATOM 3638 C CA . THR B 1 177 ? 15.372 26.464 12.402 1 98.32 177 THR B CA 1
ATOM 3639 C C . THR B 1 177 ? 16.567 25.531 12.23 1 98.32 177 THR B C 1
ATOM 3641 O O . THR B 1 177 ? 16.801 25.008 11.138 1 98.32 177 THR B O 1
ATOM 3644 N N . ARG B 1 178 ? 17.308 25.326 13.367 1 97.5 178 ARG B N 1
ATOM 3645 C CA . ARG B 1 178 ? 18.437 24.402 13.381 1 97.5 178 ARG B CA 1
ATOM 3646 C C . ARG B 1 178 ? 17.968 22.96 13.217 1 97.5 178 ARG B C 1
ATOM 3648 O O . ARG B 1 178 ? 18.637 22.154 12.567 1 97.5 178 ARG B O 1
ATOM 3655 N N . PHE B 1 179 ? 16.831 22.713 13.782 1 97.82 179 PHE B N 1
ATOM 3656 C CA . PHE B 1 179 ? 16.247 21.381 13.675 1 97.82 179 PHE B CA 1
ATOM 3657 C C . PHE B 1 179 ? 15.98 21.023 12.219 1 97.82 179 PHE B C 1
ATOM 3659 O O . PHE B 1 179 ? 16.322 19.926 11.771 1 97.82 179 PHE B O 1
ATOM 3666 N N . GLY B 1 180 ? 15.389 21.984 11.502 1 98.19 180 GLY B N 1
ATOM 3667 C CA . GLY B 1 180 ? 15.081 21.765 10.097 1 98.19 180 GLY B CA 1
ATOM 3668 C C . GLY B 1 180 ? 16.318 21.579 9.238 1 98.19 180 GLY B C 1
ATOM 3669 O O . GLY B 1 180 ? 16.327 20.749 8.326 1 98.19 180 GLY B O 1
ATOM 3670 N N . LEU B 1 181 ? 17.362 22.318 9.499 1 97.94 181 LEU B N 1
ATOM 3671 C CA . LEU B 1 181 ? 18.614 22.187 8.761 1 97.94 181 LEU B CA 1
ATOM 3672 C C . LEU B 1 181 ? 19.222 20.804 8.963 1 97.94 181 LEU B C 1
ATOM 3674 O O . LEU B 1 181 ? 19.647 20.161 8 1 97.94 181 LEU B O 1
ATOM 3678 N N . ARG B 1 182 ? 19.218 20.403 10.202 1 98.13 182 ARG B N 1
ATOM 3679 C CA . ARG B 1 182 ? 19.779 19.094 10.518 1 98.13 182 ARG B CA 1
ATOM 3680 C C . ARG B 1 182 ? 18.947 17.976 9.898 1 98.13 182 ARG B C 1
ATOM 3682 O O . ARG B 1 182 ? 19.492 16.977 9.427 1 98.13 182 ARG B O 1
ATOM 3689 N N . LEU B 1 183 ? 17.677 18.182 9.908 1 98.09 183 LEU B N 1
ATOM 3690 C CA . LEU B 1 183 ? 16.765 17.186 9.354 1 98.09 183 LEU B CA 1
ATOM 3691 C C . LEU B 1 183 ? 16.982 17.027 7.852 1 98.09 183 LEU B C 1
ATOM 3693 O O . LEU B 1 183 ? 17.101 15.906 7.354 1 98.09 183 LEU B O 1
ATOM 3697 N N . ARG B 1 184 ? 17.017 18.097 7.134 1 97.86 184 ARG B N 1
ATOM 3698 C CA . ARG B 1 184 ? 17.234 18.063 5.691 1 97.86 184 ARG B CA 1
ATOM 3699 C C . ARG B 1 184 ? 18.615 17.508 5.358 1 97.86 184 ARG B C 1
ATOM 3701 O O . ARG B 1 184 ? 18.776 16.778 4.379 1 97.86 184 ARG B O 1
ATOM 3708 N N . ALA B 1 185 ? 19.63 17.826 6.155 1 97.59 185 ALA B N 1
ATOM 3709 C CA . ALA B 1 185 ? 20.978 17.3 5.957 1 97.59 185 ALA B CA 1
ATOM 3710 C C . ALA B 1 185 ? 21.007 15.785 6.133 1 97.59 185 ALA B C 1
ATOM 3712 O O . ALA B 1 185 ? 21.726 15.084 5.417 1 97.59 185 ALA B O 1
ATOM 3713 N N . ALA B 1 186 ? 20.186 15.347 7.127 1 96.72 186 ALA B N 1
ATOM 3714 C CA . ALA B 1 186 ? 20.123 13.911 7.385 1 96.72 186 ALA B CA 1
ATOM 3715 C C . ALA B 1 186 ? 19.55 13.162 6.185 1 96.72 186 ALA B C 1
ATOM 3717 O O . ALA B 1 186 ? 19.901 12.005 5.942 1 96.72 186 ALA B O 1
ATOM 3718 N N . GLY B 1 187 ? 18.611 13.807 5.471 1 96.22 187 GLY B N 1
ATOM 3719 C CA . GLY B 1 187 ? 18.043 13.198 4.279 1 96.22 187 GLY B CA 1
ATOM 3720 C C . GLY B 1 187 ? 18.966 13.264 3.077 1 96.22 187 GLY B C 1
ATOM 3721 O O . GLY B 1 187 ? 18.826 12.481 2.136 1 96.22 187 GLY B O 1
ATOM 3722 N N . GLU B 1 188 ? 20.006 14.197 3.121 1 95.98 188 GLU B N 1
ATOM 3723 C CA . GLU B 1 188 ? 20.924 14.366 1.999 1 95.98 188 GLU B CA 1
ATOM 3724 C C . GLU B 1 188 ? 22.217 13.588 2.222 1 95.98 188 GLU B C 1
ATOM 3726 O O . GLU B 1 188 ? 22.672 12.861 1.336 1 95.98 188 GLU B O 1
ATOM 3731 N N . ASN B 1 189 ? 22.814 13.795 3.397 1 95.76 189 ASN B N 1
ATOM 3732 C CA . ASN B 1 189 ? 24.079 13.158 3.746 1 95.76 189 ASN B CA 1
ATOM 3733 C C . ASN B 1 189 ? 24.137 12.804 5.23 1 95.76 189 ASN B C 1
ATOM 3735 O O . ASN B 1 189 ? 24.779 13.504 6.015 1 95.76 189 ASN B O 1
ATOM 3739 N N . PRO B 1 190 ? 23.585 11.69 5.515 1 95.9 190 PRO B N 1
ATOM 3740 C CA . PRO B 1 190 ? 23.545 11.308 6.928 1 95.9 190 PRO B CA 1
ATOM 3741 C C . PRO B 1 190 ? 24.937 11.146 7.535 1 95.9 190 PRO B C 1
ATOM 3743 O O . PRO B 1 190 ? 25.128 11.402 8.727 1 95.9 190 PRO B O 1
ATOM 3746 N N . ALA B 1 191 ? 25.88 10.727 6.777 1 94.45 191 ALA B N 1
ATOM 3747 C CA . ALA B 1 191 ? 27.243 10.552 7.272 1 94.45 191 ALA B CA 1
ATOM 3748 C C . ALA B 1 191 ? 27.825 11.878 7.755 1 94.45 191 ALA B C 1
ATOM 3750 O O . ALA B 1 191 ? 28.519 11.924 8.773 1 94.45 191 ALA B O 1
ATOM 3751 N N . MET B 1 192 ? 27.605 12.877 7.015 1 94.96 192 MET B N 1
ATOM 3752 C CA . MET B 1 192 ? 28.098 14.202 7.381 1 94.96 192 MET B CA 1
ATOM 3753 C C . MET B 1 192 ? 27.441 14.691 8.667 1 94.96 192 MET B C 1
ATOM 3755 O O . MET B 1 192 ? 28.088 15.338 9.493 1 94.96 192 MET B O 1
ATOM 3759 N N . VAL B 1 193 ? 26.179 14.397 8.829 1 96.11 193 VAL B N 1
ATOM 3760 C CA . VAL B 1 193 ? 25.441 14.792 10.024 1 96.11 193 VAL B CA 1
ATOM 3761 C C . VAL B 1 193 ? 26.003 14.064 11.243 1 96.11 193 VAL B C 1
ATOM 3763 O O . VAL B 1 193 ? 26.207 14.67 12.297 1 96.11 193 VAL B O 1
ATOM 3766 N N . ASP B 1 194 ? 26.236 12.861 11.072 1 94.65 194 ASP B N 1
ATOM 3767 C CA . ASP B 1 194 ? 26.816 12.067 12.15 1 94.65 194 ASP B CA 1
ATOM 3768 C C . ASP B 1 194 ? 28.214 12.564 12.508 1 94.65 194 ASP B C 1
ATOM 3770 O O . ASP B 1 194 ? 28.58 12.611 13.685 1 94.65 194 ASP B O 1
ATOM 3774 N N . ALA B 1 195 ? 28.961 12.887 11.579 1 94.86 195 ALA B N 1
ATOM 3775 C CA . ALA B 1 195 ? 30.313 13.4 11.786 1 94.86 195 ALA B CA 1
ATOM 3776 C C . ALA B 1 195 ? 30.287 14.713 12.564 1 94.86 195 ALA B C 1
ATOM 3778 O O . ALA B 1 195 ? 31.231 15.029 13.292 1 94.86 195 ALA B O 1
ATOM 3779 N N . ALA B 1 196 ? 29.272 15.401 12.43 1 95.98 196 ALA B N 1
ATOM 3780 C CA . ALA B 1 196 ? 29.129 16.678 13.125 1 95.98 196 ALA B CA 1
ATOM 3781 C C . ALA B 1 196 ? 28.614 16.475 14.547 1 95.98 196 ALA B C 1
ATOM 3783 O O . ALA B 1 196 ? 28.366 17.444 15.268 1 95.98 196 ALA B O 1
ATOM 3784 N N . GLY B 1 197 ? 28.316 15.213 14.939 1 95.03 197 GLY B N 1
ATOM 3785 C CA . GLY B 1 197 ? 27.956 14.9 16.313 1 95.03 197 GLY B CA 1
ATOM 3786 C C . GLY B 1 197 ? 26.457 14.862 16.543 1 95.03 197 GLY B C 1
ATOM 3787 O O . GLY B 1 197 ? 25.999 14.85 17.687 1 95.03 197 GLY B O 1
ATOM 3788 N N . VAL B 1 198 ? 25.743 14.956 15.543 1 96.51 198 VAL B N 1
ATOM 3789 C CA . VAL B 1 198 ? 24.289 14.92 15.665 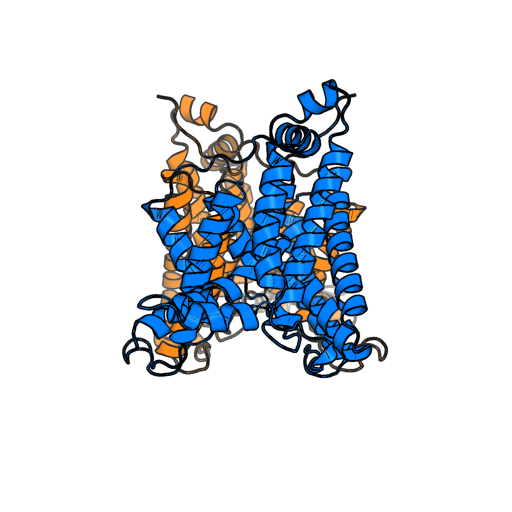1 96.51 198 VAL B CA 1
ATOM 3790 C C . VAL B 1 198 ? 23.777 13.52 15.335 1 96.51 198 VAL B C 1
ATOM 3792 O O . VAL B 1 198 ? 24.223 12.901 14.366 1 96.51 198 VAL B O 1
ATOM 3795 N N . SER B 1 199 ? 22.843 13.027 16.129 1 96.79 199 SER B N 1
ATOM 3796 C CA . SER B 1 199 ? 22.33 11.677 15.923 1 96.79 199 SER B CA 1
ATOM 3797 C C . SER B 1 199 ? 21.314 11.639 14.786 1 96.79 199 SER B C 1
ATOM 3799 O O . SER B 1 199 ? 20.233 12.222 14.893 1 96.79 199 SER B O 1
ATOM 3801 N N . VAL B 1 200 ? 21.653 10.878 13.8 1 97.04 200 VAL B N 1
ATOM 3802 C CA . VAL B 1 200 ? 20.76 10.704 12.659 1 97.04 200 VAL B CA 1
ATOM 3803 C C . VAL B 1 200 ? 19.501 9.959 13.097 1 97.04 200 VAL B C 1
ATOM 3805 O O . VAL B 1 200 ? 18.391 10.309 12.688 1 97.04 200 VAL B O 1
ATOM 3808 N N . LEU B 1 201 ? 19.643 8.989 14.014 1 96.49 201 LEU B N 1
ATOM 3809 C CA . LEU B 1 201 ? 18.527 8.193 14.512 1 96.49 201 LEU B CA 1
ATOM 3810 C C . LEU B 1 201 ? 17.508 9.074 15.228 1 96.49 201 LEU B C 1
ATOM 3812 O O . LEU B 1 201 ? 16.303 8.95 14.998 1 96.49 201 LEU B O 1
ATOM 3816 N N . ARG B 1 202 ? 17.961 9.937 16.018 1 97.33 202 ARG B N 1
ATOM 3817 C CA . ARG B 1 202 ? 17.068 10.803 16.782 1 97.33 202 ARG B CA 1
ATOM 3818 C C . ARG B 1 202 ? 16.31 11.755 15.863 1 97.33 202 ARG B C 1
ATOM 3820 O O . ARG B 1 202 ? 15.132 12.039 16.09 1 97.33 202 ARG B O 1
ATOM 3827 N N . LEU B 1 203 ? 17.017 12.245 14.866 1 98.03 203 LEU B N 1
ATOM 3828 C CA . LEU B 1 203 ? 16.378 13.156 13.922 1 98.03 203 LEU B CA 1
ATOM 3829 C C . LEU B 1 203 ? 15.276 12.446 13.142 1 98.03 203 LEU B C 1
ATOM 3831 O O . LEU B 1 203 ? 14.191 12.998 12.95 1 98.03 203 LEU B O 1
ATOM 3835 N N . ARG B 1 204 ? 15.531 11.232 12.734 1 98.15 204 ARG B N 1
ATOM 3836 C CA . ARG B 1 204 ? 14.551 10.474 11.963 1 98.15 204 ARG B CA 1
ATOM 3837 C C . ARG B 1 204 ? 13.348 10.102 12.822 1 98.15 204 ARG B C 1
ATOM 3839 O O . ARG B 1 204 ? 12.205 10.177 12.365 1 98.15 204 ARG B O 1
ATOM 3846 N N . TYR B 1 205 ? 13.618 9.778 14.073 1 98.31 205 TYR B N 1
ATOM 3847 C CA . TYR B 1 205 ? 12.507 9.467 14.965 1 98.31 205 TYR B CA 1
ATOM 3848 C C . TYR B 1 205 ? 11.69 10.716 15.274 1 98.31 205 TYR B C 1
ATOM 3850 O O . TYR B 1 205 ? 10.466 10.647 15.411 1 98.31 205 TYR B O 1
ATOM 3858 N N . ALA B 1 206 ? 12.346 11.834 15.422 1 98.63 206 ALA B N 1
ATOM 3859 C CA . ALA B 1 206 ? 11.626 13.087 15.636 1 98.63 206 ALA B CA 1
ATOM 3860 C C . ALA B 1 206 ? 10.728 13.413 14.447 1 98.63 206 ALA B C 1
ATOM 3862 O O . ALA B 1 206 ? 9.583 13.837 14.624 1 98.63 206 ALA B O 1
ATOM 3863 N N . ALA B 1 207 ? 11.287 13.238 13.258 1 98.62 207 ALA B N 1
ATOM 3864 C CA . ALA B 1 207 ? 10.503 13.456 12.046 1 98.62 207 ALA B CA 1
ATOM 3865 C C . ALA B 1 207 ? 9.297 12.523 11.997 1 98.62 207 ALA B C 1
ATOM 3867 O O . ALA B 1 207 ? 8.201 12.933 11.606 1 98.62 207 ALA B O 1
ATOM 3868 N N . LEU B 1 208 ? 9.48 11.301 12.471 1 98.61 208 LEU B N 1
ATOM 3869 C CA . LEU B 1 208 ? 8.416 10.304 12.439 1 98.61 208 LEU B CA 1
ATOM 3870 C C . LEU B 1 208 ? 7.343 10.62 13.476 1 98.61 208 LEU B C 1
ATOM 3872 O O . LEU B 1 208 ? 6.16 10.356 13.251 1 98.61 208 LEU B O 1
ATOM 3876 N N . MET B 1 209 ? 7.73 11.178 14.572 1 98.71 209 MET B N 1
ATOM 3877 C CA . MET B 1 209 ? 6.746 11.586 15.57 1 98.71 209 MET B CA 1
ATOM 3878 C C . MET B 1 209 ? 5.862 12.708 15.034 1 98.71 209 MET B C 1
ATOM 3880 O O . MET B 1 209 ? 4.644 12.688 15.221 1 98.71 209 MET B O 1
ATOM 3884 N N . LEU B 1 210 ? 6.495 13.654 14.384 1 98.8 210 LEU B N 1
ATOM 3885 C CA . LEU B 1 210 ? 5.735 14.734 13.764 1 98.8 210 LEU B CA 1
ATOM 3886 C C . LEU B 1 210 ? 4.85 14.202 12.642 1 98.8 210 LEU B C 1
ATOM 3888 O O . LEU B 1 210 ? 3.711 14.647 12.48 1 98.8 210 LEU B O 1
ATOM 3892 N N . ASN B 1 211 ? 5.398 13.241 11.887 1 98.73 211 ASN B N 1
ATOM 3893 C CA . ASN B 1 211 ? 4.652 12.535 10.851 1 98.73 211 ASN B CA 1
ATOM 3894 C C . ASN B 1 211 ? 3.38 11.902 11.409 1 98.73 211 ASN B C 1
ATOM 3896 O O . ASN B 1 211 ? 2.291 12.112 10.873 1 98.73 211 ASN B O 1
ATOM 3900 N N . GLY B 1 212 ? 3.509 11.183 12.495 1 98.78 212 GLY B N 1
ATOM 3901 C CA . GLY B 1 212 ? 2.368 10.538 13.126 1 98.78 212 GLY B CA 1
ATOM 3902 C C . GLY B 1 212 ? 1.322 11.521 13.615 1 98.78 212 GLY B C 1
ATOM 3903 O O . GLY B 1 212 ? 0.121 11.274 13.483 1 98.78 212 GLY B O 1
ATOM 3904 N N . GLY B 1 213 ? 1.792 12.582 14.204 1 98.77 213 GLY B N 1
ATOM 3905 C CA . GLY B 1 213 ? 0.88 13.612 14.675 1 98.77 213 GLY B CA 1
ATOM 3906 C C . GLY B 1 213 ? 0.055 14.232 13.564 1 98.77 213 GLY B C 1
ATOM 3907 O O . GLY B 1 213 ? -1.157 14.41 13.708 1 98.77 213 GLY B O 1
ATOM 3908 N N . LEU B 1 214 ? 0.706 14.59 12.48 1 98.86 214 LEU B N 1
ATOM 3909 C CA . LEU B 1 214 ? 0.016 15.217 11.358 1 98.86 214 LEU B CA 1
ATOM 3910 C C . LEU B 1 214 ? -0.938 14.233 10.689 1 98.86 214 LEU B C 1
ATOM 3912 O O . LEU B 1 214 ? -2.033 14.613 10.266 1 98.86 214 LEU B O 1
ATOM 3916 N N . CYS B 1 215 ? -0.59 12.893 10.618 1 98.76 215 CYS B N 1
ATOM 3917 C CA . CYS B 1 215 ? -1.486 11.876 10.079 1 98.76 215 CYS B CA 1
ATOM 3918 C C . CYS B 1 215 ? -2.728 11.727 10.95 1 98.76 215 CYS B C 1
ATOM 3920 O O . CYS B 1 215 ? -3.823 11.482 10.441 1 98.76 215 CYS B O 1
ATOM 3922 N N . ALA B 1 216 ? -2.471 11.861 12.222 1 98.78 216 ALA B N 1
ATOM 3923 C CA . ALA B 1 216 ? -3.59 11.754 13.154 1 98.78 216 ALA B CA 1
ATOM 3924 C C . ALA B 1 216 ? -4.605 12.87 12.924 1 98.78 216 ALA B C 1
ATOM 3926 O O . ALA B 1 216 ? -5.815 12.629 12.939 1 98.78 216 ALA B O 1
ATOM 3927 N N . LEU B 1 217 ? -4.129 14.061 12.726 1 98.31 217 LEU B N 1
ATOM 3928 C CA . LEU B 1 217 ? -5.013 15.191 12.459 1 98.31 217 LEU B CA 1
ATOM 3929 C C . LEU B 1 217 ? -5.728 15.019 11.124 1 98.31 217 LEU B C 1
ATOM 3931 O O . LEU B 1 217 ? -6.893 15.4 10.984 1 98.31 217 LEU B O 1
ATOM 3935 N N . ALA B 1 218 ? -5.009 14.48 10.145 1 98.59 218 ALA B N 1
ATOM 3936 C CA . ALA B 1 218 ? -5.624 14.188 8.853 1 98.59 218 ALA B CA 1
ATOM 3937 C C . ALA B 1 218 ? -6.77 13.192 9.002 1 98.59 218 ALA B C 1
ATOM 3939 O O . ALA B 1 218 ? -7.858 13.402 8.46 1 98.59 218 ALA B O 1
ATOM 3940 N N . GLY B 1 219 ? -6.555 12.118 9.739 1 98.37 219 GLY B N 1
ATOM 3941 C CA . GLY B 1 219 ? -7.6 11.135 9.978 1 98.37 219 GLY B CA 1
ATOM 3942 C C . GLY B 1 219 ? -8.768 11.687 10.773 1 98.37 219 GLY B C 1
ATOM 3943 O O . GLY B 1 219 ? -9.927 11.416 10.452 1 98.37 219 GLY B O 1
ATOM 3944 N N . ALA B 1 220 ? -8.437 12.458 11.785 1 96.89 220 ALA B N 1
ATOM 3945 C CA . ALA B 1 220 ? -9.473 13.069 12.614 1 96.89 220 ALA B CA 1
ATOM 3946 C C . ALA B 1 220 ? -10.37 13.983 11.786 1 96.89 220 ALA B C 1
ATOM 3948 O O . ALA B 1 220 ? -11.574 14.077 12.038 1 96.89 220 ALA B O 1
ATOM 3949 N N . SER B 1 221 ? -9.799 14.666 10.842 1 96.37 221 SER B N 1
ATOM 3950 C CA . SER B 1 221 ? -10.575 15.585 10.016 1 96.37 221 SER B CA 1
ATOM 3951 C C . SER B 1 221 ? -11.662 14.848 9.241 1 96.37 221 SER B C 1
ATOM 3953 O O . SER B 1 221 ? -12.714 15.417 8.944 1 96.37 221 SER B O 1
ATOM 3955 N N . LEU B 1 222 ? -11.484 13.624 8.964 1 96.18 222 LEU B N 1
ATOM 3956 C CA . LEU B 1 222 ? -12.45 12.857 8.184 1 96.18 222 LEU B CA 1
ATOM 3957 C C . LEU B 1 222 ? -13.701 12.566 9.005 1 96.18 222 LEU B C 1
ATOM 3959 O O . LEU B 1 222 ? -14.814 12.582 8.474 1 96.18 222 LEU B O 1
ATOM 3963 N N . VAL B 1 223 ? -13.507 12.363 10.298 1 96.47 223 VAL B N 1
ATOM 3964 C CA . VAL B 1 223 ? -14.651 11.915 11.085 1 96.47 223 VAL B CA 1
ATOM 3965 C C . VAL B 1 223 ? -15.19 13.074 11.92 1 96.47 223 VAL B C 1
ATOM 3967 O O . VAL B 1 223 ? -16.371 13.094 12.277 1 96.47 223 VAL B O 1
ATOM 3970 N N . LEU B 1 224 ? -14.352 14.042 12.222 1 93.65 224 LEU B N 1
ATOM 3971 C CA . LEU B 1 224 ? -14.783 15.143 13.076 1 93.65 224 LEU B CA 1
ATOM 3972 C C . LEU B 1 224 ? -15.371 16.278 12.244 1 93.65 224 LEU B C 1
ATOM 3974 O O . LEU B 1 224 ? -16.057 17.153 12.778 1 93.65 224 LEU B O 1
ATOM 3978 N N . VAL B 1 225 ? -15.073 16.28 10.939 1 90.61 225 VAL B N 1
ATOM 3979 C CA . VAL B 1 225 ? -15.512 17.397 10.108 1 90.61 225 VAL B CA 1
ATOM 3980 C C . VAL B 1 225 ? -16.331 16.874 8.93 1 90.61 225 VAL B C 1
ATOM 3982 O O . VAL B 1 225 ? -17.486 17.265 8.747 1 90.61 225 VAL B O 1
ATOM 3985 N N . GLN B 1 226 ? -15.849 15.919 8.224 1 88.67 226 GLN B N 1
ATOM 3986 C CA . GLN B 1 226 ? -16.447 15.538 6.949 1 88.67 226 GLN B CA 1
ATOM 3987 C C . GLN B 1 226 ? -17.595 14.554 7.152 1 88.67 226 GLN B C 1
ATOM 3989 O O . GLN B 1 226 ? -18.67 14.718 6.571 1 88.67 226 GLN B O 1
ATOM 3994 N N . ASN B 1 227 ? -17.326 13.486 7.842 1 90.72 227 ASN B N 1
ATOM 3995 C CA . ASN B 1 227 ? -18.328 12.464 8.128 1 90.72 227 ASN B CA 1
ATOM 3996 C C . ASN B 1 227 ? -18.426 12.178 9.624 1 90.72 227 ASN B C 1
ATOM 3998 O O . ASN B 1 227 ? -17.417 11.906 10.276 1 90.72 227 ASN B O 1
ATOM 4002 N N . PRO B 1 228 ? -19.639 12.216 10.208 1 92.79 228 PRO B N 1
ATOM 4003 C CA . PRO B 1 228 ? -19.762 12.071 11.66 1 92.79 228 PRO B CA 1
ATOM 4004 C C . PRO B 1 228 ? -19.64 10.62 12.121 1 92.79 228 PRO B C 1
ATOM 4006 O O . PRO B 1 228 ? -20.313 10.211 13.07 1 92.79 228 PRO B O 1
ATOM 4009 N N . SER B 1 229 ? -19.099 9.739 11.348 1 96.71 229 SER B N 1
ATOM 4010 C CA . SER B 1 229 ? -18.83 8.351 11.71 1 96.71 229 SER B CA 1
ATOM 4011 C C . SER B 1 229 ? -17.704 7.767 10.863 1 96.71 229 SER B C 1
ATOM 4013 O O . SER B 1 229 ? -17.359 8.318 9.815 1 96.71 229 SER B O 1
ATOM 4015 N N . PHE B 1 230 ? -17.116 6.747 11.398 1 97.75 230 PHE B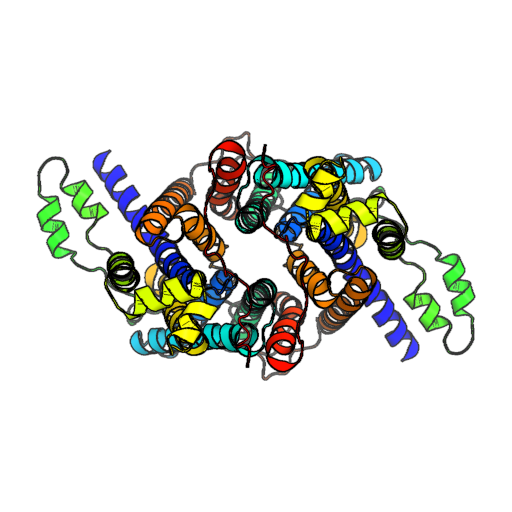 N 1
ATOM 4016 C CA . PHE B 1 230 ? -16.123 6.007 10.629 1 97.75 230 PHE B CA 1
ATOM 4017 C C . PHE B 1 230 ? -16.796 5.018 9.685 1 97.75 230 PHE B C 1
ATOM 4019 O O . PHE B 1 230 ? -17.719 4.303 10.082 1 97.75 230 PHE B O 1
ATOM 4026 N N . ILE B 1 231 ? -16.417 5.013 8.469 1 95.85 231 ILE B N 1
ATOM 4027 C CA . ILE B 1 231 ? -16.801 4.006 7.487 1 95.85 231 ILE B CA 1
ATOM 4028 C C . ILE B 1 231 ? -15.56 3.268 6.991 1 95.85 231 ILE B C 1
ATOM 4030 O O . ILE B 1 231 ? -14.505 3.876 6.794 1 95.85 231 ILE B O 1
ATOM 4034 N N . PRO B 1 232 ? -15.695 1.959 6.809 1 92.59 232 PRO B N 1
ATOM 4035 C CA . PRO B 1 232 ? -14.545 1.19 6.326 1 92.59 232 PRO B CA 1
ATOM 4036 C C . PRO B 1 232 ? -13.926 1.785 5.063 1 92.59 232 PRO B C 1
ATOM 4038 O O . PRO B 1 232 ? -14.644 2.111 4.114 1 92.59 232 PRO B O 1
ATOM 4041 N N . ASN B 1 233 ? -12.586 1.999 5.066 1 90.2 233 ASN B N 1
ATOM 4042 C CA . ASN B 1 233 ? -11.788 2.445 3.929 1 90.2 233 ASN B CA 1
ATOM 4043 C C . ASN B 1 233 ? -12.169 3.857 3.496 1 90.2 233 ASN B C 1
ATOM 4045 O O . ASN B 1 233 ? -12.122 4.181 2.308 1 90.2 233 ASN B O 1
ATOM 4049 N N . MET B 1 234 ? -12.596 4.663 4.426 1 93.9 234 MET B N 1
ATOM 4050 C CA . MET B 1 234 ? -13.097 5.993 4.095 1 93.9 234 MET B CA 1
ATOM 4051 C C . MET B 1 234 ? -11.974 6.884 3.574 1 93.9 234 MET B C 1
ATOM 4053 O O . MET B 1 234 ? -12.233 7.926 2.968 1 93.9 234 MET B O 1
ATOM 4057 N N . THR B 1 235 ? -10.666 6.517 3.817 1 94.6 235 THR B N 1
ATOM 4058 C CA . THR B 1 235 ? -9.568 7.318 3.287 1 94.6 235 THR B CA 1
ATOM 4059 C C . THR B 1 235 ? -9.516 7.224 1.765 1 94.6 235 THR B C 1
ATOM 4061 O O . THR B 1 235 ? -9.063 8.155 1.096 1 94.6 235 THR B O 1
ATOM 4064 N N . ALA B 1 236 ? -9.9 6.126 1.24 1 90.19 236 ALA B N 1
ATOM 4065 C CA . ALA B 1 236 ? -10.147 5.947 -0.189 1 90.19 236 ALA B CA 1
ATOM 4066 C C . ALA B 1 236 ? -8.951 6.412 -1.015 1 90.19 236 ALA B C 1
ATOM 4068 O O . ALA B 1 236 ? -9.116 7.105 -2.022 1 90.19 236 ALA B O 1
ATOM 4069 N N . GLY B 1 237 ? -7.673 6.166 -0.54 1 90.83 237 GLY B N 1
ATOM 4070 C CA . GLY B 1 237 ? -6.485 6.45 -1.33 1 90.83 237 GLY B CA 1
ATOM 4071 C C . GLY B 1 237 ? -5.942 7.849 -1.11 1 90.83 237 GLY B C 1
ATOM 4072 O O . GLY B 1 237 ? -4.918 8.22 -1.687 1 90.83 237 GLY B O 1
ATOM 4073 N N . ARG B 1 238 ? -6.524 8.649 -0.282 1 93.83 238 ARG B N 1
ATOM 4074 C CA . ARG B 1 238 ? -6.093 10.021 -0.035 1 93.83 238 ARG B CA 1
ATOM 4075 C C . ARG B 1 238 ? -4.656 10.06 0.473 1 93.83 238 ARG B C 1
ATOM 4077 O O . ARG B 1 238 ? -3.919 11.009 0.195 1 93.83 238 ARG B O 1
ATOM 4084 N N . GLY B 1 239 ? -4.268 9.069 1.206 1 95.51 239 GLY B N 1
ATOM 4085 C CA . GLY B 1 239 ? -2.88 8.998 1.633 1 95.51 239 GLY B CA 1
ATOM 4086 C C . GLY B 1 239 ? -1.903 8.901 0.477 1 95.51 239 GLY B C 1
ATOM 4087 O O . GLY B 1 239 ? -0.811 9.47 0.53 1 95.51 239 GLY B O 1
ATOM 4088 N N . TYR B 1 240 ? -2.245 8.234 -0.52 1 93.71 240 TYR B N 1
ATOM 4089 C CA . TYR B 1 240 ? -1.409 8.111 -1.709 1 93.71 240 TYR B CA 1
ATOM 4090 C C . TYR B 1 240 ? -1.437 9.395 -2.53 1 93.71 240 TYR B C 1
ATOM 4092 O O . TYR B 1 240 ? -0.434 9.768 -3.144 1 93.71 240 TYR B O 1
ATOM 4100 N N . MET B 1 241 ? -2.597 9.94 -2.541 1 93.71 241 MET B N 1
ATOM 4101 C CA . MET B 1 241 ? -2.696 11.234 -3.211 1 93.71 241 MET B CA 1
ATOM 4102 C C . MET B 1 241 ? -1.795 12.265 -2.541 1 93.71 241 MET B C 1
ATOM 4104 O O . MET B 1 241 ? -1.173 13.086 -3.217 1 93.71 241 MET B O 1
ATOM 4108 N N . ALA B 1 242 ? -1.81 12.199 -1.26 1 96.69 242 ALA B N 1
ATOM 4109 C CA . ALA B 1 242 ? -0.94 13.093 -0.501 1 96.69 242 ALA B CA 1
ATOM 4110 C C . ALA B 1 242 ? 0.528 12.843 -0.835 1 96.69 242 ALA B C 1
ATOM 4112 O O . ALA B 1 242 ? 1.323 13.783 -0.908 1 96.69 242 ALA B O 1
ATOM 4113 N N . LEU B 1 243 ? 0.853 11.621 -0.98 1 94.82 243 LEU B N 1
ATOM 4114 C CA . LEU B 1 243 ? 2.207 11.262 -1.387 1 94.82 243 LEU B CA 1
ATOM 4115 C C . LEU B 1 243 ? 2.542 11.861 -2.749 1 94.82 243 LEU B C 1
ATOM 4117 O O . LEU B 1 243 ? 3.621 12.429 -2.933 1 94.82 243 LEU B O 1
ATOM 4121 N N . ALA B 1 244 ? 1.634 11.746 -3.663 1 93.13 244 ALA B N 1
ATOM 4122 C CA . ALA B 1 244 ? 1.828 12.326 -4.989 1 93.13 244 ALA B CA 1
ATOM 4123 C C . ALA B 1 244 ? 1.982 13.842 -4.907 1 93.13 244 ALA B C 1
ATOM 4125 O O . ALA B 1 244 ? 2.831 14.424 -5.587 1 93.13 244 ALA B O 1
ATOM 4126 N N . ALA B 1 245 ? 1.146 14.429 -4.088 1 94.6 245 ALA B N 1
ATOM 4127 C CA . ALA B 1 245 ? 1.195 15.88 -3.928 1 94.6 245 ALA B CA 1
ATOM 4128 C C . ALA B 1 245 ? 2.548 16.325 -3.379 1 94.6 245 ALA B C 1
ATOM 4130 O O . ALA B 1 245 ? 3.094 17.344 -3.809 1 94.6 245 ALA B O 1
ATOM 4131 N N . MET B 1 246 ? 3.022 15.586 -2.429 1 96.18 246 MET B N 1
ATOM 4132 C CA . MET B 1 246 ? 4.326 15.902 -1.855 1 96.18 246 MET B CA 1
ATOM 4133 C C . MET B 1 246 ? 5.421 15.821 -2.913 1 96.18 246 MET B C 1
ATOM 4135 O O . MET B 1 246 ? 6.276 16.704 -2.998 1 96.18 246 MET B O 1
ATOM 4139 N N . ILE B 1 247 ? 5.367 14.842 -3.697 1 92.81 247 ILE B N 1
ATOM 4140 C CA . ILE B 1 247 ? 6.386 14.623 -4.717 1 92.81 247 ILE B CA 1
ATOM 4141 C C . ILE B 1 247 ? 6.266 15.69 -5.804 1 92.81 247 ILE B C 1
ATOM 4143 O O . ILE B 1 247 ? 7.267 16.279 -6.217 1 92.81 247 ILE B O 1
ATOM 4147 N N . PHE B 1 248 ? 5.061 15.931 -6.221 1 90.84 248 PHE B N 1
ATOM 4148 C CA . PHE B 1 248 ? 4.84 16.988 -7.201 1 90.84 248 PHE B CA 1
ATOM 4149 C C . PHE B 1 248 ? 5.277 18.339 -6.647 1 90.84 248 PHE B C 1
ATOM 4151 O O . PHE B 1 248 ? 5.728 19.207 -7.397 1 90.84 248 PHE B O 1
ATOM 4158 N N . GLY B 1 249 ? 5.085 18.48 -5.381 1 94.06 249 GLY B N 1
ATOM 4159 C CA . GLY B 1 249 ? 5.487 19.706 -4.711 1 94.06 249 GLY B CA 1
ATOM 4160 C C . GLY B 1 249 ? 6.968 19.75 -4.385 1 94.06 249 GLY B C 1
ATOM 4161 O O . GLY B 1 249 ? 7.436 20.681 -3.727 1 94.06 249 GLY B O 1
ATOM 4162 N N . LYS B 1 250 ? 7.727 18.712 -4.775 1 94.08 250 LYS B N 1
ATOM 4163 C CA . LYS B 1 250 ? 9.179 18.629 -4.647 1 94.08 250 LYS B CA 1
ATOM 4164 C C . LYS B 1 250 ? 9.603 18.643 -3.181 1 94.08 250 LYS B C 1
ATOM 4166 O O . LYS B 1 250 ? 10.571 19.314 -2.816 1 94.08 250 LYS B O 1
ATOM 4171 N N . TRP B 1 251 ? 8.851 18.082 -2.353 1 96.39 251 TRP B N 1
ATOM 4172 C CA . TRP B 1 251 ? 9.135 17.917 -0.931 1 96.39 251 TRP B CA 1
ATOM 4173 C C . TRP B 1 251 ? 9.204 19.27 -0.23 1 96.39 251 TRP B C 1
ATOM 4175 O O . TRP B 1 251 ? 9.943 19.434 0.744 1 96.39 251 TRP B O 1
ATOM 4185 N N . HIS B 1 252 ? 8.571 20.253 -0.787 1 97.75 252 HIS B N 1
ATOM 4186 C CA . HIS B 1 252 ? 8.432 21.577 -0.191 1 97.75 252 HIS B CA 1
ATOM 4187 C C . HIS B 1 252 ? 7.013 21.805 0.319 1 97.75 252 HIS B C 1
ATOM 4189 O O . HIS B 1 252 ? 6.042 21.511 -0.382 1 97.75 252 HIS B O 1
ATOM 4195 N N . PRO B 1 253 ? 6.909 22.305 1.5 1 98.41 253 PRO B N 1
ATOM 4196 C CA . PRO B 1 253 ? 5.575 22.459 2.085 1 98.41 253 PRO B CA 1
ATOM 4197 C C . PRO B 1 253 ? 4.647 23.31 1.222 1 98.41 253 PRO B C 1
ATOM 4199 O O . PRO B 1 253 ? 3.471 22.975 1.058 1 98.41 253 PRO B O 1
ATOM 4202 N N . VAL B 1 254 ? 5.139 24.356 0.653 1 98.18 254 VAL B N 1
ATOM 4203 C CA . VAL B 1 254 ? 4.319 25.263 -0.143 1 98.18 254 VAL B CA 1
ATOM 4204 C C . VAL B 1 254 ? 3.967 24.606 -1.476 1 98.18 254 VAL B C 1
ATOM 4206 O O . VAL B 1 254 ? 2.846 24.752 -1.971 1 98.18 254 VAL B O 1
ATOM 4209 N N . GLY B 1 255 ? 4.958 23.944 -2.092 1 97.05 255 GLY B N 1
ATOM 4210 C CA . GLY B 1 255 ? 4.661 23.187 -3.297 1 97.05 255 GLY B CA 1
ATOM 4211 C C . GLY B 1 255 ? 3.635 22.091 -3.075 1 97.05 255 GLY B C 1
ATOM 4212 O O . GLY B 1 255 ? 2.751 21.884 -3.909 1 97.05 255 GLY B O 1
ATOM 4213 N N . ALA B 1 256 ? 3.782 21.435 -1.98 1 97.65 256 ALA B N 1
ATOM 4214 C CA . ALA B 1 256 ? 2.825 20.389 -1.629 1 97.65 256 ALA B CA 1
ATOM 4215 C C . ALA B 1 256 ? 1.421 20.964 -1.466 1 97.65 256 ALA B C 1
ATOM 4217 O O . ALA B 1 256 ? 0.436 20.339 -1.867 1 97.65 256 ALA B O 1
ATOM 4218 N N . LEU B 1 257 ? 1.359 22.153 -0.796 1 98.28 257 LEU B N 1
ATOM 4219 C CA . LEU B 1 257 ? 0.07 22.821 -0.657 1 98.28 257 LEU B CA 1
ATOM 4220 C C . LEU B 1 257 ? -0.574 23.05 -2.02 1 98.28 257 LEU B C 1
ATOM 4222 O O . LEU B 1 257 ? -1.759 22.765 -2.208 1 98.28 257 LEU B O 1
ATOM 4226 N N . GLY B 1 258 ? 0.211 23.609 -2.969 1 97.24 258 GLY B N 1
ATOM 4227 C CA . GLY B 1 258 ? -0.307 23.842 -4.307 1 97.24 258 GLY B CA 1
ATOM 4228 C C . GLY B 1 258 ? -0.855 22.587 -4.961 1 97.24 258 GLY B C 1
ATOM 4229 O O . GLY B 1 258 ? -1.939 22.609 -5.547 1 97.24 258 GLY B O 1
ATOM 4230 N N . ALA B 1 259 ? -0.137 21.513 -4.838 1 95.12 259 ALA B N 1
ATOM 4231 C CA . ALA B 1 259 ? -0.57 20.248 -5.425 1 95.12 259 ALA B CA 1
ATOM 4232 C C . ALA B 1 259 ? -1.812 19.712 -4.718 1 95.12 259 ALA B C 1
ATOM 4234 O O . ALA B 1 259 ? -2.713 19.168 -5.36 1 95.12 259 ALA B O 1
ATOM 4235 N N . CYS B 1 260 ? -1.861 19.803 -3.431 1 97.34 260 CYS B N 1
ATOM 4236 C CA . CYS B 1 260 ? -3.024 19.357 -2.672 1 97.34 260 CYS B CA 1
ATOM 4237 C C . CYS B 1 260 ? -4.27 20.139 -3.073 1 97.34 260 CYS B C 1
ATOM 4239 O O . CYS B 1 260 ? -5.365 19.577 -3.143 1 97.34 260 CYS B O 1
ATOM 4241 N N . LEU B 1 261 ? -4.104 21.466 -3.247 1 96.26 261 LEU B N 1
ATOM 4242 C CA . LEU B 1 261 ? -5.237 22.289 -3.658 1 96.26 261 LEU B CA 1
ATOM 4243 C C . LEU B 1 261 ? -5.72 21.892 -5.049 1 96.26 261 LEU B C 1
ATOM 4245 O O . LEU B 1 261 ? -6.92 21.938 -5.33 1 96.26 261 LEU B O 1
ATOM 4249 N N . LEU B 1 262 ? -4.774 21.512 -5.896 1 93.19 262 LEU B N 1
ATOM 4250 C CA . LEU B 1 262 ? -5.158 21.032 -7.22 1 93.19 262 LEU B CA 1
ATOM 4251 C C . LEU B 1 262 ? -5.978 19.75 -7.116 1 93.19 262 LEU B C 1
ATOM 4253 O O . LEU B 1 262 ? -7.037 19.634 -7.737 1 93.19 262 LEU B O 1
ATOM 4257 N N . PHE B 1 263 ? -5.517 18.824 -6.371 1 92.75 263 PHE B N 1
ATOM 4258 C CA . PHE B 1 263 ? -6.223 17.559 -6.2 1 92.75 263 PHE B CA 1
ATOM 4259 C C . PHE B 1 263 ? -7.551 17.773 -5.484 1 92.75 263 PHE B C 1
ATOM 4261 O O . PHE B 1 263 ? -8.551 17.132 -5.814 1 92.75 263 PHE B O 1
ATOM 4268 N N . GLY B 1 264 ? -7.491 18.647 -4.438 1 91.65 264 GLY B N 1
ATOM 4269 C CA . GLY B 1 264 ? -8.729 18.984 -3.753 1 91.65 264 GLY B CA 1
ATOM 4270 C C . GLY B 1 264 ? -9.758 19.629 -4.662 1 91.65 264 GLY B C 1
ATOM 4271 O O . GLY B 1 264 ? -10.956 19.37 -4.534 1 91.65 264 GLY B O 1
ATOM 4272 N N . PHE B 1 265 ? -9.301 20.491 -5.569 1 92.04 265 PHE B N 1
ATOM 4273 C CA . PHE B 1 265 ? -10.182 21.123 -6.544 1 92.04 265 PHE B CA 1
ATOM 4274 C C . PHE B 1 265 ? -10.837 20.077 -7.439 1 92.04 265 PHE B C 1
ATOM 4276 O O . PHE B 1 265 ? -12.046 20.124 -7.675 1 92.04 265 PHE B O 1
ATOM 4283 N N . LEU B 1 266 ? -10.06 19.15 -7.827 1 87.24 266 LEU B N 1
ATOM 4284 C CA . LEU B 1 266 ? -10.595 18.102 -8.689 1 87.24 266 LEU B CA 1
ATOM 4285 C C . LEU B 1 266 ? -11.606 17.243 -7.937 1 87.24 266 LEU B C 1
ATOM 4287 O O . LEU B 1 266 ? -12.624 16.837 -8.502 1 87.24 266 LEU B O 1
ATOM 4291 N N . ASP B 1 267 ? -11.3 16.973 -6.744 1 85.34 267 ASP B N 1
ATOM 4292 C CA . ASP B 1 267 ? -12.22 16.209 -5.907 1 85.34 267 ASP B CA 1
ATOM 4293 C C . ASP B 1 267 ? -13.519 16.976 -5.676 1 85.34 267 ASP B C 1
ATOM 4295 O O . ASP B 1 267 ? -14.605 16.392 -5.704 1 85.34 267 ASP B O 1
ATOM 4299 N N . ALA B 1 268 ? -13.397 18.269 -5.369 1 85.36 268 ALA B N 1
ATOM 4300 C CA . ALA B 1 268 ? -14.57 19.107 -5.138 1 85.36 268 ALA B CA 1
ATOM 4301 C C . ALA B 1 268 ? -15.46 19.16 -6.376 1 85.36 268 ALA B C 1
ATOM 4303 O O . ALA B 1 268 ? -16.687 19.109 -6.269 1 85.36 268 ALA B O 1
ATOM 4304 N N . VAL B 1 269 ? -14.837 19.249 -7.521 1 82.51 269 VAL B N 1
ATOM 4305 C CA . VAL B 1 269 ? -15.581 19.286 -8.775 1 82.51 269 VAL B CA 1
ATOM 4306 C C . VAL B 1 269 ? -16.281 17.947 -9 1 82.51 269 VAL B C 1
ATOM 4308 O O . VAL B 1 269 ? -17.427 17.908 -9.456 1 82.51 269 VAL B O 1
ATOM 4311 N N . SER B 1 270 ? -15.546 16.909 -8.668 1 77.26 270 SER B N 1
ATOM 4312 C CA . SER B 1 270 ? -16.111 15.575 -8.84 1 77.26 270 SER B CA 1
ATOM 4313 C C . SER B 1 270 ? -17.335 15.375 -7.952 1 77.26 270 SER B C 1
ATOM 4315 O O . SER B 1 270 ? -18.323 14.771 -8.375 1 77.26 270 SER B O 1
ATOM 4317 N N . ILE B 1 271 ? -17.281 15.812 -6.777 1 72.94 271 ILE B N 1
ATOM 4318 C CA . ILE B 1 271 ? -18.378 15.675 -5.825 1 72.94 271 ILE B CA 1
ATOM 4319 C C . ILE B 1 271 ? -19.584 16.477 -6.309 1 72.94 271 ILE B C 1
ATOM 4321 O O . ILE B 1 271 ? -20.726 16.029 -6.182 1 72.94 271 ILE B O 1
ATOM 4325 N N . ARG B 1 272 ? -19.315 17.58 -6.803 1 74.27 272 ARG B N 1
ATOM 4326 C CA . ARG B 1 272 ? -20.403 18.423 -7.29 1 74.27 272 ARG B CA 1
ATOM 4327 C C . ARG B 1 272 ? -21.06 17.812 -8.523 1 74.27 272 ARG B C 1
ATOM 4329 O O . ARG B 1 272 ? -22.244 18.039 -8.778 1 74.27 272 ARG B O 1
ATOM 4336 N N . LEU B 1 273 ? -20.219 17.059 -9.13 1 70.97 273 LEU B N 1
ATOM 4337 C CA . LEU B 1 273 ? -20.754 16.43 -10.333 1 70.97 273 LEU B CA 1
ATOM 4338 C C . LEU B 1 273 ? -21.536 15.168 -9.985 1 70.97 273 LEU B C 1
ATOM 4340 O O . LEU B 1 273 ? -22.243 14.618 -10.832 1 70.97 273 LEU B O 1
ATOM 4344 N N . GLN B 1 274 ? -21.301 14.765 -8.603 1 64.97 274 GLN B N 1
ATOM 4345 C CA . GLN B 1 274 ? -22.032 13.61 -8.092 1 64.97 274 GLN B CA 1
ATOM 4346 C C . GLN B 1 274 ? -23.531 13.893 -8.028 1 64.97 274 GLN B C 1
ATOM 4348 O O . GLN B 1 274 ? -23.951 14.927 -7.504 1 64.97 274 GLN B O 1
ATOM 4353 N N . GLY B 1 275 ? -24.19 13.877 -9.043 1 59.01 275 GLY B N 1
ATOM 4354 C CA . GLY B 1 275 ? -25.614 14.112 -9.226 1 59.01 275 GLY B CA 1
ATOM 4355 C C . GLY B 1 275 ? -25.98 14.477 -10.652 1 59.01 275 GLY B C 1
ATOM 4356 O O . GLY B 1 275 ? -27.161 14.554 -10.995 1 59.01 275 GLY B O 1
ATOM 4357 N N . VAL B 1 276 ? -24.909 14.784 -11.17 1 59.43 276 VAL B N 1
ATOM 4358 C CA . VAL B 1 276 ? -25.177 15.088 -12.571 1 59.43 276 VAL B CA 1
ATOM 4359 C C . VAL B 1 276 ? -25.108 13.807 -13.4 1 59.43 276 VAL B C 1
ATOM 4361 O O . VAL B 1 276 ? -24.255 12.95 -13.159 1 59.43 276 VAL B O 1
ATOM 4364 N N . ALA B 1 277 ? -26.136 13.463 -13.942 1 57.47 277 ALA B N 1
ATOM 4365 C CA . ALA B 1 277 ? -26.302 12.259 -14.751 1 57.47 277 ALA B CA 1
ATOM 4366 C C . ALA B 1 277 ? -25.157 12.105 -15.748 1 57.47 277 ALA B C 1
ATOM 4368 O O . ALA B 1 277 ? -24.73 13.082 -16.368 1 57.47 277 ALA B O 1
ATOM 4369 N N . LEU B 1 278 ? -24.251 11.074 -15.593 1 55.92 278 LEU B N 1
ATOM 4370 C CA . LEU B 1 278 ? -23.249 10.776 -16.611 1 55.92 278 LEU B CA 1
ATOM 4371 C C . LEU B 1 278 ? -23.87 10.784 -18.003 1 55.92 278 LEU B C 1
ATOM 4373 O O . LEU B 1 278 ? -25.052 10.47 -18.162 1 55.92 278 LEU B O 1
ATOM 4377 N N . PRO B 1 279 ? -23.179 11.326 -18.969 1 55.36 279 PRO B N 1
ATOM 4378 C CA . PRO B 1 279 ? -23.751 11.256 -20.316 1 55.36 279 PRO B CA 1
ATOM 4379 C C . PRO B 1 279 ? -24.17 9.84 -20.706 1 55.36 279 PRO B C 1
ATOM 4381 O O . PRO B 1 279 ? -23.611 8.865 -20.198 1 55.36 279 PRO B O 1
ATOM 4384 N N . PRO B 1 280 ? -25.204 9.669 -21.318 1 54.69 280 PRO B N 1
ATOM 4385 C CA . PRO B 1 280 ? -25.711 8.375 -21.782 1 54.69 280 PRO B CA 1
ATOM 4386 C C . PRO B 1 280 ? -24.599 7.444 -22.262 1 54.69 280 PRO B C 1
ATOM 4388 O O . PRO B 1 280 ? -24.7 6.225 -22.106 1 54.69 280 PRO B O 1
ATOM 4391 N N . GLY B 1 281 ? -23.65 8.004 -22.839 1 51.42 281 GLY B N 1
ATOM 4392 C CA . GLY B 1 281 ? -22.622 7.157 -23.422 1 51.42 281 GLY B CA 1
ATOM 4393 C C . GLY B 1 281 ? -21.788 6.429 -22.385 1 51.42 281 GLY B C 1
ATOM 4394 O O . GLY B 1 281 ? -21.095 5.461 -22.705 1 51.42 281 GLY B O 1
ATOM 4395 N N . LEU B 1 282 ? -21.687 7.04 -21.376 1 52.37 282 LEU B N 1
ATOM 4396 C CA . LEU B 1 282 ? -20.866 6.385 -20.364 1 52.37 282 LEU B CA 1
ATOM 4397 C C . LEU B 1 282 ? -21.736 5.692 -19.321 1 52.37 282 LEU B C 1
ATOM 4399 O O . LEU B 1 282 ? -21.361 5.608 -18.15 1 52.37 282 LEU B O 1
ATOM 4403 N N . GLY B 1 283 ? -22.945 5.005 -19.679 1 53.71 283 GLY B N 1
ATOM 4404 C CA . GLY B 1 283 ? -23.815 4.12 -18.921 1 53.71 283 GLY B CA 1
ATOM 4405 C C . GLY B 1 283 ? -25.017 4.829 -18.326 1 53.71 283 GLY B C 1
ATOM 4406 O O . GLY B 1 283 ? -25.945 4.184 -17.835 1 53.71 283 GLY B O 1
ATOM 4407 N N . GLY B 1 284 ? -25.325 6.23 -18.476 1 55.26 284 GLY B N 1
ATOM 4408 C CA . GLY B 1 284 ? -26.561 6.76 -17.921 1 55.26 284 GLY B CA 1
ATOM 4409 C C . GLY B 1 284 ? -26.724 6.469 -16.441 1 55.26 284 GLY B C 1
ATOM 4410 O O . GLY B 1 284 ? -26.062 5.58 -15.902 1 55.26 284 GLY B O 1
ATOM 4411 N N . GLY B 1 285 ? -26.681 7.55 -15.412 1 61.29 285 GLY B N 1
ATOM 4412 C CA . GLY B 1 285 ? -26.904 7.395 -13.983 1 61.29 285 GLY B CA 1
ATOM 4413 C C . GLY B 1 285 ? -25.916 8.175 -13.137 1 61.29 285 GLY B C 1
ATOM 4414 O O . GLY B 1 285 ? -25.149 8.988 -13.659 1 61.29 285 GLY B O 1
ATOM 4415 N N . GLU B 1 286 ? -26.01 7.885 -11.867 1 66.25 286 GLU B N 1
ATOM 4416 C CA . GLU B 1 286 ? -25.189 8.612 -10.903 1 66.25 286 GLU B CA 1
ATOM 4417 C C . GLU B 1 286 ? -23.738 8.144 -10.95 1 66.25 286 GLU B C 1
ATOM 4419 O O . GLU B 1 286 ? -23.468 6.962 -11.171 1 66.25 286 GLU B O 1
ATOM 4424 N N . VAL B 1 287 ? -22.796 9.021 -11.121 1 68.59 287 VAL B N 1
ATOM 4425 C CA . VAL B 1 287 ? -21.367 8.724 -11.128 1 68.59 287 VAL B CA 1
ATOM 4426 C C . VAL B 1 287 ? -20.988 7.982 -9.848 1 68.59 287 VAL B C 1
ATOM 4428 O O . VAL B 1 287 ? -21.219 8.48 -8.743 1 68.59 287 VAL B O 1
ATOM 4431 N N . PRO B 1 288 ? -20.497 6.752 -10.074 1 73.73 288 PRO B N 1
ATOM 4432 C CA . PRO B 1 288 ? -20.06 6.02 -8.883 1 73.73 288 PRO B CA 1
ATOM 4433 C C . PRO B 1 288 ? -18.944 6.737 -8.126 1 73.73 288 PRO B C 1
ATOM 4435 O O . PRO B 1 288 ? -18.117 7.418 -8.739 1 73.73 288 PRO B O 1
ATOM 4438 N N . VAL B 1 289 ? -18.909 6.642 -6.847 1 72.3 289 VAL B N 1
ATOM 4439 C CA . VAL B 1 289 ? -17.951 7.284 -5.952 1 72.3 289 VAL B CA 1
ATOM 4440 C C . VAL B 1 289 ? -16.53 6.882 -6.341 1 72.3 289 VAL B C 1
ATOM 4442 O O . VAL B 1 289 ? -15.606 7.695 -6.267 1 72.3 289 VAL B O 1
ATOM 4445 N N . GLN B 1 290 ? -16.373 5.688 -6.822 1 73.5 290 GLN B N 1
ATOM 4446 C CA . GLN B 1 290 ? -15.052 5.195 -7.199 1 73.5 290 GLN B CA 1
ATOM 4447 C C . GLN B 1 290 ? -14.502 5.959 -8.4 1 73.5 290 GLN B C 1
ATOM 4449 O O . GLN B 1 290 ? -13.298 6.207 -8.486 1 73.5 290 GLN B O 1
ATOM 4454 N N . ALA B 1 291 ? -15.374 6.332 -9.304 1 75.35 291 ALA B N 1
ATOM 4455 C CA . ALA B 1 291 ? -14.94 7.093 -10.473 1 75.35 291 ALA B CA 1
ATOM 4456 C C . ALA B 1 291 ? -14.452 8.483 -10.071 1 75.35 291 ALA B C 1
ATOM 4458 O O . ALA B 1 291 ? -13.458 8.978 -10.609 1 75.35 291 ALA B O 1
ATOM 4459 N N . ILE B 1 292 ? -15.178 8.948 -9.113 1 73.85 292 ILE B N 1
ATOM 4460 C CA . ILE B 1 292 ? -14.829 10.281 -8.633 1 73.85 292 ILE B CA 1
ATOM 4461 C C . ILE B 1 292 ? -13.473 10.238 -7.931 1 73.85 292 ILE B C 1
ATOM 4463 O O . ILE B 1 292 ? -12.628 11.109 -8.146 1 73.85 292 ILE B O 1
ATOM 4467 N N . GLN B 1 293 ? -13.266 9.154 -7.274 1 75.05 293 GLN B N 1
ATOM 4468 C CA . GLN B 1 293 ? -12.043 9.017 -6.49 1 75.05 293 GLN B CA 1
ATOM 4469 C C . GLN B 1 293 ? -10.839 8.754 -7.39 1 75.05 293 GLN B C 1
ATOM 4471 O O . GLN B 1 293 ? -9.695 8.969 -6.985 1 75.05 293 GLN B O 1
ATOM 4476 N N . ALA B 1 294 ? -11.109 8.367 -8.577 1 82.71 294 ALA B N 1
ATOM 4477 C CA . ALA B 1 294 ? -10.021 7.997 -9.478 1 82.71 294 ALA B CA 1
ATOM 4478 C C . ALA B 1 294 ? -9.531 9.206 -10.271 1 82.71 294 ALA B C 1
ATOM 4480 O O . ALA B 1 294 ? -8.431 9.186 -10.828 1 82.71 294 ALA B O 1
ATOM 4481 N N . LEU B 1 295 ? -10.274 10.238 -10.351 1 83.52 295 LEU B N 1
ATOM 4482 C CA . LEU B 1 295 ? -10.016 11.35 -11.259 1 83.52 295 LEU B CA 1
ATOM 4483 C C . LEU B 1 295 ? -8.658 11.982 -10.973 1 83.52 295 LEU B C 1
ATOM 4485 O O . LEU B 1 295 ? -7.861 12.194 -11.89 1 83.52 295 LEU B O 1
ATOM 4489 N N . PRO B 1 296 ? -8.347 12.235 -9.702 1 81.67 296 PRO B N 1
ATOM 4490 C CA . PRO B 1 296 ? -7.038 12.835 -9.431 1 81.67 296 PRO B CA 1
ATOM 4491 C C . PRO B 1 296 ? -5.879 11.925 -9.832 1 81.67 296 PRO B C 1
ATOM 4493 O O . PRO B 1 296 ? -4.828 12.411 -10.26 1 81.67 296 PRO B O 1
ATOM 4496 N N . TYR B 1 297 ? -6.095 10.746 -9.77 1 85.7 297 TYR B N 1
ATOM 4497 C CA . TYR B 1 297 ? -5.03 9.796 -10.072 1 85.7 297 TYR B CA 1
ATOM 4498 C C . TYR B 1 297 ? -4.871 9.613 -11.576 1 85.7 297 TYR B C 1
ATOM 4500 O O . TYR B 1 297 ? -3.766 9.37 -12.066 1 85.7 297 TYR B O 1
ATOM 4508 N N . VAL B 1 298 ? -6.027 9.769 -12.229 1 88.06 298 VAL B N 1
ATOM 4509 C CA . VAL B 1 298 ? -5.932 9.788 -13.685 1 88.06 298 VAL B CA 1
ATOM 4510 C C . VAL B 1 298 ? -5.087 10.977 -14.133 1 88.06 298 VAL B C 1
ATOM 4512 O O . VAL B 1 298 ? -4.245 10.847 -15.025 1 88.06 298 VAL B O 1
ATOM 4515 N N . LEU B 1 299 ? -5.294 12.046 -13.483 1 83.98 299 LEU B N 1
ATOM 4516 C CA . LEU B 1 299 ? -4.505 13.235 -13.784 1 83.98 299 LEU B CA 1
ATOM 4517 C C . LEU B 1 299 ? -3.027 12.994 -13.496 1 83.98 299 LEU B C 1
ATOM 4519 O O . LEU B 1 299 ? -2.161 13.453 -14.245 1 83.98 299 LEU B O 1
ATOM 4523 N N . THR B 1 300 ? -2.777 12.329 -12.384 1 84.34 300 THR B N 1
ATOM 4524 C CA . THR B 1 300 ? -1.395 12.023 -12.029 1 84.34 300 THR B CA 1
ATOM 4525 C C . THR B 1 300 ? -0.74 11.157 -13.101 1 84.34 300 THR B C 1
ATOM 4527 O O . THR B 1 300 ? 0.403 11.403 -13.492 1 84.34 300 THR B O 1
ATOM 4530 N N . VAL B 1 301 ? -1.391 10.23 -13.6 1 88.14 301 VAL B N 1
ATOM 4531 C CA . VAL B 1 301 ? -0.872 9.35 -14.642 1 88.14 301 VAL B CA 1
ATOM 4532 C C . VAL B 1 301 ? -0.581 10.159 -15.904 1 88.14 301 VAL B C 1
ATOM 4534 O O . VAL B 1 301 ? 0.484 10.016 -16.508 1 88.14 301 VAL B O 1
ATOM 4537 N N . VAL B 1 302 ? -1.493 11.011 -16.217 1 86.57 302 VAL B N 1
ATOM 4538 C CA . VAL B 1 302 ? -1.368 11.805 -17.435 1 86.57 302 VAL B CA 1
ATOM 4539 C C . VAL B 1 302 ? -0.217 12.798 -17.289 1 86.57 302 VAL B C 1
ATOM 4541 O O . VAL B 1 302 ? 0.586 12.966 -18.209 1 86.57 302 VAL B O 1
ATOM 4544 N N . LEU B 1 303 ? -0.136 13.4 -16.122 1 83.44 303 LEU B N 1
ATOM 4545 C CA . LEU B 1 303 ? 0.905 14.395 -15.891 1 83.44 303 LEU B CA 1
ATOM 4546 C C . LEU B 1 303 ? 2.287 13.752 -15.917 1 83.44 303 LEU B C 1
ATOM 4548 O O . LEU B 1 303 ? 3.227 14.311 -16.487 1 83.44 303 LEU B O 1
ATOM 4552 N N . LEU B 1 304 ? 2.395 12.629 -15.361 1 82.56 304 LEU B N 1
ATOM 4553 C CA . LEU B 1 304 ? 3.696 11.972 -15.309 1 82.56 304 LEU B CA 1
ATOM 4554 C C . LEU B 1 304 ? 4.063 11.384 -16.668 1 82.56 304 LEU B C 1
ATOM 4556 O O . LEU B 1 304 ? 5.242 11.315 -17.022 1 82.56 304 LEU B O 1
ATOM 4560 N N . ALA B 1 305 ? 3.09 10.973 -17.388 1 80.64 305 ALA B N 1
ATOM 4561 C CA . ALA B 1 305 ? 3.336 10.422 -18.718 1 80.64 305 ALA B CA 1
ATOM 4562 C C . ALA B 1 305 ? 3.652 11.529 -19.72 1 80.64 305 ALA B C 1
ATOM 4564 O O . ALA B 1 305 ? 4.231 11.27 -20.778 1 80.64 305 ALA B O 1
ATOM 4565 N N . GLY B 1 306 ? 3.186 12.741 -19.581 1 69.96 306 GLY B N 1
ATOM 4566 C CA . GLY B 1 306 ? 3.331 13.801 -20.567 1 69.96 306 GLY B CA 1
ATOM 4567 C C . GLY B 1 306 ? 4.3 14.887 -20.138 1 69.96 306 GLY B C 1
ATOM 4568 O O . GLY B 1 306 ? 5.026 15.441 -20.966 1 69.96 306 GLY B O 1
ATOM 4569 N N . PHE B 1 307 ? 4.056 15.461 -18.951 1 61.24 307 PHE B N 1
ATOM 4570 C CA . PHE B 1 307 ? 4.566 16.797 -18.669 1 61.24 307 PHE B CA 1
ATOM 4571 C C . PHE B 1 307 ? 5.607 16.756 -17.557 1 61.24 307 PHE B C 1
ATOM 4573 O O . PHE B 1 307 ? 6.414 17.677 -17.42 1 61.24 307 PHE B O 1
ATOM 4580 N N . ILE B 1 308 ? 5.277 15.974 -16.404 1 57.95 308 ILE B N 1
ATOM 4581 C CA . ILE B 1 308 ? 5.906 16.462 -15.182 1 57.95 308 ILE B CA 1
ATOM 4582 C C . ILE B 1 308 ? 7.305 15.864 -15.048 1 57.95 308 ILE B C 1
ATOM 4584 O O . ILE B 1 308 ? 7.501 14.669 -15.28 1 57.95 308 ILE B O 1
ATOM 4588 N N . GLY B 1 309 ? 8.119 16.718 -15.479 1 58.07 309 GLY B N 1
ATOM 4589 C CA . GLY B 1 309 ? 9.563 16.552 -15.426 1 58.07 309 GLY B CA 1
ATOM 4590 C C . GLY B 1 309 ? 10.05 15.982 -14.107 1 58.07 309 GLY B C 1
ATOM 4591 O O . GLY B 1 309 ? 9.245 15.597 -13.256 1 58.07 309 GLY B O 1
ATOM 4592 N N . ARG B 1 310 ? 11.42 16.194 -13.785 1 62.63 310 ARG B N 1
ATOM 4593 C CA . ARG B 1 310 ? 12.453 15.621 -12.927 1 62.63 310 ARG B CA 1
ATOM 4594 C C . ARG B 1 310 ? 12.318 16.127 -11.495 1 62.63 310 ARG B C 1
ATOM 4596 O O . ARG B 1 310 ? 12.216 17.334 -11.265 1 62.63 310 ARG B O 1
ATOM 4603 N N . SER B 1 311 ? 11.583 15.449 -10.573 1 70.01 311 SER B N 1
ATOM 4604 C CA . SER B 1 311 ? 11.727 15.781 -9.16 1 70.01 311 SER B CA 1
ATOM 4605 C C . SER B 1 311 ? 12.958 15.113 -8.557 1 70.01 311 SER B C 1
ATOM 4607 O O . SER B 1 311 ? 13.335 14.012 -8.963 1 70.01 311 SER B O 1
ATOM 4609 N N . ARG B 1 312 ? 13.753 16.034 -7.739 1 78.55 312 ARG B N 1
ATOM 4610 C CA . ARG B 1 312 ? 14.927 15.466 -7.085 1 78.55 312 ARG B CA 1
ATOM 4611 C C . ARG B 1 312 ? 14.63 15.119 -5.63 1 78.55 312 ARG B C 1
ATOM 4613 O O . ARG B 1 312 ? 14.461 16.011 -4.796 1 78.55 312 ARG B O 1
ATOM 4620 N N . ALA B 1 313 ? 14.466 13.829 -5.413 1 86.27 313 ALA B N 1
ATOM 4621 C CA . ALA B 1 313 ? 14.258 13.326 -4.058 1 86.27 313 ALA B CA 1
ATOM 4622 C C . ALA B 1 313 ? 15.516 13.496 -3.211 1 86.27 313 ALA B C 1
ATOM 4624 O O . ALA B 1 313 ? 16.617 13.646 -3.746 1 86.27 313 ALA B O 1
ATOM 4625 N N . PRO B 1 314 ? 15.312 13.579 -1.886 1 86.82 314 PRO B N 1
ATOM 4626 C CA . PRO B 1 314 ? 16.511 13.535 -1.047 1 86.82 314 PRO B CA 1
ATOM 4627 C C . PRO B 1 314 ? 17.435 12.371 -1.398 1 86.82 314 PRO B C 1
ATOM 4629 O O . PRO B 1 314 ? 16.962 11.27 -1.691 1 86.82 314 PRO B O 1
ATOM 4632 N N . ALA B 1 315 ? 18.718 12.582 -1.317 1 86.83 315 ALA B N 1
ATOM 4633 C CA . ALA B 1 315 ? 19.703 11.653 -1.865 1 86.83 315 ALA B CA 1
ATOM 4634 C C . ALA B 1 315 ? 19.732 10.351 -1.069 1 86.83 315 ALA B C 1
ATOM 4636 O O . ALA B 1 315 ? 20 9.283 -1.624 1 86.83 315 ALA B O 1
ATOM 4637 N N . ALA B 1 316 ? 19.46 10.44 0.187 1 86.96 316 ALA B N 1
ATOM 4638 C CA . ALA B 1 316 ? 19.559 9.253 1.032 1 86.96 316 ALA B CA 1
ATOM 4639 C C . ALA B 1 316 ? 18.178 8.68 1.336 1 86.96 316 ALA B C 1
ATOM 4641 O O . ALA B 1 316 ? 18.014 7.912 2.288 1 86.96 316 ALA B O 1
ATOM 4642 N N . LEU B 1 317 ? 17.206 9.056 0.558 1 89.2 317 LEU B N 1
ATOM 4643 C CA . LEU B 1 317 ? 15.831 8.636 0.804 1 89.2 317 LEU B CA 1
ATOM 4644 C C . LEU B 1 317 ? 15.702 7.119 0.72 1 89.2 317 LEU B C 1
ATOM 4646 O O . LEU B 1 317 ? 16.143 6.507 -0.256 1 89.2 317 LEU B O 1
ATOM 4650 N N . GLY B 1 318 ? 15.1 6.529 1.823 1 85.06 318 GLY B N 1
ATOM 4651 C CA . GLY B 1 318 ? 14.796 5.107 1.837 1 85.06 318 GLY B CA 1
ATOM 4652 C C . GLY B 1 318 ? 16.002 4.242 2.148 1 85.06 318 GLY B C 1
ATOM 4653 O O . GLY B 1 318 ? 15.901 3.013 2.175 1 85.06 318 GLY B O 1
ATOM 4654 N N . ARG B 1 319 ? 17.195 4.808 2.348 1 80.86 319 ARG B N 1
ATOM 4655 C CA . ARG B 1 319 ? 18.41 4.051 2.634 1 80.86 319 ARG B CA 1
ATOM 4656 C C . ARG B 1 319 ? 18.679 3.994 4.134 1 80.86 319 ARG B C 1
ATOM 4658 O O . ARG B 1 319 ? 18.739 5.03 4.799 1 80.86 319 ARG B O 1
ATOM 4665 N N . PRO B 1 320 ? 18.79 2.799 4.615 1 77.06 320 PRO B N 1
ATOM 4666 C CA . PRO B 1 320 ? 19.159 2.705 6.03 1 77.06 320 PRO B CA 1
ATOM 4667 C C . PRO B 1 320 ? 20.538 3.292 6.321 1 77.06 320 PRO B C 1
ATOM 4669 O O . PRO B 1 320 ? 21.452 3.166 5.503 1 77.06 320 PRO B O 1
ATOM 4672 N N . TYR B 1 321 ? 20.656 3.983 7.421 1 80.3 321 TYR B N 1
ATOM 4673 C CA . TYR B 1 321 ? 21.944 4.553 7.799 1 80.3 321 TYR B CA 1
ATOM 4674 C C . TYR B 1 321 ? 22.64 3.685 8.84 1 80.3 321 TYR B C 1
ATOM 4676 O O . TYR B 1 321 ? 22.041 3.322 9.855 1 80.3 321 TYR B O 1
ATOM 4684 N N . LEU B 1 322 ? 23.761 3.207 8.512 1 76.39 322 LEU B N 1
ATOM 4685 C CA . LEU B 1 322 ? 24.62 2.481 9.441 1 76.39 322 LEU B CA 1
ATOM 4686 C C . LEU B 1 322 ? 25.824 3.326 9.843 1 76.39 322 LEU B C 1
ATOM 4688 O O . LEU B 1 322 ? 26.561 3.813 8.982 1 76.39 322 LEU B O 1
ATOM 4692 N N . LYS B 1 323 ? 25.852 3.58 11.128 1 73.49 323 LYS B N 1
ATOM 4693 C CA . LYS B 1 323 ? 27.024 4.305 11.609 1 73.49 323 LYS B CA 1
ATOM 4694 C C . LYS B 1 323 ? 28.293 3.475 11.439 1 73.49 323 LYS B C 1
ATOM 4696 O O . LYS B 1 323 ? 28.314 2.288 11.774 1 73.49 323 LYS B O 1
ATOM 4701 N N . GLU B 1 324 ? 29.021 3.809 10.528 1 59.92 324 GLU B N 1
ATOM 4702 C CA . GLU B 1 324 ? 30.301 3.114 10.433 1 59.92 324 GLU B CA 1
ATOM 4703 C C . GLU B 1 324 ? 31.116 3.282 11.712 1 59.92 324 GLU B C 1
ATOM 4705 O O . GLU B 1 324 ? 31.252 4.395 12.226 1 59.92 324 GLU B O 1
ATOM 4710 N N . ARG B 1 325 ? 31.163 2.338 12.55 1 47.29 325 ARG B N 1
ATOM 4711 C CA . ARG B 1 325 ? 32.112 2.393 13.657 1 47.29 325 ARG B CA 1
ATOM 4712 C C . ARG B 1 325 ? 33.547 2.466 13.146 1 47.29 325 ARG B C 1
ATOM 4714 O O . ARG B 1 325 ? 33.856 1.945 12.072 1 47.29 325 ARG B O 1
#

Solvent-accessible surface area (backbone atoms only — not comparable to full-atom values): 29717 Å² total; per-residue (Å²): 110,65,48,53,49,50,9,49,51,46,27,41,13,51,60,61,16,30,41,28,39,25,34,16,47,18,47,30,44,21,30,37,29,14,40,52,66,61,20,46,39,15,37,19,43,44,5,18,40,40,18,25,48,41,19,42,75,64,57,30,42,70,58,11,52,52,48,5,31,51,49,10,26,50,54,28,45,49,50,36,48,13,23,61,74,48,39,20,63,38,63,50,44,12,46,19,45,23,45,23,29,60,5,49,48,30,46,50,19,30,37,74,57,67,51,86,17,17,42,60,66,45,53,74,76,36,38,65,57,65,38,58,48,68,60,18,58,60,38,32,66,39,80,95,51,13,50,20,49,16,48,35,73,29,47,42,36,61,61,47,56,47,40,57,48,44,39,56,50,51,43,43,42,45,74,71,38,70,66,19,49,52,29,45,38,29,1,51,41,43,66,60,37,42,73,71,71,42,62,56,66,60,48,40,48,51,26,24,41,52,21,10,39,29,19,7,54,19,11,32,45,46,26,38,67,73,32,49,34,32,52,73,68,69,54,69,59,42,34,56,50,11,51,40,16,17,52,74,15,56,60,32,49,67,39,18,42,55,37,21,46,53,44,12,38,51,45,40,51,39,55,65,42,48,67,43,60,40,58,66,85,67,40,50,43,67,56,55,70,47,41,44,62,12,48,55,25,48,50,48,42,50,36,34,57,72,67,44,61,78,65,81,71,48,73,31,49,65,51,67,78,72,80,79,124,111,67,48,54,50,50,10,50,49,46,26,42,14,50,59,61,16,29,39,28,40,25,33,17,48,16,46,32,44,20,30,37,30,14,39,54,67,60,21,47,39,14,37,19,44,45,5,17,42,42,18,26,48,41,18,43,74,65,56,31,42,70,58,9,51,50,48,6,32,51,49,11,26,49,52,28,46,49,50,37,49,12,22,62,72,47,40,20,62,36,61,50,45,12,45,18,46,22,44,24,31,60,5,49,49,29,47,50,18,30,38,74,58,68,51,87,17,19,40,60,66,45,55,74,76,38,38,64,57,64,39,58,50,67,61,18,58,59,39,34,66,40,80,96,52,14,50,20,48,17,48,35,73,28,47,43,36,60,61,48,57,46,38,56,49,43,39,55,48,52,42,44,41,45,73,69,38,71,66,18,49,51,29,44,38,29,2,50,41,42,68,61,39,42,73,72,72,43,61,56,66,59,47,39,47,51,25,24,40,52,21,10,38,30,19,7,52,18,11,32,45,45,25,37,66,73,31,50,35,32,51,73,69,68,54,69,59,42,33,55,49,10,50,41,16,17,50,76,16,57,60,32,48,68,37,18,42,54,37,20,46,52,45,12,40,50,44,40,52,37,55,65,42,51,68,44,61,40,59,66,86,67,42,49,42,69,56,54,68,47,42,45,60,11,48,56,24,44,49,48,42,49,36,34,57,73,65,44,61,77,64,80,70,49,74,32,48,64,50,67,79,72,82,78,125

Sequence (650 aa):
MDEVLVGTLVASTLRVSVPLILCALAGVLCERAGVIDLGLEGKMLSTAFAAAAVGAVTQSLPLALAVALAVGIALSLLHGYACVSHRGDQVVLGMAITMTAAGLTVVLGIAWFQLGGQTPPLPDAVRLDRWFVGAGEVVAGWPLVGRALSIAFFGHTALVYLSLVAVAAVWWLLYRTRFGLRLRAAGENPAMVDAAGVSVLRLRYAALMLNGGLCALAGASLVLVQNPSFIPNMTAGRGYMALAAMIFGKWHPVGALGACLLFGFLDAVSIRLQGVALPPGLGGGEVPVQAIQALPYVLTVVLLAGFIGRSRAPAALGRPYLKERMDEVLVGTLVASTLRVSVPLILCALAGVLCERAGVIDLGLEGKMLSTAFAAAAVGAVTQSLPLALAVALAVGIALSLLHGYACVSHRGDQVVLGMAITMTAAGLTVVLGIAWFQLGGQTPPLPDAVRLDRWFVGAGEVVAGWPLVGRALSIAFFGHTALVYLSLVAVAAVWWLLYRTRFGLRLRAAGENPAMVDAAGVSVLRLRYAALMLNGGLCALAGASLVLVQNPSFIPNMTAGRGYMALAAMIFGKWHPVGALGACLLFGFLDAVSIRLQGVALPPGLGGGEVPVQAIQALPYVLTVVLLAGFIGRSRAPAALGRPYLKER

Radius of gyration: 25.2 Å; Cα contacts (8 Å, |Δi|>4): 1347; chains: 2; bounding box: 59×91×52 Å

pLDDT: mean 89.33, std 11.39, range [45.94, 98.89]

InterPro domains:
  IPR001851 ABC transporter, permease [PF02653] (11-288)

Secondary structure (DSSP, 8-state):
-HHHHHHHHHHHHHHHHHHHHHHHHHHHHHHHTT---TTHHHHHHHHHHHHHHHHHHH--HHHHHHHHHHHHHHHHHHHHIIIIIS---HHHHHHHHHHHHHHHHHHHHHHHH-STTPPPPPPGGGSPPB--HHHHHHHHTSTTTHHHHHHHHSS-BHHHHHHHHHHHHHHHHHHHSHHHHHHHHHHH-HHHHHHTT--HHHHHHHHHHHHHHHHHHHHHHIIIII-SS--TTTTTTHHHHHHHHHHHTTT-HHHHHHHHHHHHHHHHHHHHHBTB---GGGTSSPPPHHHHHHHHHHHHHHHHHHT-------TTTTPPP----/-HHHHHHHHHHHHHHHHHHHHHHHHHHHHHHHTT---TTHHHHHHHHHHHHHHHHHHH--HHHHHHHHHHHHHHHHHHHHIIIIIS---HHHHHHHHHHHHHHHHHHHHHHHH-STTPPPPPPGGGSPPB--HHHHHHHHTSTTTHHHHHHHHSS-BHHHHHHHHHHHHHHHHHHHSHHHHHHHHHHH-HHHHHHTT--HHHHHHHHHHHHHHHHHHHHHHIIIII-SS--TTTTTTHHHHHHHHHHHTTT-HHHHHHHHHHHHHHHHHHHHHBTB---GGGTSSPPPHHHHHHHHHHHHHHHHHHT-------TTTTPPP----